Protein AF-0000000086526285 (afdb_homodimer)

pLDDT: mean 86.2, std 11.82, range [41.0, 97.94]

Solvent-accessible surface area (backbone atoms only — not comparable to full-atom values): 33036 Å² total; per-residue (Å²): 125,84,79,70,46,45,68,27,37,50,39,49,42,34,20,62,74,51,34,20,61,63,47,18,10,64,75,71,74,47,49,50,67,56,40,51,49,32,45,49,50,47,26,59,68,67,72,42,71,30,67,35,91,39,97,86,34,60,38,63,31,74,58,20,36,51,44,42,44,29,32,49,39,31,52,49,40,52,50,48,33,52,50,48,47,55,39,52,75,60,52,66,90,38,72,46,32,38,21,36,23,64,63,51,40,64,67,52,37,29,62,18,51,54,51,31,44,72,75,39,50,74,44,36,41,35,40,37,55,25,43,59,65,59,32,46,62,32,38,60,31,52,72,22,66,36,29,40,32,65,80,54,84,87,44,54,82,59,32,36,76,46,73,40,32,38,34,35,53,34,44,33,34,24,56,86,37,93,61,61,77,42,48,39,66,69,78,48,39,90,48,44,33,39,40,68,66,38,94,85,32,54,66,60,48,47,34,67,70,25,45,79,73,75,30,74,64,60,71,64,38,41,34,38,32,64,37,68,68,48,41,51,29,32,20,67,65,52,68,16,35,35,65,46,57,47,47,44,43,61,30,81,94,37,21,80,49,38,38,72,45,68,43,74,69,81,70,75,68,44,60,33,19,45,36,30,40,59,89,55,76,81,49,69,69,53,50,48,43,53,49,31,36,50,51,49,52,54,53,41,71,71,39,85,48,68,71,39,45,55,40,48,73,44,38,46,75,69,110,124,84,83,71,46,45,69,30,40,50,38,49,50,35,23,63,76,51,34,20,59,62,46,17,9,63,74,71,72,47,50,50,66,55,39,52,49,34,48,50,50,47,28,60,70,67,72,43,69,32,68,37,91,40,97,87,35,58,40,64,32,75,55,22,46,46,43,47,7,31,36,50,50,31,52,49,27,50,48,38,35,47,46,51,50,42,28,63,69,57,46,67,86,29,72,47,31,38,21,34,22,63,63,51,41,65,68,53,38,29,62,19,51,55,50,30,43,74,74,41,49,74,40,39,44,34,40,35,55,24,42,59,64,58,32,46,61,33,37,49,49,56,73,22,64,36,28,39,31,64,80,54,81,88,43,54,80,59,33,36,76,46,71,40,32,38,33,36,52,35,45,31,34,23,56,86,39,93,62,60,77,40,48,39,66,69,77,47,41,89,49,44,32,38,40,69,65,37,93,85,32,53,67,60,48,48,35,68,70,26,46,77,74,74,28,76,63,62,71,62,37,40,34,38,31,62,36,68,66,48,42,49,30,32,20,66,66,53,67,17,35,35,66,46,56,46,46,44,42,62,30,79,92,37,22,78,48,38,36,74,44,70,43,74,69,83,68,76,67,42,60,33,20,45,34,29,39,58,72,56,76,79,49,69,68,54,49,48,43,52,50,29,36,52,52,49,52,52,52,41,73,70,39,85,47,66,70,39,46,54,40,48,73,42,36,44,74,68,109

Secondary structure (DSSP, 8-state):
-----HHHHHHHHHHHHHSSHHHHHHHHT--HHHHHHHHHHHHHHHTS--EEEETTEEEE-HHHHHHHHHHHHHHHHHHHHHHHHHHHTT--S-EEEEEE-HHHIIIIIHHHHHHHHHH-TTSEEEEEE--HHHHHHHHHHTSSSEEEE---GGGGGTEEEEEEEEE-EEEEEETT-TTTT--SGGGGTTS-EEE---TT-HHHHHHHHTGGGT----GGGEEEE-SHHHHHHHHHHH--BEEEEGGGGGSHHHHTTEEE---SS----EEEEEEEETT----HHHHHHHHHHHHHHHHHHT---HHHHHHTTSEEE--/-----HHHHHHHHHHHHHSSHHHHHHHHT--HHHHHHHHHHHHHHHTS--EEEETTEEEE-HHHHHHHHHHHHHHHHHHHHHHHHHHHHS--TTEEEEEE-HHHIIIIIHHHHHHHHHH-TTSEEEEEE--HHHHHHHHHHTSSSEEEE---GGGGGTEEEEEEEEE-EEEEEETT-TTTT--SGGGGTTS-EEE---TT-HHHHHHHHTGGGT----GGGEEEE-SHHHHHHHHHHH--BEEEEGGGGGSHHHHTTEEE---SS----EEEEEEEETT----HHHHHHHHHHHHHHHHHHT---HHHHHHTTSEEE--

Structure (mmCIF, N/CA/C/O backbone):
data_AF-0000000086526285-model_v1
#
loop_
_entity.id
_entity.type
_entity.pdbx_description
1 polymer 'LysR family transcriptional regulator'
#
loop_
_atom_site.group_PDB
_atom_site.id
_atom_site.type_symbol
_atom_site.label_atom_id
_atom_site.label_alt_id
_atom_site.label_comp_id
_atom_site.label_asym_id
_atom_site.label_entity_id
_atom_site.label_seq_id
_atom_site.pdbx_PDB_ins_code
_atom_site.Cartn_x
_atom_site.Cartn_y
_atom_site.Cartn_z
_atom_site.occupancy
_atom_site.B_iso_or_equiv
_atom_site.auth_seq_id
_atom_site.auth_comp_id
_atom_site.auth_asym_id
_atom_site.auth_atom_id
_atom_site.pdbx_PDB_model_num
ATOM 1 N N . MET A 1 1 ? -4.484 29.172 -0.164 1 41 1 MET A N 1
ATOM 2 C CA . MET A 1 1 ? -3.545 28.859 0.911 1 41 1 MET A CA 1
ATOM 3 C C . MET A 1 1 ? -4.273 28.703 2.24 1 41 1 MET A C 1
ATOM 5 O O . MET A 1 1 ? -5.133 29.516 2.586 1 41 1 MET A O 1
ATOM 9 N N . SER A 1 2 ? -4.277 27.562 2.818 1 56.59 2 SER A N 1
ATOM 10 C CA . SER A 1 2 ? -5.043 27.359 4.043 1 56.59 2 SER A CA 1
ATOM 11 C C . SER A 1 2 ? -4.676 28.375 5.109 1 56.59 2 SER A C 1
ATOM 13 O O . SER A 1 2 ? -3.498 28.688 5.305 1 56.59 2 SER A O 1
ATOM 15 N N . THR A 1 3 ? -5.633 29.312 5.5 1 68.5 3 THR A N 1
ATOM 16 C CA . THR A 1 3 ? -5.48 30.391 6.465 1 68.5 3 THR A CA 1
ATOM 17 C C . THR A 1 3 ? -5.398 29.844 7.887 1 68.5 3 THR A C 1
ATOM 19 O O . THR A 1 3 ? -5.363 30.609 8.852 1 68.5 3 THR A O 1
ATOM 22 N N . ILE A 1 4 ? -5.297 28.578 7.914 1 76.5 4 ILE A N 1
ATOM 23 C CA . ILE A 1 4 ? -5.273 27.938 9.227 1 76.5 4 ILE A CA 1
ATOM 24 C C . ILE A 1 4 ? -3.869 28.047 9.828 1 76.5 4 ILE A C 1
ATOM 26 O O . ILE A 1 4 ? -2.875 27.859 9.117 1 76.5 4 ILE A O 1
ATOM 30 N N . LYS A 1 5 ? -3.812 28.453 11.023 1 82.75 5 LYS A N 1
ATOM 31 C CA . LYS A 1 5 ? -2.547 28.547 11.75 1 82.75 5 LYS A CA 1
ATOM 32 C C . LYS A 1 5 ? -2.398 27.375 12.734 1 82.75 5 LYS A C 1
ATOM 34 O O . LYS A 1 5 ? -3.393 26.859 13.234 1 82.75 5 LYS A O 1
ATOM 39 N N . LEU A 1 6 ? -1.106 27.078 12.961 1 86.5 6 LEU A N 1
ATOM 40 C CA . LEU A 1 6 ? -0.832 25.922 13.797 1 86.5 6 LEU A CA 1
ATOM 41 C C . LEU A 1 6 ? -1.402 26.125 15.203 1 86.5 6 LEU A C 1
ATOM 43 O O . LEU A 1 6 ? -1.943 25.172 15.789 1 86.5 6 LEU A O 1
ATOM 47 N N . HIS A 1 7 ? -1.226 27.344 15.742 1 85.75 7 HIS A N 1
ATOM 48 C CA . HIS A 1 7 ? -1.693 27.594 17.109 1 85.75 7 HIS A CA 1
ATOM 49 C C . HIS A 1 7 ? -3.209 27.453 17.203 1 85.75 7 HIS A C 1
ATOM 51 O O . HIS A 1 7 ? -3.742 27.125 18.266 1 85.75 7 HIS A O 1
ATOM 57 N N . GLN A 1 8 ? -3.852 27.703 16.094 1 89.12 8 GLN A N 1
ATOM 58 C CA . GLN A 1 8 ? -5.297 27.5 16.062 1 89.12 8 GLN A CA 1
ATOM 59 C C . GLN A 1 8 ? -5.652 26.031 16.141 1 89.12 8 GLN A C 1
ATOM 61 O O . GLN A 1 8 ? -6.605 25.656 16.828 1 89.12 8 GLN A O 1
ATOM 66 N N . LEU A 1 9 ? -4.852 25.219 15.445 1 88.88 9 LEU A N 1
ATOM 67 C CA . LEU A 1 9 ? -5.055 23.781 15.5 1 88.88 9 LEU A CA 1
ATOM 68 C C . LEU A 1 9 ? -4.75 23.234 16.891 1 88.88 9 LEU A C 1
ATOM 70 O O . LEU A 1 9 ? -5.453 22.359 17.391 1 88.88 9 LEU A O 1
ATOM 74 N N . GLN A 1 10 ? -3.74 23.766 17.516 1 90.38 10 GLN A N 1
ATOM 75 C CA . GLN A 1 10 ? -3.398 23.391 18.875 1 90.38 10 GLN A CA 1
ATOM 76 C C . GLN A 1 10 ? -4.527 23.734 19.844 1 90.38 10 GLN A C 1
ATOM 78 O O . GLN A 1 10 ? -4.871 22.938 20.719 1 90.38 10 GLN A O 1
ATOM 83 N N . ALA A 1 11 ? -5.039 24.891 19.609 1 91.44 11 ALA A N 1
ATOM 84 C CA . ALA A 1 11 ? -6.148 25.344 20.453 1 91.44 11 ALA A CA 1
ATOM 85 C C . ALA A 1 11 ? -7.359 24.422 20.281 1 91.44 11 ALA A C 1
ATOM 87 O O . ALA A 1 11 ? -8.023 24.078 21.266 1 91.44 11 ALA A O 1
ATOM 88 N N . LEU A 1 12 ? -7.641 24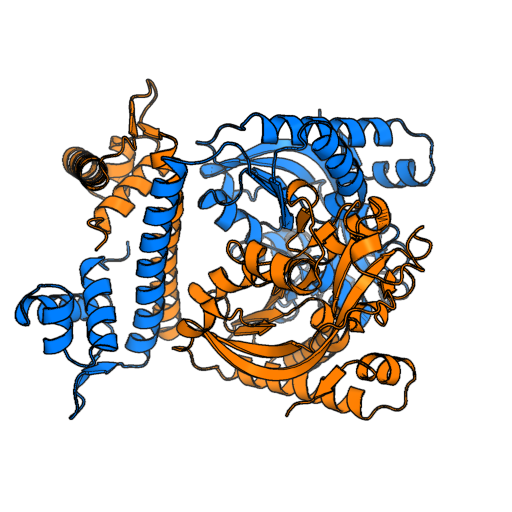.109 19.078 1 91.06 12 LEU A N 1
ATOM 89 C CA . LEU A 1 12 ? -8.766 23.234 18.766 1 91.06 12 LEU A CA 1
ATOM 90 C C . LEU A 1 12 ? -8.609 21.875 19.438 1 91.06 12 LEU A C 1
ATOM 92 O O . LEU A 1 12 ? -9.531 21.422 20.125 1 91.06 12 LEU A O 1
ATOM 96 N N . VAL A 1 13 ? -7.465 21.281 19.359 1 89.06 13 VAL A N 1
ATOM 97 C CA . VAL A 1 13 ? -7.203 19.953 19.906 1 89.06 13 VAL A CA 1
ATOM 98 C C . VAL A 1 13 ? -7.211 20.016 21.438 1 89.06 13 VAL A C 1
ATOM 100 O O . VAL A 1 13 ? -7.812 19.156 22.094 1 89.06 13 VAL A O 1
ATOM 103 N N . ALA A 1 14 ? -6.547 21.031 22 1 90.44 14 ALA A N 1
ATOM 104 C CA . ALA A 1 14 ? -6.504 21.188 23.438 1 90.44 14 ALA A CA 1
ATOM 105 C C . ALA A 1 14 ? -7.902 21.359 24.016 1 90.44 14 ALA A C 1
ATOM 107 O O . ALA A 1 14 ? -8.211 20.844 25.094 1 90.44 14 ALA A O 1
ATOM 108 N N . SER A 1 15 ? -8.703 22.094 23.312 1 89.75 15 SER A N 1
ATOM 109 C CA . SER A 1 15 ? -10.07 22.328 23.766 1 89.75 15 SER A CA 1
ATOM 110 C C . SER A 1 15 ? -10.883 21.047 23.781 1 89.75 15 SER A C 1
ATOM 112 O O . SER A 1 15 ? -11.68 20.812 24.688 1 89.75 15 SER A O 1
ATOM 114 N N . ALA A 1 16 ? -10.703 20.312 22.797 1 85.94 16 ALA A N 1
ATOM 115 C CA . ALA A 1 16 ? -11.414 19.047 22.703 1 85.94 16 ALA A CA 1
ATOM 116 C C . ALA A 1 16 ? -10.969 18.078 23.797 1 85.94 16 ALA A C 1
ATOM 118 O O . ALA A 1 16 ? -11.797 17.406 24.422 1 85.94 16 ALA A O 1
ATOM 119 N N . GLU A 1 17 ? -9.68 18.031 24.047 1 85.25 17 GLU A N 1
ATOM 120 C CA . GLU A 1 17 ? -9.117 17.109 25.031 1 85.25 17 GLU A CA 1
ATOM 121 C C . GLU A 1 17 ? -9.469 17.531 26.453 1 85.25 17 GLU A C 1
ATOM 123 O O . GLU A 1 17 ? -9.758 16.672 27.297 1 85.25 17 GLU A O 1
ATOM 128 N N . ALA A 1 18 ? -9.477 18.844 26.625 1 85.88 18 ALA A N 1
ATOM 129 C CA . ALA A 1 18 ? -9.758 19.359 27.969 1 85.88 18 ALA A CA 1
ATOM 130 C C . ALA A 1 18 ? -11.266 19.469 28.203 1 85.88 18 ALA A C 1
ATOM 132 O O . ALA A 1 18 ? -11.711 19.547 29.344 1 85.88 18 ALA A O 1
ATOM 133 N N . GLY A 1 19 ? -11.984 19.469 27.062 1 85.56 19 GLY A N 1
ATOM 134 C CA . GLY A 1 19 ? -13.43 19.594 27.141 1 85.56 19 GLY A CA 1
ATOM 135 C C . GLY A 1 19 ? -13.898 20.984 27.469 1 85.56 19 GLY A C 1
ATOM 136 O O . GLY A 1 19 ? -15.102 21.219 27.656 1 85.56 19 GLY A O 1
ATOM 137 N N . SER A 1 20 ? -12.922 21.859 27.672 1 87.69 20 SER A N 1
ATOM 138 C CA . SER A 1 20 ? -13.25 23.25 28 1 87.69 20 SER A CA 1
ATOM 139 C C . SER A 1 20 ? -12.156 24.203 27.516 1 87.69 20 SER A C 1
ATOM 141 O O . SER A 1 20 ? -11.008 23.797 27.328 1 87.69 20 SER A O 1
ATOM 143 N N . ILE A 1 21 ? -12.586 25.469 27.297 1 89.62 21 ILE A N 1
ATOM 144 C CA . ILE A 1 21 ? -11.625 26.484 26.875 1 89.62 21 ILE A CA 1
ATOM 145 C C . ILE A 1 21 ? -10.641 26.75 28.016 1 89.62 21 ILE A C 1
ATOM 147 O O . ILE A 1 21 ? -9.453 26.969 27.781 1 89.62 21 ILE A O 1
ATOM 151 N N . ARG A 1 22 ? -11.164 26.719 29.234 1 90.12 22 ARG A N 1
ATOM 152 C CA . ARG A 1 22 ? -10.312 26.938 30.406 1 90.12 22 ARG A CA 1
ATOM 153 C C . ARG A 1 22 ? -9.258 25.844 30.516 1 90.12 22 ARG A C 1
ATOM 155 O O . ARG A 1 22 ? -8.086 26.125 30.781 1 90.12 22 ARG A O 1
ATOM 162 N N . GLY A 1 23 ? -9.719 24.719 30.438 1 91.06 23 GLY A N 1
ATOM 163 C CA . GLY A 1 23 ? -8.797 23.609 30.469 1 91.06 23 GLY A CA 1
ATOM 164 C C . GLY A 1 23 ? -7.762 23.656 29.359 1 91.06 23 GLY A C 1
ATOM 165 O O . GLY A 1 23 ? -6.586 23.359 29.578 1 91.06 23 GLY A O 1
ATOM 166 N N . ALA A 1 24 ? -8.203 23.969 28.172 1 92.25 24 ALA A N 1
ATOM 167 C CA . ALA A 1 24 ? -7.301 24.109 27.031 1 92.25 24 ALA A CA 1
ATOM 168 C C . ALA A 1 24 ? -6.246 25.172 27.297 1 92.25 24 ALA A C 1
ATOM 170 O O . ALA A 1 24 ? -5.066 24.984 26.984 1 92.25 24 ALA A O 1
ATOM 171 N N . ALA A 1 25 ? -6.617 26.266 27.828 1 92.81 25 ALA A N 1
ATOM 172 C CA . ALA A 1 25 ? -5.719 27.359 28.156 1 92.81 25 ALA A CA 1
ATOM 173 C C . ALA A 1 25 ? -4.621 26.906 29.125 1 92.81 25 ALA A C 1
ATOM 175 O O . ALA A 1 25 ? -3.445 27.234 28.922 1 92.81 25 ALA A O 1
ATOM 176 N N . ARG A 1 26 ? -4.965 26.156 30.125 1 90.62 26 ARG A N 1
ATOM 177 C CA . ARG A 1 26 ? -4.012 25.625 31.094 1 90.62 26 ARG A CA 1
ATOM 178 C C . ARG A 1 26 ? -3.008 24.703 30.422 1 90.62 26 ARG A C 1
ATOM 180 O O . ARG A 1 26 ? -1.804 24.797 30.672 1 90.62 26 ARG A O 1
ATOM 187 N N . THR A 1 27 ? -3.559 23.875 29.562 1 89.06 27 THR A N 1
ATOM 188 C CA . THR A 1 27 ? -2.73 22.875 28.891 1 89.06 27 THR A CA 1
ATOM 189 C C . THR A 1 27 ? -1.722 23.547 27.969 1 89.06 27 THR A C 1
ATOM 191 O O . THR A 1 27 ? -0.582 23.094 27.844 1 89.06 27 THR A O 1
ATOM 194 N N . LEU A 1 28 ? -2.123 24.594 27.297 1 90.44 28 LEU A N 1
ATOM 195 C CA . LEU A 1 28 ? -1.302 25.25 26.281 1 90.44 28 LEU A CA 1
ATOM 196 C C . LEU A 1 28 ? -0.449 26.359 26.891 1 90.44 28 LEU A C 1
ATOM 198 O O . LEU A 1 28 ? 0.426 26.922 26.234 1 90.44 28 LEU A O 1
ATOM 202 N N . GLY A 1 29 ? -0.673 26.703 28.156 1 91.62 29 GLY A N 1
ATOM 203 C CA . GLY A 1 29 ? 0.019 27.812 28.797 1 91.62 29 GLY A CA 1
ATOM 204 C C . GLY A 1 29 ? -0.366 29.156 28.219 1 91.62 29 GLY A C 1
ATOM 205 O O . GLY A 1 29 ? 0.486 30.031 28.047 1 91.62 29 GLY A O 1
ATOM 206 N N . LEU A 1 30 ? -1.601 29.25 27.781 1 92.25 30 LEU A N 1
ATOM 207 C CA . LEU A 1 30 ? -2.139 30.469 27.203 1 92.25 30 LEU A CA 1
ATOM 208 C C . LEU A 1 30 ? -3.291 31.016 28.047 1 92.25 30 LEU A C 1
ATOM 210 O O . LEU A 1 30 ? -3.781 30.344 28.953 1 92.25 30 LEU A O 1
ATOM 214 N N . SER A 1 31 ? -3.664 32.25 27.797 1 93.06 31 SER A N 1
ATOM 215 C CA . SER A 1 31 ? -4.863 32.781 28.422 1 93.06 31 SER A CA 1
ATOM 216 C C . SER A 1 31 ? -6.125 32.25 27.766 1 93.06 31 SER A C 1
ATOM 218 O O . SER A 1 31 ? -6.094 31.844 26.594 1 93.06 31 SER A O 1
ATOM 220 N N . GLN A 1 32 ? -7.156 32.219 28.516 1 91.62 32 GLN A N 1
ATOM 221 C CA . GLN A 1 32 ? -8.445 31.828 27.969 1 91.62 32 GLN A CA 1
ATOM 222 C C . GLN A 1 32 ? -8.828 32.688 26.766 1 91.62 32 GLN A C 1
ATOM 224 O O . GLN A 1 32 ? -9.398 32.188 25.797 1 91.62 32 GLN A O 1
ATOM 229 N N . ALA A 1 33 ? -8.531 33.938 26.906 1 93.25 33 ALA A N 1
ATOM 230 C CA . ALA A 1 33 ? -8.844 34.875 25.812 1 93.25 33 ALA A CA 1
ATOM 231 C C . ALA A 1 33 ? -8.07 34.5 24.547 1 93.25 33 ALA A C 1
ATOM 233 O O . ALA A 1 33 ? -8.609 34.594 23.453 1 93.25 33 ALA A O 1
ATOM 234 N N . ALA A 1 34 ? -6.883 34.094 24.766 1 93.19 34 ALA A N 1
ATOM 235 C CA . ALA A 1 34 ? -6.039 33.75 23.625 1 93.19 34 ALA A CA 1
ATOM 236 C C . ALA A 1 34 ? -6.57 32.5 22.922 1 93.19 34 ALA A C 1
ATOM 238 O O . ALA A 1 34 ? -6.598 32.406 21.703 1 93.19 34 ALA A O 1
ATOM 239 N N . VAL A 1 35 ? -7 31.516 23.656 1 93.12 35 VAL A N 1
ATOM 240 C CA . VAL A 1 35 ? -7.547 30.281 23.109 1 93.12 35 VAL A CA 1
ATOM 241 C C . VAL A 1 35 ? -8.859 30.562 22.391 1 93.12 35 VAL A C 1
ATOM 243 O O . VAL A 1 35 ? -9.102 30.078 21.281 1 93.12 35 VAL A O 1
ATOM 246 N N . THR A 1 36 ? -9.672 31.344 23.016 1 91.44 36 THR A N 1
ATOM 247 C CA . THR A 1 36 ? -10.953 31.719 22.422 1 91.44 36 THR A CA 1
ATOM 248 C C . THR A 1 36 ? -10.742 32.438 21.094 1 91.44 36 THR A C 1
ATOM 250 O O . THR A 1 36 ? -11.445 32.156 20.125 1 91.44 36 THR A O 1
ATOM 253 N N . ARG A 1 37 ? -9.852 33.344 21.141 1 92.62 37 ARG A N 1
ATOM 254 C CA . ARG A 1 37 ? -9.555 34.125 19.922 1 92.62 37 ARG A CA 1
ATOM 255 C C . ARG A 1 37 ? -9.062 33.188 18.812 1 92.62 37 ARG A C 1
ATOM 257 O O . ARG A 1 37 ? -9.469 33.344 17.656 1 92.62 37 ARG A O 1
ATOM 264 N N . ALA A 1 38 ? -8.203 32.281 19.172 1 92.38 38 ALA A N 1
ATOM 265 C CA . ALA A 1 38 ? -7.664 31.344 18.203 1 92.38 38 ALA A CA 1
ATOM 266 C C . ALA A 1 38 ? -8.773 30.516 17.562 1 92.38 38 ALA A C 1
ATOM 268 O O . ALA A 1 38 ? -8.789 30.328 16.344 1 92.38 38 ALA A O 1
ATOM 269 N N . LEU A 1 39 ? -9.688 30.062 18.297 1 91.06 39 LEU A N 1
ATOM 270 C CA . LEU A 1 39 ? -10.789 29.234 17.812 1 91.06 39 LEU A CA 1
ATOM 271 C C . LEU A 1 39 ? -11.742 30.062 16.953 1 91.06 39 LEU A C 1
ATOM 273 O O . LEU A 1 39 ? -12.219 29.594 15.922 1 91.06 39 LEU A O 1
ATOM 277 N N . ARG A 1 40 ? -11.969 31.266 17.359 1 89.5 40 ARG A N 1
ATOM 278 C CA . ARG A 1 40 ? -12.828 32.156 16.594 1 89.5 40 ARG A CA 1
ATOM 279 C C . ARG A 1 40 ? -12.211 32.5 15.25 1 89.5 40 ARG A C 1
ATOM 281 O O . ARG A 1 40 ? -12.906 32.531 14.234 1 89.5 40 ARG A O 1
ATOM 288 N N . GLU A 1 41 ? -11.016 32.781 15.336 1 90.56 41 GLU A N 1
ATOM 289 C CA . GLU A 1 41 ? -10.305 33.094 14.094 1 90.56 41 GLU A CA 1
ATOM 290 C C . GLU A 1 41 ? -10.328 31.891 13.148 1 90.56 41 GLU A C 1
ATOM 292 O O . GLU A 1 41 ? -10.445 32.062 11.93 1 90.56 41 GLU A O 1
ATOM 297 N N . LEU A 1 42 ? -10.195 30.703 13.703 1 88 42 LEU A N 1
ATOM 298 C CA . LEU A 1 42 ? -10.234 29.484 12.914 1 88 42 LEU A CA 1
ATOM 299 C C . LEU A 1 42 ? -11.602 29.312 12.258 1 88 42 LEU A C 1
ATOM 301 O O . LEU A 1 42 ? -11.688 28.984 11.07 1 88 42 LEU A O 1
ATOM 305 N N . GLU A 1 43 ? -12.609 29.516 12.977 1 87.31 43 GLU A N 1
ATOM 306 C CA . GLU A 1 43 ? -13.969 29.438 12.445 1 87.31 43 GLU A CA 1
ATOM 307 C C . GLU A 1 43 ? -14.188 30.484 11.352 1 87.31 43 GLU A C 1
ATOM 309 O O . GLU A 1 43 ? -14.805 30.188 10.328 1 87.31 43 GLU A O 1
ATOM 314 N N . ALA A 1 44 ? -13.719 31.641 11.656 1 85.38 44 ALA A N 1
ATOM 315 C CA . ALA A 1 44 ? -13.867 32.75 10.711 1 85.38 44 ALA A CA 1
ATOM 316 C C . ALA A 1 44 ? -13.117 32.469 9.414 1 85.38 44 ALA A C 1
ATOM 318 O O . ALA A 1 44 ? -13.625 32.719 8.32 1 85.38 44 ALA A O 1
ATOM 319 N N . SER A 1 45 ? -11.992 31.938 9.539 1 82.06 45 SER A N 1
ATOM 320 C CA . SER A 1 45 ? -11.164 31.656 8.367 1 82.06 45 SER A CA 1
ATOM 321 C C . SER A 1 45 ? -11.797 30.578 7.488 1 82.06 45 SER A C 1
ATOM 323 O O . SER A 1 45 ? -11.727 30.656 6.262 1 82.06 45 SER A O 1
ATOM 325 N N . GLU A 1 46 ? -12.336 29.609 8.148 1 77.81 46 GLU A N 1
ATOM 326 C CA . GLU A 1 46 ? -12.93 28.484 7.414 1 77.81 46 GLU A CA 1
ATOM 327 C C . GLU A 1 46 ? -14.383 28.781 7.047 1 77.81 46 GLU A C 1
ATOM 329 O O . GLU A 1 46 ? -14.984 28.062 6.246 1 77.81 46 GLU A O 1
ATOM 334 N N . ARG A 1 47 ? -14.922 29.859 7.555 1 81.38 47 ARG A N 1
ATOM 335 C CA . ARG A 1 47 ? -16.312 30.25 7.367 1 81.38 47 ARG A CA 1
ATOM 336 C C . ARG A 1 47 ? -17.25 29.078 7.684 1 81.38 47 ARG A C 1
ATOM 338 O O . ARG A 1 47 ? -18.188 28.812 6.934 1 81.38 47 ARG A O 1
ATOM 345 N N . LEU A 1 48 ? -16.891 28.266 8.656 1 80.12 48 LEU A N 1
ATOM 346 C CA . LEU A 1 48 ? -17.688 27.125 9.117 1 80.12 48 LEU A CA 1
ATOM 347 C C . LEU A 1 48 ? -17.812 27.141 10.633 1 80.12 48 LEU A C 1
ATOM 349 O O . LEU A 1 48 ? -16.859 27.484 11.344 1 80.12 48 LEU A O 1
ATOM 353 N N . PRO A 1 49 ? -19.031 26.922 11.086 1 83.75 49 PRO A N 1
ATOM 354 C CA . PRO A 1 49 ? -19.141 26.734 12.531 1 83.75 49 PRO A CA 1
ATOM 355 C C . PRO A 1 49 ? -18.469 25.453 13.016 1 83.75 49 PRO A C 1
ATOM 357 O O . PRO A 1 49 ? -18.875 24.359 12.633 1 83.75 49 PRO A O 1
ATOM 360 N N . LEU A 1 50 ? -17.438 25.656 13.758 1 86.81 50 LEU A N 1
ATOM 361 C CA . LEU A 1 50 ? -16.703 24.484 14.211 1 86.81 50 LEU A CA 1
ATOM 362 C C . LEU A 1 50 ? -17.125 24.078 15.617 1 86.81 50 LEU A C 1
ATOM 364 O O . LEU A 1 50 ? -17.156 22.891 15.938 1 86.81 50 LEU A O 1
ATOM 368 N N . LEU A 1 51 ? -17.469 25.062 16.438 1 87 51 LEU A N 1
ATOM 369 C CA . LEU A 1 51 ? -17.75 24.828 17.844 1 87 51 LEU A CA 1
ATOM 370 C C . LEU A 1 51 ? -19.219 25.125 18.172 1 87 51 LEU A C 1
ATOM 372 O O . LEU A 1 51 ? -19.859 25.922 17.5 1 87 51 LEU A O 1
ATOM 376 N N . VAL A 1 52 ? -19.75 24.266 19.047 1 81.19 52 VAL A N 1
ATOM 377 C CA . VAL A 1 52 ? -21.094 24.531 19.562 1 81.19 52 VAL A CA 1
ATOM 378 C C . VAL A 1 52 ? -21.047 24.688 21.078 1 81.19 52 VAL A C 1
ATOM 380 O O . VAL A 1 52 ? -20.234 24.047 21.75 1 81.19 52 VAL A O 1
ATOM 383 N N . ARG A 1 53 ? -21.75 25.656 21.5 1 71.38 53 ARG A N 1
ATOM 384 C CA . ARG A 1 53 ? -21.875 25.844 22.938 1 71.38 53 ARG A CA 1
ATOM 385 C C . ARG A 1 53 ? -22.688 24.734 23.578 1 71.38 53 ARG A C 1
ATOM 387 O O . ARG A 1 53 ? -23.719 24.328 23.062 1 71.38 53 ARG A O 1
ATOM 394 N N . ALA A 1 54 ? -22.016 23.938 24.422 1 64.5 54 ALA A N 1
ATOM 395 C CA . ALA A 1 54 ? -22.719 22.906 25.172 1 64.5 54 ALA A CA 1
ATOM 396 C C . ALA A 1 54 ? -22.75 23.219 26.656 1 64.5 54 ALA A C 1
ATOM 398 O O . ALA A 1 54 ? -21.875 23.953 27.156 1 64.5 54 ALA A O 1
ATOM 399 N N . PRO A 1 55 ? -23.812 22.906 27.406 1 63.53 55 PRO A N 1
ATOM 400 C CA . PRO A 1 55 ? -23.906 23.172 28.828 1 63.53 55 PRO A CA 1
ATOM 401 C C . PRO A 1 55 ? -22.672 22.719 29.609 1 63.53 55 PRO A C 1
ATOM 403 O O . PRO A 1 55 ? -22.25 23.359 30.562 1 63.53 55 PRO A O 1
ATOM 406 N N . GLU A 1 56 ? -22.062 21.641 29.234 1 64.06 56 GLU A N 1
ATOM 407 C CA . GLU A 1 56 ? -20.984 21.047 30.016 1 64.06 56 GLU A CA 1
ATOM 408 C C . GLU A 1 56 ? -19.609 21.422 29.438 1 64.06 56 GLU A C 1
ATOM 410 O O . GLU A 1 56 ? -18.578 20.953 29.922 1 64.06 56 GLU A O 1
ATOM 415 N N . GLY A 1 57 ? -19.688 22.359 28.516 1 74.75 57 GLY A N 1
ATOM 416 C CA . GLY A 1 57 ? -18.391 22.75 27.984 1 74.75 57 GLY A CA 1
ATOM 417 C C . GLY A 1 57 ? -18.422 23.047 26.484 1 74.75 57 GLY A C 1
ATOM 418 O O . GLY A 1 57 ? -19.344 23.734 26.016 1 74.75 57 GLY A O 1
ATOM 419 N N . ILE A 1 58 ? -17.375 22.734 25.828 1 79.56 58 ILE A N 1
ATOM 420 C CA . ILE A 1 58 ? -17.297 23.047 24.406 1 79.56 58 ILE A CA 1
ATOM 421 C C . ILE A 1 58 ? -17.609 21.797 23.578 1 79.56 58 ILE A C 1
ATOM 423 O O . ILE A 1 58 ? -17.234 20.672 23.969 1 79.56 58 ILE A O 1
ATOM 427 N N . GLY A 1 59 ? -18.625 21.891 22.75 1 82.75 59 GLY A N 1
ATOM 428 C CA . GLY A 1 59 ? -18.922 20.844 21.781 1 82.75 59 GLY A CA 1
ATOM 429 C C . GLY A 1 59 ? -18.469 21.188 20.375 1 82.75 59 GLY A C 1
ATOM 430 O O . GLY A 1 59 ? -17.984 22.297 20.125 1 82.75 59 GLY A O 1
ATOM 431 N N . PHE A 1 60 ? -18.453 20.188 19.5 1 85.62 60 PHE A N 1
ATOM 432 C CA . PHE A 1 60 ? -18 20.375 18.125 1 85.62 60 PHE A CA 1
ATOM 433 C C . PHE A 1 60 ? -19.109 20.031 17.141 1 85.62 60 PHE A C 1
ATOM 435 O O . PHE A 1 60 ? -19.844 19.062 17.344 1 85.62 60 PHE A O 1
ATOM 442 N N . THR A 1 61 ? -19.281 20.906 16.094 1 81.81 61 THR A N 1
ATOM 443 C CA . THR A 1 61 ? -20.141 20.578 14.961 1 81.81 61 THR A CA 1
ATOM 444 C C . THR A 1 61 ? -19.531 19.438 14.141 1 81.81 61 THR A C 1
ATOM 446 O O . THR A 1 61 ? -18.438 18.969 14.438 1 81.81 61 THR A O 1
ATOM 449 N N . GLU A 1 62 ? -20.312 19.031 13.195 1 74.44 62 GLU A N 1
ATOM 450 C CA . GLU A 1 62 ? -19.766 18.031 12.281 1 74.44 62 GLU A CA 1
ATOM 451 C C . GLU A 1 62 ? -18.516 18.547 11.578 1 74.44 62 GLU A C 1
ATOM 453 O O . GLU A 1 62 ? -17.562 17.797 11.359 1 74.44 62 GLU A O 1
ATOM 458 N N . TYR A 1 63 ? -18.562 19.781 11.203 1 78.12 63 TYR A N 1
ATOM 459 C CA . TYR A 1 63 ? -17.375 20.422 10.625 1 78.12 63 TYR A CA 1
ATOM 460 C C . TYR A 1 63 ? -16.234 20.438 11.617 1 78.12 63 TYR A C 1
ATOM 462 O O . TYR A 1 63 ? -15.078 20.188 11.25 1 78.12 63 TYR A O 1
ATOM 470 N N . GLY A 1 64 ? -16.609 20.766 12.859 1 82.12 64 GLY A N 1
ATOM 471 C CA . GLY A 1 64 ? -15.617 20.812 13.922 1 82.12 64 GLY A CA 1
ATOM 472 C C . GLY A 1 64 ? -14.945 19.484 14.172 1 82.12 64 GLY A C 1
ATOM 473 O O . GLY A 1 64 ? -13.719 19.406 14.328 1 82.12 64 GLY A O 1
ATOM 474 N N . LYS A 1 65 ? -15.719 18.5 14.172 1 76 65 LYS A N 1
ATOM 475 C CA . LYS A 1 65 ? -15.203 17.156 14.375 1 76 65 LYS A CA 1
ATOM 476 C C . LYS A 1 65 ? -14.242 16.75 13.25 1 76 65 LYS A C 1
ATOM 478 O O . LYS A 1 65 ? -13.195 16.172 13.508 1 76 65 LYS A O 1
ATOM 483 N N . THR A 1 66 ? -14.672 17.094 12.133 1 72.81 66 THR A N 1
ATOM 484 C CA . THR A 1 66 ? -13.836 16.797 10.969 1 72.81 66 THR A CA 1
ATOM 485 C C . THR A 1 66 ? -12.508 17.547 11.062 1 72.81 66 THR A C 1
ATOM 487 O O . THR A 1 66 ? -11.445 16.938 10.867 1 72.81 66 THR A O 1
ATOM 490 N N . LEU A 1 67 ? -12.555 18.797 11.352 1 81.19 67 LEU A N 1
ATOM 491 C CA . LEU A 1 67 ? -11.32 19.578 11.453 1 81.19 67 LEU A CA 1
ATOM 492 C C . LEU A 1 67 ? -10.469 19.094 12.617 1 81.19 67 LEU A C 1
ATOM 494 O O . LEU A 1 67 ? -9.234 19.094 12.531 1 81.19 67 LEU A O 1
ATOM 498 N N . LEU A 1 68 ? -11.125 18.766 13.727 1 82.38 68 LEU A N 1
ATOM 499 C CA . LEU A 1 68 ? -10.43 18.234 14.891 1 82.38 68 LEU A CA 1
ATOM 500 C C . LEU A 1 68 ? -9.617 17 14.531 1 82.38 68 LEU A C 1
ATOM 502 O O . LEU A 1 68 ? -8.461 16.875 14.938 1 82.38 68 LEU A O 1
ATOM 506 N N . THR A 1 69 ? -10.211 16.172 13.859 1 72.62 69 THR A N 1
ATOM 507 C CA . THR A 1 69 ? -9.516 14.977 13.398 1 72.62 69 THR A CA 1
ATOM 508 C C . THR A 1 69 ? -8.258 15.344 12.625 1 72.62 69 THR A C 1
ATOM 510 O O . THR A 1 69 ? -7.176 14.812 12.898 1 72.62 69 THR A O 1
ATOM 513 N N . HIS A 1 70 ? -8.414 16.172 11.703 1 75.88 70 HIS A N 1
ATOM 514 C CA . HIS A 1 70 ? -7.27 16.594 10.906 1 75.88 70 HIS A CA 1
ATOM 515 C C . HIS A 1 70 ? -6.238 17.328 11.766 1 75.88 70 HIS A C 1
ATOM 517 O O . HIS A 1 70 ? -5.031 17.156 11.562 1 75.88 70 HIS A O 1
ATOM 523 N N . ALA A 1 71 ? -6.734 18.156 12.648 1 82.69 71 ALA A N 1
ATOM 524 C CA . ALA A 1 71 ? -5.844 18.906 13.531 1 82.69 71 ALA A CA 1
ATOM 525 C C . ALA A 1 71 ? -4.965 17.953 14.344 1 82.69 71 ALA A C 1
ATOM 527 O O . ALA A 1 71 ? -3.758 18.172 14.469 1 82.69 71 ALA A O 1
ATOM 528 N N . LYS A 1 72 ? -5.52 16.969 14.922 1 75.94 72 LYS A N 1
ATOM 529 C CA . LYS A 1 72 ? -4.777 15.984 15.695 1 75.94 72 LYS A CA 1
ATOM 530 C C . LYS A 1 72 ? -3.701 15.312 14.844 1 75.94 72 LYS A C 1
ATOM 532 O O . LYS A 1 72 ? -2.574 15.117 15.305 1 75.94 72 LYS A O 1
ATOM 537 N N . LEU A 1 73 ? -4.102 15.016 13.672 1 69.38 73 LEU A N 1
ATOM 538 C CA . LEU A 1 73 ? -3.154 14.383 12.758 1 69.38 73 LEU A CA 1
ATOM 539 C C . LEU A 1 73 ? -1.998 15.32 12.438 1 69.38 73 LEU A C 1
ATOM 541 O O . LEU A 1 73 ? -0.844 14.891 12.367 1 69.38 73 LEU A O 1
ATOM 545 N N . VAL A 1 74 ? -2.307 16.547 12.18 1 76.69 74 VAL A N 1
ATOM 546 C CA . VAL A 1 74 ? -1.282 17.547 11.922 1 76.69 74 VAL A CA 1
ATOM 547 C C . VAL A 1 74 ? -0.316 17.625 13.102 1 76.69 74 VAL A C 1
ATOM 549 O O . VAL A 1 74 ? 0.903 17.594 12.914 1 76.69 74 VAL A O 1
ATOM 552 N N . LEU A 1 75 ? -0.779 17.688 14.234 1 79.06 75 LEU A N 1
ATOM 553 C CA . LEU A 1 75 ? 0.056 17.859 15.414 1 79.06 75 LEU A CA 1
ATOM 554 C C . LEU A 1 75 ? 0.88 16.609 15.68 1 79.06 75 LEU A C 1
ATOM 556 O O . LEU A 1 75 ? 2.043 16.688 16.078 1 79.06 75 LEU A O 1
ATOM 560 N N . LYS A 1 76 ? 0.292 15.477 15.508 1 70.88 76 LYS A N 1
ATOM 561 C CA . LYS A 1 76 ? 1.03 14.227 15.664 1 70.88 76 LYS A CA 1
ATOM 562 C C . LYS A 1 76 ? 2.156 14.125 14.633 1 70.88 76 LYS A C 1
ATOM 564 O O . LYS A 1 76 ? 3.252 13.656 14.953 1 70.88 76 LYS A O 1
ATOM 569 N N . GLN A 1 77 ? 1.798 14.508 13.43 1 69.88 77 GLN A N 1
ATOM 570 C CA . GLN A 1 77 ? 2.826 14.531 12.398 1 69.88 77 GLN A CA 1
ATOM 571 C C . GLN A 1 77 ? 4.004 15.406 12.812 1 69.88 77 GLN A C 1
ATOM 573 O O . GLN A 1 77 ? 5.16 15.07 12.547 1 69.88 77 GLN A O 1
ATOM 578 N N . LEU A 1 78 ? 3.746 16.469 13.344 1 74.94 78 LEU A N 1
ATOM 579 C CA . LEU A 1 78 ? 4.793 17.359 13.82 1 74.94 78 LEU A CA 1
ATOM 580 C C . LEU A 1 78 ? 5.598 16.703 14.938 1 74.94 78 LEU A C 1
ATOM 582 O O . LEU A 1 78 ? 6.816 16.875 15.016 1 74.94 78 LEU A O 1
ATOM 586 N N . GLU A 1 79 ? 4.941 15.953 15.758 1 71.75 79 GLU A N 1
ATOM 587 C CA . GLU A 1 79 ? 5.633 15.195 16.797 1 71.75 79 GLU A CA 1
ATOM 588 C C . GLU A 1 79 ? 6.578 14.164 16.188 1 71.75 79 GLU A C 1
ATOM 590 O O . GLU A 1 79 ? 7.703 13.992 16.656 1 71.75 79 GLU A O 1
ATOM 595 N N . HIS A 1 80 ? 6.074 13.492 15.234 1 64.44 80 HIS A N 1
ATOM 596 C CA . HIS A 1 80 ? 6.914 12.523 14.531 1 64.44 80 HIS A CA 1
ATOM 597 C C . HIS A 1 80 ? 8.133 13.203 13.914 1 64.44 80 HIS A C 1
ATOM 599 O O . HIS A 1 80 ? 9.234 12.648 13.93 1 64.44 80 HIS A O 1
ATOM 605 N N . ALA A 1 81 ? 7.914 14.352 13.281 1 71 81 ALA A N 1
ATOM 606 C CA . ALA A 1 81 ? 9.023 15.109 12.711 1 71 81 ALA A CA 1
ATOM 607 C C . ALA A 1 81 ? 10.109 15.367 13.75 1 71 81 ALA A C 1
ATOM 609 O O . ALA A 1 81 ? 11.289 15.164 13.484 1 71 81 ALA A O 1
ATOM 610 N N . GLN A 1 82 ? 9.68 15.734 14.828 1 70.19 82 GLN A N 1
ATOM 611 C CA . GLN A 1 82 ? 10.617 16.031 15.906 1 70.19 82 GLN A CA 1
ATOM 612 C C . GLN A 1 82 ? 11.375 14.766 16.328 1 70.19 82 GLN A C 1
ATOM 614 O O . GLN A 1 82 ? 12.594 14.805 16.531 1 70.19 82 GLN A O 1
ATOM 619 N N . SER A 1 83 ? 10.672 13.703 16.406 1 64.44 83 SER A N 1
ATOM 620 C CA . SER A 1 83 ? 11.289 12.438 16.781 1 64.44 83 SER A CA 1
ATOM 621 C C . SER A 1 83 ? 12.305 11.984 15.75 1 64.44 83 SER A C 1
ATOM 623 O O . SER A 1 83 ? 13.398 11.531 16.094 1 64.44 83 SER A O 1
ATOM 625 N N . ASP A 1 84 ? 11.938 12.07 14.547 1 61.56 84 ASP A N 1
ATOM 626 C CA . ASP A 1 84 ? 12.836 11.672 13.469 1 61.56 84 ASP A CA 1
ATOM 627 C C . ASP A 1 84 ? 14.094 12.539 13.461 1 61.56 84 ASP A C 1
ATOM 629 O O . ASP A 1 84 ? 15.203 12.031 13.266 1 61.56 84 ASP A O 1
ATOM 633 N N . LEU A 1 85 ? 14 13.805 13.523 1 64.06 85 LEU A N 1
ATOM 634 C CA . LEU A 1 85 ? 15.133 14.719 13.57 1 64.06 85 LEU A CA 1
ATOM 635 C C . LEU A 1 85 ? 16.062 14.383 14.734 1 64.06 85 LEU A C 1
ATOM 637 O O . LEU A 1 85 ? 17.281 14.453 14.602 1 64.06 85 LEU A O 1
ATOM 641 N N . GLU A 1 86 ? 15.461 14.023 15.758 1 62.12 86 GLU A N 1
ATOM 642 C CA . GLU A 1 86 ? 16.25 13.617 16.922 1 62.12 86 GLU A CA 1
ATOM 643 C C . GLU A 1 86 ? 17.016 12.328 16.641 1 62.12 86 GLU A C 1
ATOM 645 O O . GLU A 1 86 ? 18.188 12.195 17.016 1 62.12 86 GLU A O 1
ATOM 650 N N . ARG A 1 87 ? 16.219 11.484 15.992 1 54.16 87 ARG A N 1
ATOM 651 C CA . ARG A 1 87 ? 16.859 10.219 15.625 1 54.16 87 ARG A CA 1
ATOM 652 C C . ARG A 1 87 ? 18.016 10.445 14.664 1 54.16 87 ARG A C 1
ATOM 654 O O . ARG A 1 87 ? 19.062 9.797 14.781 1 54.16 87 ARG A O 1
ATOM 661 N N . MET A 1 88 ? 17.734 11.125 13.586 1 53.03 88 MET A N 1
ATOM 662 C CA . MET A 1 88 ? 18.781 11.453 12.625 1 53.03 88 MET A CA 1
ATOM 663 C C . MET A 1 88 ? 20 12.055 13.328 1 53.03 88 MET A C 1
ATOM 665 O O . MET A 1 88 ? 21.125 11.867 12.883 1 53.03 88 MET A O 1
ATOM 669 N N . ARG A 1 89 ? 19.609 13 14.102 1 52.25 89 ARG A N 1
ATOM 670 C CA . ARG A 1 89 ? 20.719 13.531 14.891 1 52.25 89 ARG A CA 1
ATOM 671 C C . ARG A 1 89 ? 21.562 12.406 15.469 1 52.25 89 ARG A C 1
ATOM 673 O O . ARG A 1 89 ? 22.766 12.586 15.703 1 52.25 89 ARG A O 1
ATOM 680 N N . GLY A 1 90 ? 20.844 11.32 15.578 1 46.59 90 GLY A N 1
ATOM 681 C CA . GLY A 1 90 ? 21.516 10.117 16.047 1 46.59 90 GLY A CA 1
ATOM 682 C C . GLY A 1 90 ? 21.516 9 15.008 1 46.59 90 GLY A C 1
ATOM 683 O O . GLY A 1 90 ? 21.703 7.828 15.352 1 46.59 90 GLY A O 1
ATOM 684 N N . ARG A 1 91 ? 20.875 9.336 13.898 1 44.94 91 ARG A N 1
ATOM 685 C CA . ARG A 1 91 ? 20.469 8.383 12.875 1 44.94 91 ARG A CA 1
ATOM 686 C C . ARG A 1 91 ? 21.625 7.465 12.477 1 44.94 91 ARG A C 1
ATOM 688 O O . ARG A 1 91 ? 22.672 7.938 12.023 1 44.94 91 ARG A O 1
ATOM 695 N N . VAL A 1 92 ? 21.484 6.582 12.758 1 42.22 92 VAL A N 1
ATOM 696 C CA . VAL A 1 92 ? 22.141 5.281 12.68 1 42.22 92 VAL A CA 1
ATOM 697 C C . VAL A 1 92 ? 22.062 4.75 11.25 1 42.22 92 VAL A C 1
ATOM 699 O O . VAL A 1 92 ? 20.984 4.695 10.656 1 42.22 92 VAL A O 1
ATOM 702 N N . GLU A 1 93 ? 22.922 4.809 10.273 1 52.97 93 GLU A N 1
ATOM 703 C CA . GLU A 1 93 ? 23.438 4.176 9.062 1 52.97 93 GLU A CA 1
ATOM 704 C C . GLU A 1 93 ? 22.734 2.85 8.789 1 52.97 93 GLU A C 1
ATOM 706 O O . GLU A 1 93 ? 22.906 2.262 7.719 1 52.97 93 GLU A O 1
ATOM 711 N N . GLY A 1 94 ? 21.672 2.293 9.375 1 75.12 94 GLY A N 1
ATOM 712 C CA . GLY A 1 94 ? 21.453 0.86 9.258 1 75.12 94 GLY A CA 1
ATOM 713 C C . GLY A 1 94 ? 20.125 0.516 8.602 1 75.12 94 GLY A C 1
ATOM 714 O O . GLY A 1 94 ? 19.734 -0.652 8.562 1 75.12 94 GLY A O 1
ATOM 715 N N . ARG A 1 95 ? 19.312 1.648 7.836 1 83.31 95 ARG A N 1
ATOM 716 C CA . ARG A 1 95 ? 18.031 1.255 7.262 1 83.31 95 ARG A CA 1
ATOM 717 C C . ARG A 1 95 ? 17.922 1.72 5.816 1 83.31 95 ARG A C 1
ATOM 719 O O . ARG A 1 95 ? 18.328 2.832 5.48 1 83.31 95 ARG A O 1
ATOM 726 N N . LEU A 1 96 ? 17.375 0.925 4.875 1 90.69 96 LEU A N 1
ATOM 727 C CA . LEU A 1 96 ? 17.047 1.252 3.49 1 90.69 96 LEU A CA 1
ATOM 728 C C . LEU A 1 96 ? 15.586 0.946 3.184 1 90.69 96 LEU A C 1
ATOM 730 O O . LEU A 1 96 ? 15.141 -0.195 3.332 1 90.69 96 LEU A O 1
ATOM 734 N N . SER A 1 97 ? 14.812 1.942 2.811 1 91.06 97 SER A N 1
ATOM 735 C CA . SER A 1 97 ? 13.398 1.822 2.48 1 91.06 97 SER A CA 1
ATOM 736 C C . SER A 1 97 ? 13.156 2.059 0.993 1 91.06 97 SER A C 1
ATOM 738 O O . SER A 1 97 ? 13.461 3.133 0.471 1 91.06 97 SER A O 1
ATOM 740 N N . ILE A 1 98 ? 12.523 1.045 0.323 1 94.56 98 ILE A N 1
ATOM 741 C CA . ILE A 1 98 ? 12.422 1.111 -1.131 1 94.56 98 ILE A CA 1
ATOM 742 C C . ILE A 1 98 ? 10.992 0.779 -1.564 1 94.56 98 ILE A C 1
ATOM 744 O O . ILE A 1 98 ? 10.359 -0.12 -1.005 1 94.56 98 ILE A O 1
ATOM 748 N N . GLY A 1 99 ? 10.5 1.534 -2.527 1 94.69 99 GLY A N 1
ATOM 749 C CA . GLY A 1 99 ? 9.297 1.157 -3.248 1 94.69 99 GLY A CA 1
ATOM 750 C C . GLY A 1 99 ? 9.578 0.42 -4.543 1 94.69 99 GLY A C 1
ATOM 751 O O . GLY A 1 99 ? 10.445 0.832 -5.32 1 94.69 99 GLY A O 1
ATOM 752 N N . VAL A 1 100 ? 8.906 -0.672 -4.754 1 96 100 VAL A N 1
ATOM 753 C CA . VAL A 1 100 ? 9.133 -1.461 -5.961 1 96 100 VAL A CA 1
ATOM 754 C C . VAL A 1 100 ? 7.801 -1.744 -6.652 1 96 100 VAL A C 1
ATOM 756 O O . VAL A 1 100 ? 6.84 -2.18 -6.012 1 96 100 VAL A O 1
ATOM 759 N N . THR A 1 101 ? 7.719 -1.479 -7.91 1 94.75 101 THR A N 1
ATOM 760 C CA . THR A 1 101 ? 6.508 -1.757 -8.68 1 94.75 101 THR A CA 1
ATOM 761 C C . THR A 1 101 ? 6.207 -3.254 -8.688 1 94.75 101 THR A C 1
ATOM 763 O O . THR A 1 101 ? 7.121 -4.074 -8.609 1 94.75 101 THR A O 1
ATOM 766 N N . PRO A 1 102 ? 5.004 -3.676 -8.914 1 92.12 102 PRO A N 1
ATOM 767 C CA . PRO A 1 102 ? 4.586 -5.066 -8.719 1 92.12 102 PRO A CA 1
ATOM 768 C C . PRO A 1 102 ? 5.285 -6.031 -9.672 1 92.12 102 PRO A C 1
ATOM 770 O O . PRO A 1 102 ? 5.781 -7.078 -9.25 1 92.12 102 PRO A O 1
ATOM 773 N N . TRP A 1 103 ? 5.285 -5.719 -10.93 1 91.44 103 TRP A N 1
ATOM 774 C CA . TRP A 1 103 ? 5.84 -6.691 -11.867 1 91.44 103 TRP A CA 1
ATOM 775 C C . TRP A 1 103 ? 7.324 -6.91 -11.609 1 91.44 103 TRP A C 1
ATOM 777 O O . TRP A 1 103 ? 7.836 -8.016 -11.789 1 91.44 103 TRP A O 1
ATOM 787 N N . LEU A 1 104 ? 8.062 -5.91 -11.195 1 95 104 LEU A N 1
ATOM 788 C CA . LEU A 1 104 ? 9.461 -6.059 -10.812 1 95 104 LEU A CA 1
ATOM 789 C C . LEU A 1 104 ? 9.586 -6.91 -9.547 1 95 104 LEU A C 1
ATOM 791 O O . LEU A 1 104 ? 10.523 -7.703 -9.422 1 95 104 LEU A O 1
ATOM 795 N N . THR A 1 105 ? 8.719 -6.672 -8.633 1 94.88 105 THR A N 1
ATOM 796 C CA . THR A 1 105 ? 8.656 -7.457 -7.406 1 94.88 105 THR A CA 1
ATOM 797 C C . THR A 1 105 ? 8.523 -8.945 -7.723 1 94.88 105 THR A C 1
ATOM 799 O O . THR A 1 105 ? 9.242 -9.773 -7.156 1 94.88 105 THR A O 1
ATOM 802 N N . MET A 1 106 ? 7.73 -9.234 -8.648 1 92.38 106 MET A N 1
ATOM 803 C CA . MET A 1 106 ? 7.355 -10.625 -8.898 1 92.38 106 MET A CA 1
ATOM 804 C C . MET A 1 106 ? 8.344 -11.289 -9.859 1 92.38 106 MET A C 1
ATOM 806 O O . MET A 1 106 ? 8.227 -12.484 -10.141 1 92.38 106 MET A O 1
ATOM 810 N N . THR A 1 107 ? 9.305 -10.609 -10.383 1 93.38 107 THR A N 1
ATOM 811 C CA . THR A 1 107 ? 10.258 -11.188 -11.32 1 93.38 107 THR A CA 1
ATOM 812 C C . THR A 1 107 ? 11.672 -11.164 -10.742 1 93.38 107 THR A C 1
ATOM 814 O O . THR A 1 107 ? 12.195 -12.211 -10.344 1 93.38 107 THR A O 1
ATOM 817 N N . PHE A 1 108 ? 12.203 -10 -10.398 1 96.12 108 PHE A N 1
ATOM 818 C CA . PHE A 1 108 ? 13.633 -9.859 -10.18 1 96.12 108 PHE A CA 1
ATOM 819 C C . PHE A 1 108 ? 13.938 -9.57 -8.719 1 96.12 108 PHE A C 1
ATOM 821 O O . PHE A 1 108 ? 15.078 -9.711 -8.273 1 96.12 108 PHE A O 1
ATOM 828 N N . LEU A 1 109 ? 12.992 -9.188 -7.98 1 97 109 LEU A N 1
ATOM 829 C CA . LEU A 1 109 ? 13.242 -8.562 -6.688 1 97 109 LEU A CA 1
ATOM 830 C C . LEU A 1 109 ? 13.883 -9.555 -5.723 1 97 109 LEU A C 1
ATOM 832 O O . LEU A 1 109 ? 14.812 -9.195 -4.988 1 97 109 LEU A O 1
ATOM 836 N N . ALA A 1 110 ? 13.414 -10.75 -5.684 1 96.69 110 ALA A N 1
ATOM 837 C CA . ALA A 1 110 ? 13.898 -11.727 -4.711 1 96.69 110 ALA A CA 1
ATOM 838 C C . ALA A 1 110 ? 15.406 -11.922 -4.836 1 96.69 110 ALA A C 1
ATOM 840 O O . ALA A 1 110 ? 16.125 -11.875 -3.842 1 96.69 110 ALA A O 1
ATOM 841 N N . GLU A 1 111 ? 15.828 -12.148 -6.043 1 97.19 111 GLU A N 1
ATOM 842 C CA . GLU A 1 111 ? 17.25 -12.344 -6.277 1 97.19 111 GLU A CA 1
ATOM 843 C C . GLU A 1 111 ? 18.047 -11.094 -5.91 1 97.19 111 GLU A C 1
ATOM 845 O O . GLU A 1 111 ? 19.156 -11.188 -5.379 1 97.19 111 GLU A O 1
ATOM 850 N N . ALA A 1 112 ? 17.5 -9.961 -6.246 1 97.94 112 ALA A N 1
ATOM 851 C CA . ALA A 1 112 ? 18.156 -8.703 -5.902 1 97.94 112 ALA A CA 1
ATOM 852 C C . ALA A 1 112 ? 18.297 -8.555 -4.391 1 97.94 112 ALA A C 1
ATOM 854 O O . ALA A 1 112 ? 19.328 -8.117 -3.895 1 97.94 112 ALA A O 1
ATOM 855 N N . VAL A 1 113 ? 17.234 -8.883 -3.674 1 97.69 113 VAL A N 1
ATOM 856 C CA . VAL A 1 113 ? 17.234 -8.789 -2.219 1 97.69 113 VAL A CA 1
ATOM 857 C C . VAL A 1 113 ? 18.281 -9.719 -1.63 1 97.69 113 VAL A C 1
ATOM 859 O O . VAL A 1 113 ? 19.031 -9.328 -0.726 1 97.69 113 VAL A O 1
ATOM 862 N N . LEU A 1 114 ? 18.375 -10.945 -2.139 1 97 114 LEU A N 1
ATOM 863 C CA . LEU A 1 114 ? 19.359 -11.898 -1.651 1 97 114 LEU A CA 1
ATOM 864 C C . LEU A 1 114 ? 20.781 -11.375 -1.867 1 97 114 LEU A C 1
ATOM 866 O O . LEU A 1 114 ? 21.625 -11.445 -0.963 1 97 114 LEU A O 1
ATOM 870 N N . ARG A 1 115 ? 21 -10.844 -3.078 1 96.88 115 ARG A N 1
ATOM 871 C CA . ARG A 1 115 ? 22.312 -10.281 -3.393 1 96.88 115 ARG A CA 1
ATOM 872 C C . ARG A 1 115 ? 22.625 -9.086 -2.496 1 96.88 115 ARG A C 1
ATOM 874 O O . ARG A 1 115 ? 23.75 -8.961 -2 1 96.88 115 ARG A O 1
ATOM 881 N N . PHE A 1 116 ? 21.75 -8.211 -2.297 1 96.69 116 PHE A N 1
ATOM 882 C CA . PHE A 1 116 ? 21.922 -7.02 -1.471 1 96.69 116 PHE A CA 1
ATOM 883 C C . PHE A 1 116 ? 22.25 -7.402 -0.032 1 96.69 116 PHE A C 1
ATOM 885 O O . PHE A 1 116 ? 23.156 -6.836 0.579 1 96.69 116 PHE A O 1
ATOM 892 N N . ARG A 1 117 ? 21.484 -8.336 0.506 1 94.5 117 ARG A N 1
ATOM 893 C CA . ARG A 1 117 ? 21.672 -8.742 1.895 1 94.5 117 ARG A CA 1
ATOM 894 C C . ARG A 1 117 ? 23.047 -9.367 2.102 1 94.5 117 ARG A C 1
ATOM 896 O O . ARG A 1 117 ? 23.625 -9.25 3.18 1 94.5 117 ARG A O 1
ATOM 903 N N . ALA A 1 118 ? 23.547 -10.086 1.125 1 94.75 118 ALA A N 1
ATOM 904 C CA . ALA A 1 118 ? 24.891 -10.656 1.189 1 94.75 118 ALA A CA 1
ATOM 905 C C . ALA A 1 118 ? 25.953 -9.562 1.211 1 94.75 118 ALA A C 1
ATOM 907 O O . ALA A 1 118 ? 26.969 -9.688 1.889 1 94.75 118 ALA A O 1
ATOM 908 N N . GLN A 1 119 ? 25.688 -8.492 0.512 1 94.69 119 GLN A N 1
ATOM 909 C CA . GLN A 1 119 ? 26.672 -7.422 0.364 1 94.69 119 GLN A CA 1
ATOM 910 C C . GLN A 1 119 ? 26.562 -6.418 1.506 1 94.69 119 GLN A C 1
ATOM 912 O O . GLN A 1 119 ? 27.562 -5.812 1.904 1 94.69 119 GLN A O 1
ATOM 917 N N . MET A 1 120 ? 25.391 -6.234 1.948 1 93.12 120 MET A N 1
ATOM 918 C CA . MET A 1 120 ? 25.141 -5.27 3.018 1 93.12 120 MET A CA 1
ATOM 919 C C . MET A 1 120 ? 24.312 -5.902 4.141 1 93.12 120 MET A C 1
ATOM 921 O O . MET A 1 120 ? 23.203 -5.465 4.418 1 93.12 120 MET A O 1
ATOM 925 N N . PRO A 1 121 ? 24.891 -6.75 4.875 1 90.12 121 PRO A N 1
ATOM 926 C CA . PRO A 1 121 ? 24.141 -7.52 5.875 1 90.12 121 PRO A CA 1
ATOM 927 C C . PRO A 1 121 ? 23.688 -6.66 7.055 1 90.12 121 PRO A C 1
ATOM 929 O O . PRO A 1 121 ? 22.766 -7.043 7.777 1 90.12 121 PRO A O 1
ATOM 932 N N . GLU A 1 122 ? 24.266 -5.488 7.227 1 87.94 122 GLU A N 1
ATOM 933 C CA . GLU A 1 122 ? 23.969 -4.664 8.391 1 87.94 122 GLU A CA 1
ATOM 934 C C . GLU A 1 122 ? 22.797 -3.73 8.109 1 87.94 122 GLU A C 1
ATOM 936 O O . GLU A 1 122 ? 22.25 -3.109 9.031 1 87.94 122 GLU A O 1
ATOM 941 N N . VAL A 1 123 ? 22.422 -3.641 6.883 1 89.94 123 VAL A N 1
ATOM 942 C CA . VAL A 1 123 ? 21.359 -2.703 6.508 1 89.94 123 VAL A CA 1
ATOM 943 C C . VAL A 1 123 ? 20 -3.375 6.648 1 89.94 123 VAL A C 1
ATOM 945 O O . VAL A 1 123 ? 19.781 -4.477 6.137 1 89.94 123 VAL A O 1
ATOM 948 N N . ARG A 1 124 ? 19.141 -2.779 7.371 1 89.75 124 ARG A N 1
ATOM 949 C CA . ARG A 1 124 ? 17.766 -3.238 7.457 1 89.75 124 ARG A CA 1
ATOM 950 C C . ARG A 1 124 ? 16.969 -2.822 6.227 1 89.75 124 ARG A C 1
ATOM 952 O O . ARG A 1 124 ? 16.875 -1.634 5.91 1 89.75 124 ARG A O 1
ATOM 959 N N . LEU A 1 125 ? 16.391 -3.789 5.586 1 93.5 125 LEU A N 1
ATOM 960 C CA . LEU A 1 125 ? 15.688 -3.539 4.328 1 93.5 125 LEU A CA 1
ATOM 961 C C . LEU A 1 125 ? 14.18 -3.492 4.543 1 93.5 125 LEU A C 1
ATOM 963 O O . LEU A 1 125 ? 13.609 -4.395 5.16 1 93.5 125 LEU A O 1
ATOM 967 N N . GLU A 1 126 ? 13.562 -2.445 4.051 1 91.75 126 GLU A N 1
ATOM 968 C CA . GLU A 1 126 ? 12.117 -2.258 4.062 1 91.75 126 GLU A CA 1
ATOM 969 C C . GLU A 1 126 ? 11.57 -2.086 2.648 1 91.75 126 GLU A C 1
ATOM 971 O O . GLU A 1 126 ? 12.008 -1.206 1.909 1 91.75 126 GLU A O 1
ATOM 976 N N . LEU A 1 127 ? 10.562 -2.844 2.361 1 93.94 127 LEU A N 1
ATOM 977 C CA . LEU A 1 127 ? 10.039 -2.877 1 1 93.94 127 LEU A CA 1
ATOM 978 C C . LEU A 1 127 ? 8.57 -2.455 0.974 1 93.94 127 LEU A C 1
ATOM 980 O O . LEU A 1 127 ? 7.777 -2.902 1.806 1 93.94 127 LEU A O 1
ATOM 984 N N . TYR A 1 128 ? 8.234 -1.659 -0.004 1 90.88 128 TYR A N 1
ATOM 985 C CA . TYR A 1 128 ? 6.871 -1.207 -0.249 1 90.88 128 TYR A CA 1
ATOM 986 C C . TYR A 1 128 ? 6.465 -1.462 -1.694 1 90.88 128 TYR A C 1
ATOM 988 O O . TYR A 1 128 ? 7.312 -1.508 -2.588 1 90.88 128 TYR A O 1
ATOM 996 N N . GLU A 1 129 ? 5.145 -1.618 -1.84 1 90.19 129 GLU A N 1
ATOM 997 C CA . GLU A 1 129 ? 4.637 -1.634 -3.209 1 90.19 129 GLU A CA 1
ATOM 998 C C . GLU A 1 129 ? 4.578 -0.225 -3.793 1 90.19 129 GLU A C 1
ATOM 1000 O O . GLU A 1 129 ? 3.984 0.676 -3.197 1 90.19 129 GLU A O 1
ATOM 1005 N N . ALA A 1 130 ? 5.258 -0.073 -4.871 1 83.38 130 ALA A N 1
ATOM 1006 C CA . ALA A 1 130 ? 5.375 1.263 -5.449 1 83.38 130 ALA A CA 1
ATOM 1007 C C . ALA A 1 130 ? 4.293 1.506 -6.496 1 83.38 130 ALA A C 1
ATOM 1009 O O . ALA A 1 130 ? 4.562 1.469 -7.699 1 83.38 130 ALA A O 1
ATOM 1010 N N . LEU A 1 131 ? 3.078 1.687 -6.07 1 81.5 131 LEU A N 1
ATOM 1011 C CA . LEU A 1 131 ? 2.041 2.354 -6.852 1 81.5 131 LEU A CA 1
ATOM 1012 C C . LEU A 1 131 ? 1.937 3.826 -6.469 1 81.5 131 LEU A C 1
ATOM 1014 O O . LEU A 1 131 ? 2.029 4.176 -5.293 1 81.5 131 LEU A O 1
ATOM 1018 N N . MET A 1 132 ? 2.098 4.633 -7.375 1 71.44 132 MET A N 1
ATOM 1019 C CA . MET A 1 132 ? 2.416 6.043 -7.148 1 71.44 132 MET A CA 1
ATOM 1020 C C . MET A 1 132 ? 1.55 6.625 -6.039 1 71.44 132 MET A C 1
ATOM 1022 O O . MET A 1 132 ? 2.012 7.457 -5.254 1 71.44 132 MET A O 1
ATOM 1026 N N . ALA A 1 133 ? 0.376 6.223 -5.949 1 71.19 133 ALA A N 1
ATOM 1027 C CA . ALA A 1 133 ? -0.466 6.746 -4.875 1 71.19 133 ALA A CA 1
ATOM 1028 C C . ALA A 1 133 ? 0.089 6.371 -3.506 1 71.19 133 ALA A C 1
ATOM 1030 O O . ALA A 1 133 ? -0.082 7.109 -2.535 1 71.19 133 ALA A O 1
ATOM 1031 N N . VAL A 1 134 ? 0.806 5.305 -3.469 1 75.12 134 VAL A N 1
ATOM 1032 C CA . VAL A 1 134 ? 1.358 4.801 -2.215 1 75.12 134 VAL A CA 1
ATOM 1033 C C . VAL A 1 134 ? 2.773 5.34 -2.021 1 75.12 134 VAL A C 1
ATOM 1035 O O . VAL A 1 134 ? 3.137 5.77 -0.924 1 75.12 134 VAL A O 1
ATOM 1038 N N . ALA A 1 135 ? 3.521 5.391 -3.033 1 79.94 135 ALA A N 1
ATOM 1039 C CA . ALA A 1 135 ? 4.945 5.695 -2.938 1 79.94 135 ALA A CA 1
ATOM 1040 C C . ALA A 1 135 ? 5.18 7.195 -2.801 1 79.94 135 ALA A C 1
ATOM 1042 O O . ALA A 1 135 ? 6.113 7.629 -2.123 1 79.94 135 ALA A O 1
ATOM 1043 N N . GLN A 1 136 ? 4.348 7.961 -3.432 1 77.31 136 GLN A N 1
ATOM 1044 C CA . GLN A 1 136 ? 4.613 9.391 -3.539 1 77.31 136 GLN A CA 1
ATOM 1045 C C . GLN A 1 136 ? 4.641 10.055 -2.162 1 77.31 136 GLN A C 1
ATOM 1047 O O . GLN A 1 136 ? 5.57 10.789 -1.84 1 77.31 136 GLN A O 1
ATOM 1052 N N . PRO A 1 137 ? 3.637 9.766 -1.377 1 69.81 137 PRO A N 1
ATOM 1053 C CA . PRO A 1 137 ? 3.682 10.375 -0.047 1 69.81 137 PRO A CA 1
ATOM 1054 C C . PRO A 1 137 ? 4.906 9.953 0.758 1 69.81 137 PRO A C 1
ATOM 1056 O O . PRO A 1 137 ? 5.473 10.758 1.5 1 69.81 137 PRO A O 1
ATOM 1059 N N . LEU A 1 138 ? 5.336 8.75 0.626 1 74.88 138 LEU A N 1
ATOM 1060 C CA . LEU A 1 138 ? 6.48 8.227 1.363 1 74.88 138 LEU A CA 1
ATOM 1061 C C . LEU A 1 138 ? 7.781 8.82 0.83 1 74.88 138 LEU A C 1
ATOM 1063 O O . LEU A 1 138 ? 8.711 9.086 1.599 1 74.88 138 LEU A O 1
ATOM 1067 N N . LEU A 1 139 ? 7.863 9.008 -0.449 1 77.94 139 LEU A N 1
ATOM 1068 C CA . LEU A 1 139 ? 9.016 9.672 -1.049 1 77.94 139 LEU A CA 1
ATOM 1069 C C . LEU A 1 139 ? 9.094 11.133 -0.598 1 77.94 139 LEU A C 1
ATOM 1071 O O . LEU A 1 139 ? 10.172 11.625 -0.265 1 77.94 139 LEU A O 1
ATOM 1075 N N . ARG A 1 140 ? 7.969 11.617 -0.665 1 68.44 140 ARG A N 1
ATOM 1076 C CA . ARG A 1 140 ? 7.887 13.039 -0.342 1 68.44 140 ARG A CA 1
ATOM 1077 C C . ARG A 1 140 ? 8.352 13.305 1.087 1 68.44 140 ARG A C 1
ATOM 1079 O O . ARG A 1 140 ? 9.078 14.266 1.34 1 68.44 140 ARG A O 1
ATOM 1086 N N . ASP A 1 141 ? 7.898 12.406 1.955 1 60.03 141 ASP A N 1
ATOM 1087 C CA . ASP A 1 141 ? 8.211 12.672 3.355 1 60.03 141 ASP A CA 1
ATOM 1088 C C . ASP A 1 141 ? 9.539 12.031 3.748 1 60.03 141 ASP A C 1
ATOM 1090 O O . ASP A 1 141 ? 9.977 12.141 4.898 1 60.03 141 ASP A O 1
ATOM 1094 N N . GLY A 1 142 ? 10.148 11.391 2.865 1 69.12 142 GLY A N 1
ATOM 1095 C CA . GLY A 1 142 ? 11.492 10.875 3.082 1 69.12 142 GLY A CA 1
ATOM 1096 C C . GLY A 1 142 ? 11.516 9.523 3.76 1 69.12 142 GLY A C 1
ATOM 1097 O O . GLY A 1 142 ? 12.578 8.969 4.027 1 69.12 142 GLY A O 1
ATOM 1098 N N . SER A 1 143 ? 10.359 9 4.094 1 72.62 143 SER A N 1
ATOM 1099 C CA . SER A 1 143 ? 10.289 7.68 4.723 1 72.62 143 SER A CA 1
ATOM 1100 C C . SER A 1 143 ? 10.672 6.582 3.74 1 72.62 143 SER A C 1
ATOM 1102 O O . SER A 1 143 ? 10.969 5.453 4.145 1 72.62 143 SER A O 1
ATOM 1104 N N . MET A 1 144 ? 10.641 6.988 2.523 1 83.94 144 MET A N 1
ATOM 1105 C CA . MET A 1 144 ? 11.117 6.113 1.455 1 83.94 144 MET A CA 1
ATOM 1106 C C . MET A 1 144 ? 12.32 6.73 0.748 1 83.94 144 MET A C 1
ATOM 1108 O O . MET A 1 144 ? 12.305 7.914 0.399 1 83.94 144 MET A O 1
ATOM 1112 N N . ASP A 1 145 ? 13.375 5.988 0.61 1 86.31 145 ASP A N 1
ATOM 1113 C CA . ASP A 1 145 ? 14.617 6.504 0.035 1 86.31 145 ASP A CA 1
ATOM 1114 C C . ASP A 1 145 ? 14.492 6.664 -1.479 1 86.31 145 ASP A C 1
ATOM 1116 O O . ASP A 1 145 ? 14.953 7.656 -2.045 1 86.31 145 ASP A O 1
ATOM 1120 N N . PHE A 1 146 ? 13.922 5.707 -2.117 1 91.12 146 PHE A N 1
ATOM 1121 C CA . PHE A 1 146 ? 13.656 5.793 -3.549 1 91.12 146 PHE A CA 1
ATOM 1122 C C . PHE A 1 146 ? 12.617 4.762 -3.967 1 91.12 146 PHE A C 1
ATOM 1124 O O . PHE A 1 146 ? 12.289 3.855 -3.197 1 91.12 146 PHE A O 1
ATOM 1131 N N . ALA A 1 147 ? 12.086 4.922 -5.145 1 94.31 147 ALA A N 1
ATOM 1132 C CA . ALA A 1 147 ? 11.117 3.977 -5.699 1 94.31 147 ALA A CA 1
ATOM 1133 C C . ALA A 1 147 ? 11.539 3.518 -7.09 1 94.31 147 ALA A C 1
ATOM 1135 O O . ALA A 1 147 ? 12.211 4.254 -7.82 1 94.31 147 ALA A O 1
ATOM 1136 N N . LEU A 1 148 ? 11.305 2.289 -7.312 1 95.94 148 LEU A N 1
ATOM 1137 C CA . LEU A 1 148 ? 11.391 1.732 -8.656 1 95.94 148 LEU A CA 1
ATOM 1138 C C . LEU A 1 148 ? 10.023 1.692 -9.328 1 95.94 148 LEU A C 1
ATOM 1140 O O . LEU A 1 148 ? 9.25 0.761 -9.102 1 95.94 148 LEU A O 1
ATOM 1144 N N . GLY A 1 149 ? 9.758 2.715 -10.07 1 92.62 149 GLY A N 1
ATOM 1145 C CA . GLY A 1 149 ? 8.438 2.883 -10.656 1 92.62 149 GLY A CA 1
ATOM 1146 C C . GLY A 1 149 ? 8.398 3.93 -11.75 1 92.62 149 GLY A C 1
ATOM 1147 O O . GLY A 1 149 ? 9.383 4.113 -12.477 1 92.62 149 GLY A O 1
ATOM 1148 N N . HIS A 1 150 ? 7.195 4.457 -11.945 1 85.38 150 HIS A N 1
ATOM 1149 C CA . HIS A 1 150 ? 6.996 5.48 -12.961 1 85.38 150 HIS A CA 1
ATOM 1150 C C . HIS A 1 150 ? 6.656 6.828 -12.328 1 85.38 150 HIS A C 1
ATOM 1152 O O . HIS A 1 150 ? 6.234 6.887 -11.172 1 85.38 150 HIS A O 1
ATOM 1158 N N . VAL A 1 151 ? 7.062 7.867 -13.016 1 73.62 151 VAL A N 1
ATOM 1159 C CA . VAL A 1 151 ? 6.668 9.195 -12.562 1 73.62 151 VAL A CA 1
ATOM 1160 C C . VAL A 1 151 ? 5.547 9.734 -13.453 1 73.62 151 VAL A C 1
ATOM 1162 O O . VAL A 1 151 ? 5.566 9.539 -14.672 1 73.62 151 VAL A O 1
ATOM 1165 N N . GLN A 1 152 ? 4.539 10.164 -12.719 1 65.75 152 GLN A N 1
ATOM 1166 C CA . GLN A 1 152 ? 3.469 10.812 -13.477 1 65.75 152 GLN A CA 1
ATOM 1167 C C . GLN A 1 152 ? 3.896 12.188 -13.961 1 65.75 152 GLN A C 1
ATOM 1169 O O . GLN A 1 152 ? 4.727 12.852 -13.336 1 65.75 152 GLN A O 1
ATOM 1174 N N . PRO A 1 153 ? 3.5 12.586 -15.141 1 57.66 153 PRO A N 1
ATOM 1175 C CA . PRO A 1 153 ? 3.889 13.883 -15.688 1 57.66 153 PRO A CA 1
ATOM 1176 C C . PRO A 1 153 ? 3.814 15.008 -14.656 1 57.66 153 PRO A C 1
ATOM 1178 O O . PRO A 1 153 ? 4.703 15.859 -14.602 1 57.66 153 PRO A O 1
ATOM 1181 N N . GLY A 1 154 ? 2.838 15.102 -13.82 1 55 154 GLY A N 1
ATOM 1182 C CA . GLY A 1 154 ? 2.689 16.172 -12.852 1 55 154 GLY A CA 1
ATOM 1183 C C . GLY A 1 154 ? 3.611 16.031 -11.656 1 55 154 GLY A C 1
ATOM 1184 O O . GLY A 1 154 ? 3.82 17 -10.914 1 55 154 GLY A O 1
ATOM 1185 N N . GLY A 1 155 ? 4.32 15.016 -11.57 1 59.03 155 GLY A N 1
ATOM 1186 C CA . GLY A 1 155 ? 5.18 14.758 -10.422 1 59.03 155 GLY A CA 1
ATOM 1187 C C . GLY A 1 155 ? 6.625 15.164 -10.664 1 59.03 155 GLY A C 1
ATOM 1188 O O . GLY A 1 155 ? 7.441 15.125 -9.742 1 59.03 155 GLY A O 1
ATOM 1189 N N . THR A 1 156 ? 6.867 15.672 -11.781 1 61.91 156 THR A N 1
ATOM 1190 C CA . THR A 1 156 ? 8.242 15.867 -12.211 1 61.91 156 THR A CA 1
ATOM 1191 C C . THR A 1 156 ? 8.883 17.047 -11.477 1 61.91 156 THR A C 1
ATOM 1193 O O . THR A 1 156 ? 10.109 17.156 -11.43 1 61.91 156 THR A O 1
ATOM 1196 N N . GLN A 1 157 ? 8.078 17.703 -10.914 1 63.25 157 GLN A N 1
ATOM 1197 C CA . GLN A 1 157 ? 8.688 18.844 -10.227 1 63.25 157 GLN A CA 1
ATOM 1198 C C . GLN A 1 157 ? 9.258 18.422 -8.875 1 63.25 157 GLN A C 1
ATOM 1200 O O . GLN A 1 157 ? 10.266 18.969 -8.422 1 63.25 157 GLN A O 1
ATOM 1205 N N . GLU A 1 158 ? 8.758 17.484 -8.367 1 70.38 158 GLU A N 1
ATOM 1206 C CA . GLU A 1 158 ? 9.148 17.094 -7.016 1 70.38 158 GLU A CA 1
ATOM 1207 C C . GLU A 1 158 ? 10.094 15.898 -7.047 1 70.38 158 GLU A C 1
ATOM 1209 O O . GLU A 1 158 ? 10.914 15.727 -6.141 1 70.38 158 GLU A O 1
ATOM 1214 N N . PHE A 1 159 ? 10 15.258 -8.109 1 82.12 159 PHE A N 1
ATOM 1215 C CA . PHE A 1 159 ? 10.711 13.992 -8.148 1 82.12 159 PHE A CA 1
ATOM 1216 C C . PHE A 1 159 ? 11.648 13.93 -9.352 1 82.12 159 PHE A C 1
ATOM 1218 O O . PHE A 1 159 ? 11.344 14.484 -10.414 1 82.12 159 PHE A O 1
ATOM 1225 N N . ALA A 1 160 ? 12.797 13.375 -9.117 1 84.94 160 ALA A N 1
ATOM 1226 C CA . ALA A 1 160 ? 13.711 13.023 -10.203 1 84.94 160 ALA A CA 1
ATOM 1227 C C . ALA A 1 160 ? 13.438 11.609 -10.711 1 84.94 160 ALA A C 1
ATOM 1229 O O . ALA A 1 160 ? 13.016 10.742 -9.945 1 84.94 160 ALA A O 1
ATOM 1230 N N . PHE A 1 161 ? 13.625 11.469 -11.961 1 90.88 161 PHE A N 1
ATOM 1231 C CA . PHE A 1 161 ? 13.344 10.195 -12.609 1 90.88 161 PHE A CA 1
ATOM 1232 C C . PHE A 1 161 ? 14.508 9.781 -13.508 1 90.88 161 PHE A C 1
ATOM 1234 O O . PHE A 1 161 ? 14.93 10.547 -14.383 1 90.88 161 PHE A O 1
ATOM 1241 N N . GLU A 1 162 ? 15.078 8.633 -13.273 1 92.31 162 GLU A N 1
ATOM 1242 C CA . GLU A 1 162 ? 16.109 8.031 -14.109 1 92.31 162 GLU A CA 1
ATOM 1243 C C . GLU A 1 162 ? 15.625 6.738 -14.75 1 92.31 162 GLU A C 1
ATOM 1245 O O . GLU A 1 162 ? 15.555 5.703 -14.086 1 92.31 162 GLU A O 1
ATOM 1250 N N . PRO A 1 163 ? 15.359 6.734 -16.062 1 94.25 163 PRO A N 1
ATOM 1251 C CA . PRO A 1 163 ? 14.82 5.543 -16.734 1 94.25 163 PRO A CA 1
ATOM 1252 C C . PRO A 1 163 ? 15.82 4.391 -16.766 1 94.25 163 PRO A C 1
ATOM 1254 O O . PRO A 1 163 ? 17.016 4.609 -16.953 1 94.25 163 PRO A O 1
ATOM 1257 N N . MET A 1 164 ? 15.32 3.156 -16.562 1 95.06 164 MET A N 1
ATOM 1258 C CA . MET A 1 164 ? 16.172 1.965 -16.547 1 95.06 164 MET A CA 1
ATOM 1259 C C . MET A 1 164 ? 15.633 0.912 -17.516 1 95.06 164 MET A C 1
ATOM 1261 O O . MET A 1 164 ? 16.422 0.213 -18.172 1 95.06 164 MET A O 1
ATOM 1265 N N . LEU A 1 165 ? 14.312 0.803 -17.578 1 95.88 165 LEU A N 1
ATOM 1266 C CA . LEU A 1 165 ? 13.664 -0.232 -18.375 1 95.88 165 LEU A CA 1
ATOM 1267 C C . LEU A 1 165 ? 12.5 0.344 -19.188 1 95.88 165 LEU A C 1
ATOM 1269 O O . LEU A 1 165 ? 11.922 1.362 -18.797 1 95.88 165 LEU A O 1
ATOM 1273 N N . ARG A 1 166 ? 12.234 -0.262 -20.281 1 96.31 166 ARG A N 1
ATOM 1274 C CA . ARG A 1 166 ? 11.039 0.011 -21.078 1 96.31 166 ARG A CA 1
ATOM 1275 C C . ARG A 1 166 ? 10.188 -1.244 -21.219 1 96.31 166 ARG A C 1
ATOM 1277 O O . ARG A 1 166 ? 10.711 -2.336 -21.438 1 96.31 166 ARG A O 1
ATOM 1284 N N . TYR A 1 167 ? 8.875 -1.121 -20.953 1 94.94 167 TYR A N 1
ATOM 1285 C CA . TYR A 1 167 ? 8.008 -2.291 -20.984 1 94.94 167 TYR A CA 1
ATOM 1286 C C . TYR A 1 167 ? 6.703 -1.98 -21.719 1 94.94 167 TYR A C 1
ATOM 1288 O O . TYR A 1 167 ? 6.305 -0.818 -21.812 1 94.94 167 TYR A O 1
ATOM 1296 N N . GLU A 1 168 ? 6.102 -3.012 -22.188 1 95.62 168 GLU A N 1
ATOM 1297 C CA . GLU A 1 168 ? 4.816 -2.904 -22.875 1 95.62 168 GLU A CA 1
ATOM 1298 C C . GLU A 1 168 ? 3.656 -3.104 -21.906 1 95.62 168 GLU A C 1
ATOM 1300 O O . GLU A 1 168 ? 3.832 -3.676 -20.828 1 95.62 168 GLU A O 1
ATOM 1305 N N . THR A 1 169 ? 2.545 -2.498 -22.281 1 95.62 169 THR A N 1
ATOM 1306 C CA . THR A 1 169 ? 1.315 -2.666 -21.516 1 95.62 169 THR A CA 1
ATOM 1307 C C . THR A 1 169 ? 0.208 -3.248 -22.375 1 95.62 169 THR A C 1
ATOM 1309 O O . THR A 1 169 ? 0.303 -3.227 -23.609 1 95.62 169 THR A O 1
ATOM 1312 N N . ALA A 1 170 ? -0.812 -3.807 -21.766 1 95.31 170 ALA A N 1
ATOM 1313 C CA . ALA A 1 170 ? -1.946 -4.391 -22.469 1 95.31 170 ALA A CA 1
ATOM 1314 C C . ALA A 1 170 ? -3.199 -4.391 -21.609 1 95.31 170 ALA A C 1
ATOM 1316 O O . ALA A 1 170 ? -3.111 -4.293 -20.375 1 95.31 170 ALA A O 1
ATOM 1317 N N . VAL A 1 171 ? -4.281 -4.391 -22.266 1 97.19 171 VAL A N 1
ATOM 1318 C CA . VAL A 1 171 ? -5.539 -4.695 -21.594 1 97.19 171 VAL A CA 1
ATOM 1319 C C . VAL A 1 171 ? -5.621 -6.195 -21.312 1 97.19 171 VAL A C 1
ATOM 1321 O O . VAL A 1 171 ? -5.312 -7.016 -22.172 1 97.19 171 VAL A O 1
ATOM 1324 N N . MET A 1 172 ? -6.023 -6.531 -20.094 1 95.94 172 MET A N 1
ATOM 1325 C CA . MET A 1 172 ? -6.035 -7.934 -19.688 1 95.94 172 MET A CA 1
ATOM 1326 C C . MET A 1 172 ? -7.391 -8.32 -19.109 1 95.94 172 MET A C 1
ATOM 1328 O O . MET A 1 172 ? -8.078 -7.48 -18.516 1 95.94 172 MET A O 1
ATOM 1332 N N . VAL A 1 173 ? -7.715 -9.523 -19.281 1 96.75 173 VAL A N 1
ATOM 1333 C CA . VAL A 1 173 ? -8.844 -10.188 -18.641 1 96.75 173 VAL A CA 1
ATOM 1334 C C . VAL A 1 173 ? -8.398 -11.531 -18.078 1 96.75 173 VAL A C 1
ATOM 1336 O O . VAL A 1 173 ? -7.27 -11.969 -18.312 1 96.75 173 VAL A O 1
ATOM 1339 N N . ARG A 1 174 ? -9.219 -12.164 -17.25 1 95.12 174 ARG A N 1
ATOM 1340 C CA . ARG A 1 174 ? -8.875 -13.492 -16.766 1 95.12 174 ARG A CA 1
ATOM 1341 C C . ARG A 1 174 ? -8.891 -14.508 -17.891 1 95.12 174 ARG A C 1
ATOM 1343 O O . ARG A 1 174 ? -9.586 -14.32 -18.891 1 95.12 174 ARG A O 1
ATOM 1350 N N . ALA A 1 175 ? -8.133 -15.594 -17.719 1 93.12 175 ALA A N 1
ATOM 1351 C CA . ALA A 1 175 ? -8.227 -16.703 -18.656 1 93.12 175 ALA A CA 1
ATOM 1352 C C . ALA A 1 175 ? -9.641 -17.266 -18.703 1 93.12 175 ALA A C 1
ATOM 1354 O O . ALA A 1 175 ? -10.266 -17.5 -17.672 1 93.12 175 ALA A O 1
ATOM 1355 N N . GLY A 1 176 ? -10.164 -17.391 -19.922 1 94.19 176 GLY A N 1
ATOM 1356 C CA . GLY A 1 176 ? -11.492 -17.953 -20.094 1 94.19 176 GLY A CA 1
ATOM 1357 C C . GLY A 1 176 ? -12.586 -16.891 -20.062 1 94.19 176 GLY A C 1
ATOM 1358 O O . GLY A 1 176 ? -13.773 -17.219 -20.141 1 94.19 176 GLY A O 1
ATOM 1359 N N . HIS A 1 177 ? -12.172 -15.688 -19.922 1 95.88 177 HIS A N 1
ATOM 1360 C CA . HIS A 1 177 ? -13.141 -14.594 -19.922 1 95.88 177 HIS A CA 1
ATOM 1361 C C . HIS A 1 177 ? -13.93 -14.562 -21.219 1 95.88 177 HIS A C 1
ATOM 1363 O O . HIS A 1 177 ? -13.391 -14.82 -22.297 1 95.88 177 HIS A O 1
ATOM 1369 N N . PRO A 1 178 ? -15.188 -14.141 -21.188 1 95.12 178 PRO A N 1
ATOM 1370 C CA . PRO A 1 178 ? -16 -14.047 -22.406 1 95.12 178 PRO A CA 1
ATOM 1371 C C . PRO A 1 178 ? -15.414 -13.086 -23.438 1 95.12 178 PRO A C 1
ATOM 1373 O O . PRO A 1 178 ? -15.641 -13.258 -24.625 1 95.12 178 PRO A O 1
ATOM 1376 N N . LEU A 1 179 ? -14.688 -12.211 -22.969 1 95.38 179 LEU A N 1
ATOM 1377 C CA . LEU A 1 179 ? -14.164 -11.18 -23.859 1 95.38 179 LEU A CA 1
ATOM 1378 C C . LEU A 1 179 ? -12.719 -11.484 -24.234 1 95.38 179 LEU A C 1
ATOM 1380 O O . LEU A 1 179 ? -12 -10.594 -24.703 1 95.38 179 LEU A O 1
ATOM 1384 N N . GLU A 1 180 ? -12.281 -12.609 -24.016 1 94.75 180 GLU A N 1
ATOM 1385 C CA . GLU A 1 180 ? -10.891 -12.977 -24.25 1 94.75 180 GLU A CA 1
ATOM 1386 C C . GLU A 1 180 ? -10.5 -12.742 -25.719 1 94.75 180 GLU A C 1
ATOM 1388 O O . GLU A 1 180 ? -9.32 -12.562 -26.031 1 94.75 180 GLU A O 1
ATOM 1393 N N . HIS A 1 181 ? -11.508 -12.633 -26.625 1 94.69 181 HIS A N 1
ATOM 1394 C CA . HIS A 1 181 ? -11.227 -12.477 -28.047 1 94.69 181 HIS A CA 1
ATOM 1395 C C . HIS A 1 181 ? -11.672 -11.109 -28.562 1 94.69 181 HIS A C 1
ATOM 1397 O O . HIS A 1 181 ? -11.789 -10.906 -29.766 1 94.69 181 HIS A O 1
ATOM 1403 N N . ALA A 1 182 ? -11.938 -10.289 -27.625 1 96.69 182 ALA A N 1
ATOM 1404 C CA . ALA A 1 182 ? -12.25 -8.922 -28.031 1 96.69 182 ALA A CA 1
ATOM 1405 C C . ALA A 1 182 ? -11.125 -8.336 -28.875 1 96.69 182 ALA A C 1
ATOM 1407 O O . ALA A 1 182 ? -9.945 -8.602 -28.625 1 96.69 182 ALA A O 1
ATOM 1408 N N . ARG A 1 183 ? -11.492 -7.434 -29.844 1 96.75 183 ARG A N 1
ATOM 1409 C CA . ARG A 1 183 ? -10.492 -6.938 -30.781 1 96.75 183 ARG A CA 1
ATOM 1410 C C . ARG A 1 183 ? -10.367 -5.422 -30.703 1 96.75 183 ARG A C 1
ATOM 1412 O O . ARG A 1 183 ? -9.5 -4.832 -31.359 1 96.75 183 ARG A O 1
ATOM 1419 N N . SER A 1 184 ? -11.273 -4.812 -29.906 1 97.69 184 SER A N 1
ATOM 1420 C CA . SER A 1 184 ? -11.25 -3.359 -29.797 1 97.69 184 SER A CA 1
ATOM 1421 C C . SER A 1 184 ? -11.625 -2.918 -28.375 1 97.69 184 SER A C 1
ATOM 1423 O O . SER A 1 184 ? -12.398 -3.594 -27.703 1 97.69 184 SER A O 1
ATOM 1425 N N . ILE A 1 185 ? -11.156 -1.773 -28.031 1 97.31 185 ILE A N 1
ATOM 1426 C CA . ILE A 1 185 ? -11.492 -1.186 -26.734 1 97.31 185 ILE A CA 1
ATOM 1427 C C . ILE A 1 185 ? -12.992 -0.897 -26.688 1 97.31 185 ILE A C 1
ATOM 1429 O O . ILE A 1 185 ? -13.594 -0.878 -25.609 1 97.31 185 ILE A O 1
ATOM 1433 N N . HIS A 1 186 ? -13.625 -0.716 -27.812 1 97.25 186 HIS A N 1
ATOM 1434 C CA . HIS A 1 186 ? -15.055 -0.43 -27.922 1 97.25 186 HIS A CA 1
ATOM 1435 C C . HIS A 1 186 ? -15.883 -1.611 -27.438 1 97.25 186 HIS A C 1
ATOM 1437 O O . HIS A 1 186 ? -16.984 -1.427 -26.906 1 97.25 186 HIS A O 1
ATOM 1443 N N . ASP A 1 187 ? -15.328 -2.771 -27.562 1 96.62 187 ASP A N 1
ATOM 1444 C CA . ASP A 1 187 ? -16.016 -3.982 -27.125 1 96.62 187 ASP A CA 1
ATOM 1445 C C . ASP A 1 187 ? -16.031 -4.078 -25.594 1 96.62 187 ASP A C 1
ATOM 1447 O O . ASP A 1 187 ? -16.781 -4.875 -25.031 1 96.62 187 ASP A O 1
ATOM 1451 N N . LEU A 1 188 ? -15.258 -3.23 -24.922 1 97.38 188 LEU A N 1
ATOM 1452 C CA . LEU A 1 188 ? -14.984 -3.438 -23.5 1 97.38 188 LEU A CA 1
ATOM 1453 C C . LEU A 1 188 ? -15.617 -2.338 -22.656 1 97.38 188 LEU A C 1
ATOM 1455 O O . LEU A 1 188 ? -15.641 -2.424 -21.422 1 97.38 188 LEU A O 1
ATOM 1459 N N . VAL A 1 189 ? -16.203 -1.333 -23.234 1 95.75 189 VAL A N 1
ATOM 1460 C CA . VAL A 1 189 ? -16.609 -0.117 -22.547 1 95.75 189 VAL A CA 1
ATOM 1461 C C . VAL A 1 189 ? -17.828 -0.406 -21.672 1 95.75 189 VAL A C 1
ATOM 1463 O O . VAL A 1 189 ? -18.094 0.331 -20.719 1 95.75 189 VAL A O 1
ATOM 1466 N N . ASP A 1 190 ? -18.547 -1.479 -21.953 1 94.69 190 ASP A N 1
ATOM 1467 C CA . ASP A 1 190 ? -19.75 -1.8 -21.188 1 94.69 190 ASP A CA 1
ATOM 1468 C C . ASP A 1 190 ? -19.438 -2.754 -20.047 1 94.69 190 ASP A C 1
ATOM 1470 O O . ASP A 1 190 ? -20.344 -3.254 -19.375 1 94.69 190 ASP A O 1
ATOM 1474 N N . HIS A 1 191 ? -18.203 -3 -19.812 1 95.44 191 HIS A N 1
ATOM 1475 C CA . HIS A 1 191 ? -17.766 -3.889 -18.75 1 95.44 191 HIS A CA 1
ATOM 1476 C C . HIS A 1 191 ? -17.094 -3.109 -17.625 1 95.44 191 HIS A C 1
ATOM 1478 O O . HIS A 1 191 ? -16.75 -1.938 -17.781 1 95.44 191 HIS A O 1
ATOM 1484 N N . ASP A 1 192 ? -16.984 -3.801 -16.484 1 96.06 192 ASP A N 1
ATOM 1485 C CA . ASP A 1 192 ? -16.344 -3.166 -15.336 1 96.06 192 ASP A CA 1
ATOM 1486 C C . ASP A 1 192 ? -14.828 -3.268 -15.422 1 96.06 192 ASP A C 1
ATOM 1488 O O . ASP A 1 192 ? -14.297 -4.246 -15.945 1 96.06 192 ASP A O 1
ATOM 1492 N N . TRP A 1 193 ? -14.195 -2.211 -14.859 1 97.38 193 TRP A N 1
ATOM 1493 C CA . TRP A 1 193 ? -12.742 -2.104 -14.93 1 97.38 193 TRP A CA 1
ATOM 1494 C C . TRP A 1 193 ? -12.148 -1.914 -13.539 1 97.38 193 TRP A C 1
ATOM 1496 O O . TRP A 1 193 ? -12.75 -1.269 -12.68 1 97.38 193 TRP A O 1
ATOM 1506 N N . VAL A 1 194 ? -11.094 -2.529 -13.289 1 97.25 194 VAL A N 1
ATOM 1507 C CA . VAL A 1 194 ? -10.242 -2.227 -12.141 1 97.25 194 VAL A CA 1
ATOM 1508 C C . VAL A 1 194 ? -8.922 -1.624 -12.617 1 97.25 194 VAL A C 1
ATOM 1510 O O . VAL A 1 194 ? -8.203 -2.238 -13.406 1 97.25 194 VAL A O 1
ATOM 1513 N N . LEU A 1 195 ? -8.625 -0.437 -12.164 1 95.94 195 LEU A N 1
ATOM 1514 C CA . LEU A 1 195 ? -7.473 0.306 -12.672 1 95.94 195 LEU A CA 1
ATOM 1515 C C . LEU A 1 195 ? -6.676 0.922 -11.523 1 95.94 195 LEU A C 1
ATOM 1517 O O . LEU A 1 195 ? -7.184 1.044 -10.406 1 95.94 195 LEU A O 1
ATOM 1521 N N . ASN A 1 196 ? -5.449 1.179 -11.836 1 92.25 196 ASN A N 1
ATOM 1522 C CA . ASN A 1 196 ? -4.555 1.853 -10.906 1 92.25 196 ASN A CA 1
ATOM 1523 C C . ASN A 1 196 ? -4.094 3.203 -11.445 1 92.25 196 ASN A C 1
ATOM 1525 O O . ASN A 1 196 ? -3.598 3.289 -12.57 1 92.25 196 ASN A O 1
ATOM 1529 N N . PHE A 1 197 ? -4.254 4.238 -10.633 1 85.69 197 PHE A N 1
ATOM 1530 C CA . PHE A 1 197 ? -3.803 5.586 -10.969 1 85.69 197 PHE A CA 1
ATOM 1531 C C . PHE A 1 197 ? -3.73 6.457 -9.719 1 85.69 197 PHE A C 1
ATOM 1533 O O . PHE A 1 197 ? -4.328 6.129 -8.695 1 85.69 197 PHE A O 1
ATOM 1540 N N . ALA A 1 198 ? -2.992 7.477 -9.82 1 76.81 198 ALA A N 1
ATOM 1541 C CA . ALA A 1 198 ? -2.896 8.43 -8.727 1 76.81 198 ALA A CA 1
ATOM 1542 C C . ALA A 1 198 ? -4.219 9.164 -8.516 1 76.81 198 ALA A C 1
ATOM 1544 O O . ALA A 1 198 ? -5.113 9.094 -9.359 1 76.81 198 ALA A O 1
ATOM 1545 N N . ALA A 1 199 ? -4.375 9.797 -7.383 1 69.5 199 ALA A N 1
ATOM 1546 C CA . ALA A 1 199 ? -5.609 10.477 -7.012 1 69.5 199 ALA A CA 1
ATOM 1547 C C . ALA A 1 199 ? -6.047 11.453 -8.102 1 69.5 199 ALA A C 1
ATOM 1549 O O . ALA A 1 199 ? -7.242 11.594 -8.367 1 69.5 199 ALA A O 1
ATOM 1550 N N . ASP A 1 200 ? -5.156 12.047 -8.758 1 68.81 200 ASP A N 1
ATOM 1551 C CA . ASP A 1 200 ? -5.477 13.039 -9.781 1 68.81 200 ASP A CA 1
ATOM 1552 C C . ASP A 1 200 ? -5.211 12.492 -11.18 1 68.81 200 ASP A C 1
ATOM 1554 O O . ASP A 1 200 ? -5.113 13.258 -12.141 1 68.81 200 ASP A O 1
ATOM 1558 N N . GLY A 1 201 ? -5.145 11.203 -11.32 1 80.69 201 GLY A N 1
ATOM 1559 C CA . GLY A 1 201 ? -4.699 10.656 -12.586 1 80.69 201 GLY A CA 1
ATOM 1560 C C . GLY A 1 201 ? -5.805 9.961 -13.359 1 80.69 201 GLY A C 1
ATOM 1561 O O . GLY A 1 201 ? -5.562 9.398 -14.43 1 80.69 201 GLY A O 1
ATOM 1562 N N . GLN A 1 202 ? -6.988 9.984 -12.828 1 85.94 202 GLN A N 1
ATOM 1563 C CA . GLN A 1 202 ? -8.055 9.219 -13.469 1 85.94 202 GLN A CA 1
ATOM 1564 C C . GLN A 1 202 ? -8.367 9.758 -14.859 1 85.94 202 GLN A C 1
ATOM 1566 O O . GLN A 1 202 ? -8.461 8.992 -15.82 1 85.94 202 GLN A O 1
ATOM 1571 N N . ALA A 1 203 ? -8.547 11.047 -14.961 1 87.56 203 ALA A N 1
ATOM 1572 C CA . ALA A 1 203 ? -8.93 11.656 -16.234 1 87.56 203 ALA A CA 1
ATOM 1573 C C . ALA A 1 203 ? -7.906 11.344 -17.312 1 87.56 203 ALA A C 1
ATOM 1575 O O . ALA A 1 203 ? -8.266 10.984 -18.438 1 87.56 203 ALA A O 1
ATOM 1576 N N . ALA A 1 204 ? -6.699 11.484 -16.969 1 88.94 204 ALA A N 1
ATOM 1577 C CA . ALA A 1 204 ? -5.629 11.234 -17.922 1 88.94 204 ALA A CA 1
ATOM 1578 C C . ALA A 1 204 ? -5.621 9.773 -18.375 1 88.94 204 ALA A C 1
ATOM 1580 O O . ALA A 1 204 ? -5.383 9.484 -19.547 1 88.94 204 ALA A O 1
ATOM 1581 N N . LEU A 1 205 ? -5.824 8.875 -17.469 1 92.12 205 LEU A N 1
ATOM 1582 C CA . LEU A 1 205 ? -5.82 7.453 -17.812 1 92.12 205 LEU A CA 1
ATOM 1583 C C . LEU A 1 205 ? -7.02 7.098 -18.672 1 92.12 205 LEU A C 1
ATOM 1585 O O . LEU A 1 205 ? -6.891 6.332 -19.641 1 92.12 205 LEU A O 1
ATOM 1589 N N . VAL A 1 206 ? -8.141 7.633 -18.328 1 94.31 206 VAL A N 1
ATOM 1590 C CA . VAL A 1 206 ? -9.352 7.383 -19.109 1 94.31 206 VAL A CA 1
ATOM 1591 C C . VAL A 1 206 ? -9.172 7.918 -20.516 1 94.31 206 VAL A C 1
ATOM 1593 O O . VAL A 1 206 ? -9.57 7.266 -21.484 1 94.31 206 VAL A O 1
ATOM 1596 N N . ASP A 1 207 ? -8.641 9.062 -20.594 1 94.81 207 ASP A N 1
ATOM 1597 C CA . ASP A 1 207 ? -8.352 9.602 -21.922 1 94.81 207 ASP A CA 1
ATOM 1598 C C . ASP A 1 207 ? -7.41 8.688 -22.688 1 94.81 207 ASP A C 1
ATOM 1600 O O . ASP A 1 207 ? -7.668 8.367 -23.859 1 94.81 207 ASP A O 1
ATOM 1604 N N . TYR A 1 208 ? -6.434 8.219 -22.047 1 93.88 208 TYR A N 1
ATOM 1605 C CA . TYR A 1 208 ? -5.395 7.402 -22.672 1 93.88 208 TYR A CA 1
ATOM 1606 C C . TYR A 1 208 ? -5.961 6.07 -23.141 1 93.88 208 TYR A C 1
ATOM 1608 O O . TYR A 1 208 ? -5.656 5.621 -24.25 1 93.88 208 TYR A O 1
ATOM 1616 N N . LEU A 1 209 ? -6.809 5.484 -22.375 1 95.62 209 LEU A N 1
ATOM 1617 C CA . LEU A 1 209 ? -7.262 4.125 -22.656 1 95.62 209 LEU A CA 1
ATOM 1618 C C . LEU A 1 209 ? -8.477 4.137 -23.578 1 95.62 209 LEU A C 1
ATOM 1620 O O . LEU A 1 209 ? -8.68 3.209 -24.359 1 95.62 209 LEU A O 1
ATOM 1624 N N . PHE A 1 210 ? -9.297 5.199 -23.453 1 97.06 210 PHE A N 1
ATOM 1625 C CA . PHE A 1 210 ? -10.602 5.129 -24.094 1 97.06 210 PHE A CA 1
ATOM 1626 C C . PHE A 1 210 ? -10.812 6.316 -25.031 1 97.06 210 PHE A C 1
ATOM 1628 O O . PHE A 1 210 ? -10.836 6.16 -26.25 1 97.06 210 PHE A O 1
ATOM 1635 N N . THR A 1 211 ? -10.82 7.496 -24.484 1 96.38 211 THR A N 1
ATOM 1636 C CA . THR A 1 211 ? -11.266 8.695 -25.188 1 96.38 211 THR A CA 1
ATOM 1637 C C . THR A 1 211 ? -10.438 8.922 -26.453 1 96.38 211 THR A C 1
ATOM 1639 O O . THR A 1 211 ? -10.977 9.266 -27.5 1 96.38 211 THR A O 1
ATOM 1642 N N . ARG A 1 212 ? -9.195 8.828 -26.375 1 95.25 212 ARG A N 1
ATOM 1643 C CA . ARG A 1 212 ? -8.297 9.078 -27.5 1 95.25 212 ARG A CA 1
ATOM 1644 C C . ARG A 1 212 ? -8.555 8.078 -28.625 1 95.25 212 ARG A C 1
ATOM 1646 O O . ARG A 1 212 ? -8.18 8.328 -29.766 1 95.25 212 ARG A O 1
ATOM 1653 N N . HIS A 1 213 ? -9.148 7.004 -28.312 1 96.19 213 HIS A N 1
ATOM 1654 C CA . HIS A 1 213 ? -9.453 5.98 -29.297 1 96.19 213 HIS A CA 1
ATOM 1655 C C . HIS A 1 213 ? -10.914 6.055 -29.734 1 96.19 213 HIS A C 1
ATOM 1657 O O . HIS A 1 213 ? -11.422 5.129 -30.375 1 96.19 213 HIS A O 1
ATOM 1663 N N . GLY A 1 214 ? -11.586 7.059 -29.297 1 96.62 214 GLY A N 1
ATOM 1664 C CA . GLY A 1 214 ? -12.969 7.273 -29.688 1 96.62 214 GLY A CA 1
ATOM 1665 C C . GLY A 1 214 ? -13.961 6.496 -28.844 1 96.62 214 GLY A C 1
ATOM 1666 O O . GLY A 1 214 ? -15.141 6.391 -29.203 1 96.62 214 GLY A O 1
ATOM 1667 N N . ALA A 1 215 ? -13.5 5.914 -27.812 1 96.44 215 ALA A N 1
ATOM 1668 C CA . ALA A 1 215 ? -14.367 5.141 -26.922 1 96.44 215 ALA A CA 1
ATOM 1669 C C . ALA A 1 215 ? -14.742 5.949 -25.672 1 96.44 215 ALA A C 1
ATOM 1671 O O . ALA A 1 215 ? -13.969 6.793 -25.219 1 96.44 215 ALA A O 1
ATOM 1672 N N . HIS A 1 216 ? -15.93 5.641 -25.203 1 95.62 216 HIS A N 1
ATOM 1673 C CA . HIS A 1 216 ? -16.406 6.32 -24 1 95.62 216 HIS A CA 1
ATOM 1674 C C . HIS A 1 216 ? -16.781 5.32 -22.906 1 95.62 216 HIS A C 1
ATOM 1676 O O . HIS A 1 216 ? -17.656 4.477 -23.109 1 95.62 216 HIS A O 1
ATOM 1682 N N . ILE A 1 217 ? -16.156 5.48 -21.797 1 94.75 217 ILE A N 1
ATOM 1683 C CA . ILE A 1 217 ? -16.453 4.602 -20.672 1 94.75 217 ILE A CA 1
ATOM 1684 C C . ILE A 1 217 ? -17.188 5.379 -19.578 1 94.75 217 ILE A C 1
ATOM 1686 O O . ILE A 1 217 ? -16.938 6.562 -19.375 1 94.75 217 ILE A O 1
ATOM 1690 N N . ASP A 1 218 ? -18.188 4.742 -19.047 1 93.06 218 ASP A N 1
ATOM 1691 C CA . ASP A 1 218 ? -18.812 5.262 -17.828 1 93.06 218 ASP A CA 1
ATOM 1692 C C . ASP A 1 218 ? -17.859 5.133 -16.641 1 93.06 218 ASP A C 1
ATOM 1694 O O . ASP A 1 218 ? -17.547 4.02 -16.203 1 93.06 218 ASP A O 1
ATOM 1698 N N . GLU A 1 219 ? -17.453 6.18 -16.062 1 89.06 219 GLU A N 1
ATOM 1699 C CA . GLU A 1 219 ? -16.438 6.199 -15.008 1 89.06 219 GLU A CA 1
ATOM 1700 C C . GLU A 1 219 ? -16.922 5.461 -13.766 1 89.06 219 GLU A C 1
ATOM 1702 O O . GLU A 1 219 ? -16.125 5.043 -12.93 1 89.06 219 GLU A O 1
ATOM 1707 N N . ARG A 1 220 ? -18.266 5.297 -13.711 1 87.31 220 ARG A N 1
ATOM 1708 C CA . ARG A 1 220 ? -18.828 4.547 -12.594 1 87.31 220 ARG A CA 1
ATOM 1709 C C . ARG A 1 220 ? -18.438 3.074 -12.664 1 87.31 220 ARG A C 1
ATOM 1711 O O . ARG A 1 220 ? -18.562 2.348 -11.68 1 87.31 220 ARG A O 1
ATOM 1718 N N . ARG A 1 221 ? -17.938 2.635 -13.75 1 92.5 221 ARG A N 1
ATOM 1719 C CA . ARG A 1 221 ? -17.594 1.234 -13.969 1 92.5 221 ARG A CA 1
ATOM 1720 C C . ARG A 1 221 ? -16.141 0.97 -13.594 1 92.5 221 ARG A C 1
ATOM 1722 O O . ARG A 1 221 ? -15.664 -0.166 -13.68 1 92.5 221 ARG A O 1
ATOM 1729 N N . ILE A 1 222 ? -15.523 2.002 -13.102 1 94.62 222 ILE A N 1
ATOM 1730 C CA . ILE A 1 222 ? -14.109 1.874 -12.781 1 94.62 222 ILE A CA 1
ATOM 1731 C C . ILE A 1 222 ? -13.938 1.759 -11.266 1 94.62 222 ILE A C 1
ATOM 1733 O O . ILE A 1 222 ? -14.375 2.633 -10.516 1 94.62 222 ILE A O 1
ATOM 1737 N N . VAL A 1 223 ? -13.359 0.711 -10.844 1 95.06 223 VAL A N 1
ATOM 1738 C CA . VAL A 1 223 ? -12.875 0.559 -9.477 1 95.06 223 VAL A CA 1
ATOM 1739 C C . VAL A 1 223 ? -11.383 0.87 -9.43 1 95.06 223 VAL A C 1
ATOM 1741 O O . VAL A 1 223 ? -10.602 0.346 -10.227 1 95.06 223 VAL A O 1
ATOM 1744 N N . ARG A 1 224 ? -10.977 1.73 -8.547 1 93.81 224 ARG A N 1
ATOM 1745 C CA . ARG A 1 224 ? -9.562 2.039 -8.359 1 93.81 224 ARG A CA 1
ATOM 1746 C C . ARG A 1 224 ? -8.93 1.11 -7.324 1 93.81 224 ARG A C 1
ATOM 1748 O O . ARG A 1 224 ? -9.438 0.982 -6.207 1 93.81 224 ARG A O 1
ATOM 1755 N N . ALA A 1 225 ? -7.902 0.441 -7.699 1 93.69 225 ALA A N 1
ATOM 1756 C CA . ALA A 1 225 ? -7.191 -0.465 -6.797 1 93.69 225 ALA A CA 1
ATOM 1757 C C . ALA A 1 225 ? -5.711 -0.115 -6.723 1 93.69 225 ALA A C 1
ATOM 1759 O O . ALA A 1 225 ? -5.059 0.078 -7.754 1 93.69 225 ALA A O 1
ATOM 1760 N N . GLN A 1 226 ? -5.172 -0.09 -5.496 1 89.38 226 GLN A N 1
ATOM 1761 C CA . GLN A 1 226 ? -3.795 0.338 -5.281 1 89.38 226 GLN A CA 1
ATOM 1762 C C . GLN A 1 226 ? -2.922 -0.826 -4.824 1 89.38 226 GLN A C 1
ATOM 1764 O O . GLN A 1 226 ? -2.057 -0.658 -3.961 1 89.38 226 GLN A O 1
ATOM 1769 N N . SER A 1 227 ? -3.15 -1.987 -5.273 1 91.44 227 SER A N 1
ATOM 1770 C CA . SER A 1 227 ? -2.383 -3.199 -5.008 1 91.44 227 SER A CA 1
ATOM 1771 C C . SER A 1 227 ? -2.547 -4.215 -6.133 1 91.44 227 SER A C 1
ATOM 1773 O O . SER A 1 227 ? -3.645 -4.383 -6.668 1 91.44 227 SER A O 1
ATOM 1775 N N . VAL A 1 228 ? -1.475 -4.883 -6.414 1 90.38 228 VAL A N 1
ATOM 1776 C CA . VAL A 1 228 ? -1.538 -5.879 -7.48 1 90.38 228 VAL A CA 1
ATOM 1777 C C . VAL A 1 228 ? -2.453 -7.027 -7.062 1 90.38 228 VAL A C 1
ATOM 1779 O O . VAL A 1 228 ? -3.156 -7.602 -7.898 1 90.38 228 VAL A O 1
ATOM 1782 N N . ALA A 1 229 ? -2.457 -7.336 -5.809 1 90.44 229 ALA A N 1
ATOM 1783 C CA . ALA A 1 229 ? -3.34 -8.398 -5.328 1 90.44 229 ALA A CA 1
ATOM 1784 C C . ALA A 1 229 ? -4.805 -8.039 -5.559 1 90.44 229 ALA A C 1
ATOM 1786 O O . ALA A 1 229 ? -5.617 -8.898 -5.91 1 90.44 229 ALA A O 1
ATOM 1787 N N . MET A 1 230 ? -5.141 -6.809 -5.363 1 93.19 230 MET A N 1
ATOM 1788 C CA . MET A 1 230 ? -6.508 -6.34 -5.586 1 93.19 230 MET A CA 1
ATOM 1789 C C . MET A 1 230 ? -6.855 -6.367 -7.07 1 93.19 230 MET A C 1
ATOM 1791 O O . MET A 1 230 ? -7.957 -6.777 -7.445 1 93.19 230 MET A O 1
ATOM 1795 N N . LEU A 1 231 ? -5.949 -5.902 -7.848 1 92.44 231 LEU A N 1
ATOM 1796 C CA . LEU A 1 231 ? -6.16 -5.945 -9.289 1 92.44 231 LEU A CA 1
ATOM 1797 C C . LEU A 1 231 ? -6.414 -7.375 -9.758 1 92.44 231 LEU A C 1
ATOM 1799 O O . LEU A 1 231 ? -7.379 -7.633 -10.477 1 92.44 231 LEU A O 1
ATOM 1803 N N . GLN A 1 232 ? -5.578 -8.219 -9.297 1 90.75 232 GLN A N 1
ATOM 1804 C CA . GLN A 1 232 ? -5.691 -9.625 -9.68 1 90.75 232 GLN A CA 1
ATOM 1805 C C . GLN A 1 232 ? -7.012 -10.227 -9.211 1 90.75 232 GLN A C 1
ATOM 1807 O O . GLN A 1 232 ? -7.664 -10.961 -9.945 1 90.75 232 GLN A O 1
ATOM 1812 N N . THR A 1 233 ? -7.363 -9.93 -8.008 1 93.25 233 THR A N 1
ATOM 1813 C CA . THR A 1 233 ? -8.586 -10.469 -7.422 1 93.25 233 THR A CA 1
ATOM 1814 C C . THR A 1 233 ? -9.812 -9.992 -8.195 1 93.25 233 THR A C 1
ATOM 1816 O O . THR A 1 233 ? -10.695 -10.789 -8.508 1 93.25 233 THR A O 1
ATOM 1819 N N . MET A 1 234 ? -9.859 -8.711 -8.508 1 95.94 234 MET A N 1
ATOM 1820 C CA . MET A 1 234 ? -10.992 -8.172 -9.25 1 95.94 234 MET A CA 1
ATOM 1821 C C . MET A 1 234 ? -11.055 -8.758 -10.656 1 95.94 234 MET A C 1
ATOM 1823 O O . MET A 1 234 ? -12.141 -9.008 -11.188 1 95.94 234 MET A O 1
ATOM 1827 N N . LEU A 1 235 ? -9.922 -8.953 -11.219 1 94.38 235 LEU A N 1
ATOM 1828 C CA . LEU A 1 235 ? -9.852 -9.547 -12.547 1 94.38 235 LEU A CA 1
ATOM 1829 C C . LEU A 1 235 ? -10.367 -10.984 -12.531 1 94.38 235 LEU A C 1
ATOM 1831 O O . LEU A 1 235 ? -11.242 -11.336 -13.32 1 94.38 235 LEU A O 1
ATOM 1835 N N . GLU A 1 236 ? -9.938 -11.773 -11.609 1 91.94 236 GLU A N 1
ATOM 1836 C CA . GLU A 1 236 ? -10.172 -13.211 -11.602 1 91.94 236 GLU A CA 1
ATOM 1837 C C . GLU A 1 236 ? -11.547 -13.547 -11.039 1 91.94 236 GLU A C 1
ATOM 1839 O O . GLU A 1 236 ? -12.188 -14.5 -11.484 1 91.94 236 GLU A O 1
ATOM 1844 N N . GLN A 1 237 ? -11.938 -12.758 -10.078 1 93.12 237 GLN A N 1
ATOM 1845 C CA . GLN A 1 237 ? -13.102 -13.188 -9.305 1 93.12 237 GLN A CA 1
ATOM 1846 C C . GLN A 1 237 ? -14.297 -12.281 -9.578 1 93.12 237 GLN A C 1
ATOM 1848 O O . GLN A 1 237 ? -15.43 -12.625 -9.227 1 93.12 237 GLN A O 1
ATOM 1853 N N . ALA A 1 238 ? -14.055 -11.156 -10.211 1 95.81 238 ALA A N 1
ATOM 1854 C CA . ALA A 1 238 ? -15.164 -10.25 -10.5 1 95.81 238 ALA A CA 1
ATOM 1855 C C . ALA A 1 238 ? -15.305 -10.016 -12 1 95.81 238 ALA A C 1
ATOM 1857 O O . ALA A 1 238 ? -16.109 -9.188 -12.43 1 95.81 238 ALA A O 1
ATOM 1858 N N . ASP A 1 239 ? -14.438 -10.641 -12.766 1 95.75 239 ASP A N 1
ATOM 1859 C CA . ASP A 1 239 ? -14.484 -10.602 -14.227 1 95.75 239 ASP A CA 1
ATOM 1860 C C . ASP A 1 239 ? -14.273 -9.18 -14.742 1 95.75 239 ASP A C 1
ATOM 1862 O O . ASP A 1 239 ? -14.883 -8.773 -15.734 1 95.75 239 ASP A O 1
ATOM 1866 N N . MET A 1 240 ? -13.555 -8.445 -14.023 1 97.56 240 MET A N 1
ATOM 1867 C CA . MET A 1 240 ? -13.266 -7.086 -14.484 1 97.56 240 MET A CA 1
ATOM 1868 C C . MET A 1 240 ? -12.125 -7.082 -15.492 1 97.56 240 MET A C 1
ATOM 1870 O O . MET A 1 240 ? -11.297 -7.992 -15.5 1 97.56 240 MET A O 1
ATOM 1874 N N . CYS A 1 241 ? -12.102 -6.059 -16.312 1 97.81 241 CYS A N 1
ATOM 1875 C CA . CYS A 1 241 ? -10.969 -5.777 -17.188 1 97.81 241 CYS A CA 1
ATOM 1876 C C . CYS A 1 241 ? -9.938 -4.906 -16.469 1 97.81 241 CYS A C 1
ATOM 1878 O O . CYS A 1 241 ? -10.258 -4.219 -15.508 1 97.81 241 CYS A O 1
ATOM 1880 N N . THR A 1 242 ? -8.727 -5.023 -16.875 1 96.75 242 THR A N 1
ATOM 1881 C CA . THR A 1 242 ? -7.688 -4.152 -16.328 1 96.75 242 THR A CA 1
ATOM 1882 C C . THR A 1 242 ? -6.672 -3.785 -17.406 1 96.75 242 THR A C 1
ATOM 1884 O O . THR A 1 242 ? -6.785 -4.23 -18.547 1 96.75 242 THR A O 1
ATOM 1887 N N . TRP A 1 243 ? -5.84 -2.803 -17.125 1 96.31 243 TRP A N 1
ATOM 1888 C CA . TRP A 1 243 ? -4.695 -2.391 -17.922 1 96.31 243 TRP A CA 1
ATOM 1889 C C . TRP A 1 243 ? -3.416 -2.406 -17.094 1 96.31 243 TRP A C 1
ATOM 1891 O O . TRP A 1 243 ? -3.33 -1.734 -16.062 1 96.31 243 TRP A O 1
ATOM 1901 N N . CYS A 1 244 ? -2.482 -3.219 -17.531 1 93.62 244 CYS A N 1
ATOM 1902 C CA . CYS A 1 244 ? -1.264 -3.363 -16.734 1 93.62 244 CYS A CA 1
ATOM 1903 C C . CYS A 1 244 ? -0.092 -3.787 -17.609 1 93.62 244 CYS A C 1
ATOM 1905 O O . CYS A 1 244 ? -0.261 -4.02 -18.812 1 93.62 244 CYS A O 1
ATOM 1907 N N . PRO A 1 245 ? 1.146 -3.789 -17.094 1 93.75 245 PRO A N 1
ATOM 1908 C CA . PRO A 1 245 ? 2.309 -4.27 -17.844 1 93.75 245 PRO A CA 1
ATOM 1909 C C . PRO A 1 245 ? 2.133 -5.699 -18.344 1 93.75 245 PRO A C 1
ATOM 1911 O O . PRO A 1 245 ? 1.794 -6.598 -17.578 1 93.75 245 PRO A O 1
ATOM 1914 N N . THR A 1 246 ? 2.445 -5.922 -19.609 1 93.25 246 THR A N 1
ATOM 1915 C CA . THR A 1 246 ? 2.248 -7.211 -20.266 1 93.25 246 THR A CA 1
ATOM 1916 C C . THR A 1 246 ? 3.102 -8.289 -19.609 1 93.25 246 THR A C 1
ATOM 1918 O O . THR A 1 246 ? 2.725 -9.461 -19.594 1 93.25 246 THR A O 1
ATOM 1921 N N . ILE A 1 247 ? 4.195 -7.883 -19.047 1 92.12 247 ILE A N 1
ATOM 1922 C CA . ILE A 1 247 ? 5.152 -8.797 -18.438 1 92.12 247 ILE A CA 1
ATOM 1923 C C . ILE A 1 247 ? 4.469 -9.578 -17.312 1 92.12 247 ILE A C 1
ATOM 1925 O O . ILE A 1 247 ? 4.875 -10.695 -17 1 92.12 247 ILE A O 1
ATOM 1929 N N . LEU A 1 248 ? 3.436 -9.062 -16.719 1 90.12 248 LEU A N 1
ATOM 1930 C CA . LEU A 1 248 ? 2.725 -9.734 -15.633 1 90.12 248 LEU A CA 1
ATOM 1931 C C . LEU A 1 248 ? 2.111 -11.047 -16.125 1 90.12 248 LEU A C 1
ATOM 1933 O O . LEU A 1 248 ? 1.989 -12 -15.352 1 90.12 248 LEU A O 1
ATOM 1937 N N . ALA A 1 249 ? 1.775 -11.086 -17.344 1 86.88 249 ALA A N 1
ATOM 1938 C CA . ALA A 1 249 ? 1.195 -12.305 -17.906 1 86.88 249 ALA A CA 1
ATOM 1939 C C . ALA A 1 249 ? 2.236 -13.414 -18 1 86.88 249 ALA A C 1
ATOM 1941 O O . ALA A 1 249 ? 1.889 -14.586 -18.141 1 86.88 249 ALA A O 1
ATOM 1942 N N . ALA A 1 250 ? 3.48 -13.055 -17.969 1 85.19 250 ALA A N 1
ATOM 1943 C CA . ALA A 1 250 ? 4.555 -14.031 -18.109 1 85.19 250 ALA A CA 1
ATOM 1944 C C . ALA A 1 250 ? 5.02 -14.523 -16.734 1 85.19 250 ALA A C 1
ATOM 1946 O O . ALA A 1 250 ? 5.801 -15.469 -16.641 1 85.19 250 ALA A O 1
ATOM 1947 N N . VAL A 1 251 ? 4.512 -13.906 -15.703 1 83.31 251 VAL A N 1
ATOM 1948 C CA . VAL A 1 251 ? 4.902 -14.305 -14.352 1 83.31 251 VAL A CA 1
ATOM 1949 C C . VAL A 1 251 ? 4.109 -15.539 -13.922 1 83.31 251 VAL A C 1
ATOM 1951 O O . VAL A 1 251 ? 2.893 -15.602 -14.117 1 83.31 251 VAL A O 1
ATOM 1954 N N . PRO A 1 252 ? 4.73 -16.484 -13.367 1 73.19 252 PRO A N 1
ATOM 1955 C CA . PRO A 1 252 ? 4.078 -17.766 -13.047 1 73.19 252 PRO A CA 1
ATOM 1956 C C . PRO A 1 252 ? 2.873 -17.594 -12.125 1 73.19 252 PRO A C 1
ATOM 1958 O O . PRO A 1 252 ? 1.864 -18.281 -12.289 1 73.19 252 PRO A O 1
ATOM 1961 N N . SER A 1 253 ? 2.918 -16.688 -11.227 1 72.44 253 SER A N 1
ATOM 1962 C CA . SER A 1 253 ? 1.824 -16.516 -10.273 1 72.44 253 SER A CA 1
ATOM 1963 C C . SER A 1 253 ? 0.594 -15.93 -10.953 1 72.44 253 SER A C 1
ATOM 1965 O O . SER A 1 253 ? -0.516 -16.016 -10.422 1 72.44 253 SER A O 1
ATOM 1967 N N . PHE A 1 254 ? 0.741 -15.383 -12.156 1 72.38 254 PHE A N 1
ATOM 1968 C CA . PHE A 1 254 ? -0.343 -14.719 -12.867 1 72.38 254 PHE A CA 1
ATOM 1969 C C . PHE A 1 254 ? -0.628 -15.414 -14.188 1 72.38 254 PHE A C 1
ATOM 1971 O O . PHE A 1 254 ? -1.768 -15.414 -14.664 1 72.38 254 PHE A O 1
ATOM 1978 N N . GLY A 1 255 ? 0.424 -15.82 -14.781 1 65.69 255 GLY A N 1
ATOM 1979 C CA . GLY A 1 255 ? 0.491 -16.109 -16.203 1 65.69 255 GLY A CA 1
ATOM 1980 C C . GLY A 1 255 ? -0.589 -17.062 -16.672 1 65.69 255 GLY A C 1
ATOM 1981 O O . GLY A 1 255 ? -1.23 -16.828 -17.703 1 65.69 255 GLY A O 1
ATOM 1982 N N . GLU A 1 256 ? -0.855 -17.922 -15.969 1 77.44 256 GLU A N 1
ATOM 1983 C CA . GLU A 1 256 ? -1.834 -18.828 -16.562 1 77.44 256 GLU A CA 1
ATOM 1984 C C . GLU A 1 256 ? -3.26 -18.391 -16.25 1 77.44 256 GLU A C 1
ATOM 1986 O O . GLU A 1 256 ? -4.219 -18.891 -16.828 1 77.44 256 GLU A O 1
ATOM 1991 N N . ARG A 1 257 ? -3.289 -17.312 -15.641 1 86.56 257 ARG A N 1
ATOM 1992 C CA . ARG A 1 257 ? -4.621 -16.953 -15.164 1 86.56 257 ARG A CA 1
ATOM 1993 C C . ARG A 1 257 ? -5.102 -15.664 -15.82 1 86.56 257 ARG A C 1
ATOM 1995 O O . ARG A 1 257 ? -6.285 -15.32 -15.727 1 86.56 257 ARG A O 1
ATOM 2002 N N . MET A 1 258 ? -4.203 -14.984 -16.5 1 89.81 258 MET A N 1
ATOM 2003 C CA . MET A 1 258 ? -4.543 -13.742 -17.188 1 89.81 258 MET A CA 1
ATOM 2004 C C . MET A 1 258 ? -4.258 -13.852 -18.672 1 89.81 258 MET A C 1
ATOM 2006 O O . MET A 1 258 ? -3.381 -14.609 -19.094 1 89.81 258 MET A O 1
ATOM 2010 N N . ARG A 1 259 ? -5.012 -13.086 -19.422 1 92.62 259 ARG A N 1
ATOM 2011 C CA . ARG A 1 259 ? -4.852 -13.047 -20.875 1 92.62 259 ARG A CA 1
ATOM 2012 C C . ARG A 1 259 ? -4.766 -11.609 -21.375 1 92.62 259 ARG A C 1
ATOM 2014 O O . ARG A 1 259 ? -5.641 -10.789 -21.094 1 92.62 259 ARG A O 1
ATOM 2021 N N . ALA A 1 260 ? -3.682 -11.352 -22.094 1 94.06 260 ALA A N 1
ATOM 2022 C CA . ALA A 1 260 ? -3.57 -10.07 -22.766 1 94.06 260 ALA A CA 1
ATOM 2023 C C . ALA A 1 260 ? -4.426 -10.039 -24.031 1 94.06 260 ALA A C 1
ATOM 2025 O O . ALA A 1 260 ? -4.34 -10.945 -24.875 1 94.06 260 ALA A O 1
ATOM 2026 N N . LEU A 1 261 ? -5.199 -9 -24.203 1 96.44 261 LEU A N 1
ATOM 2027 C CA . LEU A 1 261 ? -6.062 -8.891 -25.375 1 96.44 261 LEU A CA 1
ATOM 2028 C C . LEU A 1 261 ? -5.297 -8.312 -26.547 1 96.44 261 LEU A C 1
ATOM 2030 O O . LEU A 1 261 ? -4.465 -7.418 -26.391 1 96.44 261 LEU A O 1
ATOM 2034 N N . LYS A 1 262 ? -5.582 -8.867 -27.688 1 95.38 262 LYS A N 1
ATOM 2035 C CA . LYS A 1 262 ? -5.023 -8.336 -28.938 1 95.38 262 LYS A CA 1
ATOM 2036 C C . LYS A 1 262 ? -5.957 -7.309 -29.562 1 95.38 262 LYS A C 1
ATOM 2038 O O . LYS A 1 262 ? -6.664 -7.613 -30.531 1 95.38 262 LYS A O 1
ATOM 2043 N N . LEU A 1 263 ? -5.836 -6.109 -29.125 1 97.06 263 LEU A N 1
ATOM 2044 C CA . LEU A 1 263 ? -6.711 -5.039 -29.594 1 97.06 263 LEU A CA 1
ATOM 2045 C C . LEU A 1 263 ? -6.113 -4.336 -30.797 1 97.06 263 LEU A C 1
ATOM 2047 O O . LEU A 1 263 ? -4.898 -4.363 -31 1 97.06 263 LEU A O 1
ATOM 2051 N N . GLN A 1 264 ? -6.984 -3.746 -31.531 1 96.38 264 GLN A N 1
ATOM 2052 C CA . GLN A 1 264 ? -6.539 -2.932 -32.656 1 96.38 264 GLN A CA 1
ATOM 2053 C C . GLN A 1 264 ? -5.84 -1.663 -32.156 1 96.38 264 GLN A C 1
ATOM 2055 O O . GLN A 1 264 ? -4.914 -1.171 -32.812 1 96.38 264 GLN A O 1
ATOM 2060 N N . GLU A 1 265 ? -6.383 -1.115 -31.062 1 94.75 265 GLU A N 1
ATOM 2061 C CA . GLU A 1 265 ? -5.762 0.057 -30.453 1 94.75 265 GLU A CA 1
ATOM 2062 C C . GLU A 1 265 ? -4.398 -0.286 -29.859 1 94.75 265 GLU A C 1
ATOM 2064 O O . GLU A 1 265 ? -4.211 -1.372 -29.297 1 94.75 265 GLU A O 1
ATOM 2069 N N . THR A 1 266 ? -3.51 0.591 -29.969 1 91 266 THR A N 1
ATOM 2070 C CA . THR A 1 266 ? -2.162 0.372 -29.453 1 91 266 THR A CA 1
ATOM 2071 C C . THR A 1 266 ? -1.867 1.314 -28.297 1 91 266 THR A C 1
ATOM 2073 O O . THR A 1 266 ? -2.381 2.434 -28.25 1 91 266 THR A O 1
ATOM 2076 N N . PHE A 1 267 ? -1.087 0.76 -27.406 1 93.25 267 PHE A N 1
ATOM 2077 C CA . PHE A 1 267 ? -0.644 1.543 -26.266 1 93.25 267 PHE A CA 1
ATOM 2078 C C . PHE A 1 267 ? 0.866 1.745 -26.297 1 93.25 267 PHE A C 1
ATOM 2080 O O . PHE A 1 267 ? 1.614 0.823 -26.625 1 93.25 267 PHE A O 1
ATOM 2087 N N . GLU A 1 268 ? 1.318 2.922 -25.969 1 91.5 268 GLU A N 1
ATOM 2088 C CA . GLU A 1 268 ? 2.744 3.236 -25.984 1 91.5 268 GLU A CA 1
ATOM 2089 C C . GLU A 1 268 ? 3.479 2.531 -24.844 1 91.5 268 GLU A C 1
ATOM 2091 O O . GLU A 1 268 ? 2.947 2.404 -23.734 1 91.5 268 GLU A O 1
ATOM 2096 N N . PRO A 1 269 ? 4.66 2.098 -25.188 1 93.31 269 PRO A N 1
ATOM 2097 C CA . PRO A 1 269 ? 5.469 1.555 -24.094 1 93.31 269 PRO A CA 1
ATOM 2098 C C . PRO A 1 269 ? 5.719 2.574 -22.984 1 93.31 269 PRO A C 1
ATOM 2100 O O . PRO A 1 269 ? 5.656 3.783 -23.219 1 93.31 269 PRO A O 1
ATOM 2103 N N . ARG A 1 270 ? 6 2.014 -21.812 1 93.06 270 ARG A N 1
ATOM 2104 C CA . ARG A 1 270 ? 6.246 2.846 -20.641 1 93.06 270 ARG A CA 1
ATOM 2105 C C . ARG A 1 270 ? 7.66 2.635 -20.109 1 93.06 270 ARG A C 1
ATOM 2107 O O . ARG A 1 270 ? 8.227 1.55 -20.266 1 93.06 270 ARG A O 1
ATOM 2114 N N . ASP A 1 271 ? 8.141 3.678 -19.469 1 93.69 271 ASP A N 1
ATOM 2115 C CA . ASP A 1 271 ? 9.461 3.586 -18.859 1 93.69 271 ASP A CA 1
ATOM 2116 C C . ASP A 1 271 ? 9.367 3.371 -17.344 1 93.69 271 ASP A C 1
ATOM 2118 O O . ASP A 1 271 ? 8.523 3.971 -16.688 1 93.69 271 ASP A O 1
ATOM 2122 N N . LEU A 1 272 ? 10.172 2.441 -16.938 1 94.62 272 LEU A N 1
ATOM 2123 C CA . LEU A 1 272 ? 10.414 2.258 -15.508 1 94.62 272 LEU A CA 1
ATOM 2124 C C . LEU A 1 272 ? 11.781 2.799 -15.109 1 94.62 272 LEU A C 1
ATOM 2126 O O . LEU A 1 272 ? 12.766 2.586 -15.82 1 94.62 272 LEU A O 1
ATOM 2130 N N . GLY A 1 273 ? 11.82 3.5 -13.961 1 94.81 273 GLY A N 1
ATOM 2131 C CA . GLY A 1 273 ? 13.086 4.066 -13.531 1 94.81 273 GLY A CA 1
ATOM 2132 C C . GLY A 1 273 ? 13.172 4.266 -12.031 1 94.81 273 GLY A C 1
ATOM 2133 O O . GLY A 1 273 ? 12.328 3.766 -11.281 1 94.81 273 GLY A O 1
ATOM 2134 N N . ILE A 1 274 ? 14.242 4.859 -11.625 1 93.81 274 ILE A N 1
ATOM 2135 C CA . ILE A 1 274 ? 14.484 5.246 -10.242 1 93.81 274 ILE A CA 1
ATOM 2136 C C . ILE A 1 274 ? 13.852 6.609 -9.969 1 93.81 274 ILE A C 1
ATOM 2138 O O . ILE A 1 274 ? 14.141 7.586 -10.672 1 93.81 274 ILE A O 1
ATOM 2142 N N . VAL A 1 275 ? 12.984 6.574 -9.031 1 91.94 275 VAL A N 1
ATOM 2143 C CA . VAL A 1 275 ? 12.328 7.82 -8.633 1 91.94 275 VAL A CA 1
ATOM 2144 C C . VAL A 1 275 ? 12.852 8.266 -7.27 1 91.94 275 VAL A C 1
ATOM 2146 O O . VAL A 1 275 ? 12.805 7.504 -6.301 1 91.94 275 VAL A O 1
ATOM 2149 N N . THR A 1 276 ? 13.359 9.422 -7.195 1 85.62 276 THR A N 1
ATOM 2150 C CA . THR A 1 276 ? 13.852 10.023 -5.961 1 85.62 276 THR A CA 1
ATOM 2151 C C . THR A 1 276 ? 13.32 11.445 -5.805 1 85.62 276 THR A C 1
ATOM 2153 O O . THR A 1 276 ? 12.836 12.047 -6.77 1 85.62 276 THR A O 1
ATOM 2156 N N . ARG A 1 277 ? 13.469 11.844 -4.648 1 74.81 277 ARG A N 1
ATOM 2157 C CA . ARG A 1 277 ? 13.258 13.281 -4.492 1 74.81 277 ARG A CA 1
ATOM 2158 C C . ARG A 1 277 ? 14.359 14.07 -5.18 1 74.81 277 ARG A C 1
ATOM 2160 O O . ARG A 1 277 ? 15.531 13.695 -5.121 1 74.81 277 ARG A O 1
ATOM 2167 N N . ARG A 1 278 ? 13.984 15.094 -5.824 1 69.56 278 ARG A N 1
ATOM 2168 C CA . ARG A 1 278 ? 14.969 15.875 -6.566 1 69.56 278 ARG A CA 1
ATOM 2169 C C . ARG A 1 278 ? 16.062 16.406 -5.637 1 69.56 278 ARG A C 1
ATOM 2171 O O . ARG A 1 278 ? 17.203 16.562 -6.047 1 69.56 278 ARG A O 1
ATOM 2178 N N . SER A 1 279 ? 15.773 16.656 -4.441 1 59.75 279 SER A N 1
ATOM 2179 C CA . SER A 1 279 ? 16.719 17.25 -3.5 1 59.75 279 SER A CA 1
ATOM 2180 C C . SER A 1 279 ? 17.5 16.172 -2.758 1 59.75 279 SER A C 1
ATOM 2182 O O . SER A 1 279 ? 18.312 16.484 -1.873 1 59.75 279 SER A O 1
ATOM 2184 N N . SER A 1 280 ? 17.281 14.992 -3.16 1 65.75 280 SER A N 1
ATOM 2185 C CA . SER A 1 280 ? 17.938 13.922 -2.42 1 65.75 280 SER A CA 1
ATOM 2186 C C . SER A 1 280 ? 18.969 13.203 -3.283 1 65.75 280 SER A C 1
ATOM 2188 O O . SER A 1 280 ? 18.906 13.258 -4.512 1 65.75 280 SER A O 1
ATOM 2190 N N . THR A 1 281 ? 20 12.773 -2.572 1 69.62 281 THR A N 1
ATOM 2191 C CA . THR A 1 281 ? 20.984 11.914 -3.215 1 69.62 281 THR A CA 1
ATOM 2192 C C . THR A 1 281 ? 20.875 10.484 -2.689 1 69.62 281 THR A C 1
ATOM 2194 O O . THR A 1 281 ? 20.531 10.273 -1.525 1 69.62 281 THR A O 1
ATOM 2197 N N . LEU A 1 282 ? 21.156 9.625 -3.545 1 81.12 282 LEU A N 1
ATOM 2198 C CA . LEU A 1 282 ? 21.141 8.219 -3.158 1 81.12 282 LEU A CA 1
ATOM 2199 C C . LEU A 1 282 ? 22.328 7.887 -2.26 1 81.12 282 LEU A C 1
ATOM 2201 O O . LEU A 1 282 ? 23.469 8.211 -2.586 1 81.12 282 LEU A O 1
ATOM 2205 N N . GLY A 1 283 ? 22.078 7.34 -1.157 1 81.25 283 GLY A N 1
ATOM 2206 C CA . GLY A 1 283 ? 23.141 6.855 -0.29 1 81.25 283 GLY A CA 1
ATOM 2207 C C . GLY A 1 283 ? 23.781 5.57 -0.787 1 81.25 283 GLY A C 1
ATOM 2208 O O . GLY A 1 283 ? 23.391 5.043 -1.832 1 81.25 283 GLY A O 1
ATOM 2209 N N . ASP A 1 284 ? 24.719 5.062 -0.05 1 84.62 284 ASP A N 1
ATOM 2210 C CA . ASP A 1 284 ? 25.5 3.885 -0.441 1 84.62 284 ASP A CA 1
ATOM 2211 C C . ASP A 1 284 ? 24.609 2.643 -0.508 1 84.62 284 ASP A C 1
ATOM 2213 O O . ASP A 1 284 ? 24.719 1.844 -1.44 1 84.62 284 ASP A O 1
ATOM 2217 N N . ALA A 1 285 ? 23.797 2.488 0.473 1 91.31 285 ALA A N 1
ATOM 2218 C CA . ALA A 1 285 ? 22.906 1.324 0.506 1 91.31 285 ALA A CA 1
ATOM 2219 C C . ALA A 1 285 ? 21.969 1.319 -0.688 1 91.31 285 ALA A C 1
ATOM 2221 O O . ALA A 1 285 ? 21.719 0.273 -1.295 1 91.31 285 ALA A O 1
ATOM 2222 N N . ALA A 1 286 ? 21.453 2.488 -0.997 1 92.75 286 ALA A N 1
ATOM 2223 C CA . ALA A 1 286 ? 20.547 2.621 -2.141 1 92.75 286 ALA A CA 1
ATOM 2224 C C . ALA A 1 286 ? 21.266 2.277 -3.443 1 92.75 286 ALA A C 1
ATOM 2226 O O . ALA A 1 286 ? 20.75 1.527 -4.27 1 92.75 286 ALA A O 1
ATOM 2227 N N . ARG A 1 287 ? 22.438 2.791 -3.65 1 92.06 287 ARG A N 1
ATOM 2228 C CA . ARG A 1 287 ? 23.219 2.518 -4.848 1 92.06 287 ARG A CA 1
ATOM 2229 C C . ARG A 1 287 ? 23.562 1.034 -4.949 1 92.06 287 ARG A C 1
ATOM 2231 O O . ARG A 1 287 ? 23.5 0.451 -6.035 1 92.06 287 ARG A O 1
ATOM 2238 N N . CYS A 1 288 ? 23.922 0.509 -3.83 1 94.81 288 CYS A N 1
ATOM 2239 C CA . CYS A 1 288 ? 24.219 -0.918 -3.811 1 94.81 288 CYS A CA 1
ATOM 2240 C C . CYS A 1 288 ? 23.016 -1.737 -4.246 1 94.81 288 CYS A C 1
ATOM 2242 O O . CYS A 1 288 ? 23.141 -2.672 -5.039 1 94.81 288 CYS A O 1
ATOM 2244 N N . PHE A 1 289 ? 21.812 -1.416 -3.74 1 97.19 289 PHE A N 1
ATOM 2245 C CA . PHE A 1 289 ? 20.609 -2.148 -4.102 1 97.19 289 PHE A CA 1
ATOM 2246 C C . PHE A 1 289 ? 20.328 -2.039 -5.598 1 97.19 289 PHE A C 1
ATOM 2248 O O . PHE A 1 289 ? 20 -3.031 -6.246 1 97.19 289 PHE A O 1
ATOM 2255 N N . ILE A 1 290 ? 20.438 -0.852 -6.086 1 96.5 290 ILE A N 1
ATOM 2256 C CA . ILE A 1 290 ? 20.203 -0.604 -7.504 1 96.5 290 ILE A CA 1
ATOM 2257 C C . ILE A 1 290 ? 21.172 -1.425 -8.344 1 96.5 290 ILE A C 1
ATOM 2259 O O . ILE A 1 290 ? 20.781 -2.041 -9.336 1 96.5 290 ILE A O 1
ATOM 2263 N N . ASP A 1 291 ? 22.422 -1.462 -7.938 1 96.56 291 ASP A N 1
ATOM 2264 C CA . ASP A 1 291 ? 23.422 -2.254 -8.641 1 96.56 291 ASP A CA 1
ATOM 2265 C C . ASP A 1 291 ? 23.078 -3.74 -8.609 1 96.56 291 ASP A C 1
ATOM 2267 O O . ASP A 1 291 ? 23.234 -4.441 -9.609 1 96.56 291 ASP A O 1
ATOM 2271 N N . CYS A 1 292 ? 22.656 -4.211 -7.43 1 97.75 292 CYS A N 1
ATOM 2272 C CA . CYS A 1 292 ? 22.25 -5.605 -7.305 1 97.75 292 CYS A CA 1
ATOM 2273 C C . CYS A 1 292 ? 21.094 -5.918 -8.25 1 97.75 292 CYS A C 1
ATOM 2275 O O . CYS A 1 292 ? 21.094 -6.949 -8.922 1 97.75 292 CYS A O 1
ATOM 2277 N N . LEU A 1 293 ? 20.141 -5.062 -8.289 1 97.88 293 LEU A N 1
ATOM 2278 C CA . LEU A 1 293 ? 18.969 -5.258 -9.141 1 97.88 293 LEU A CA 1
ATOM 2279 C C . LEU A 1 293 ? 19.359 -5.285 -10.609 1 97.88 293 LEU A C 1
ATOM 2281 O O . LEU A 1 293 ? 18.922 -6.156 -11.359 1 97.88 293 LEU A O 1
ATOM 2285 N N . LEU A 1 294 ? 20.172 -4.32 -11 1 96.69 294 LEU A N 1
ATOM 2286 C CA . LEU A 1 294 ? 20.609 -4.238 -12.391 1 96.69 294 LEU A CA 1
ATOM 2287 C C . LEU A 1 294 ? 21.406 -5.48 -12.789 1 96.69 294 LEU A C 1
ATOM 2289 O O . LEU A 1 294 ? 21.281 -5.973 -13.906 1 96.69 294 LEU A O 1
ATOM 2293 N N . HIS A 1 295 ? 22.234 -5.934 -11.891 1 97.12 295 HIS A N 1
ATOM 2294 C CA . HIS A 1 295 ? 22.969 -7.16 -12.133 1 97.12 295 HIS A CA 1
ATOM 2295 C C . HIS A 1 295 ? 22.047 -8.328 -12.43 1 97.12 295 HIS A C 1
ATOM 2297 O O . HIS A 1 295 ? 22.266 -9.07 -13.383 1 97.12 295 HIS A O 1
ATOM 2303 N N . VAL A 1 296 ? 21.016 -8.453 -11.656 1 97.38 296 VAL A N 1
ATOM 2304 C CA . VAL A 1 296 ? 20.062 -9.539 -11.812 1 97.38 296 VAL A CA 1
ATOM 2305 C C . VAL A 1 296 ? 19.328 -9.398 -13.148 1 97.38 296 VAL A C 1
ATOM 2307 O O . VAL A 1 296 ? 19.203 -10.367 -13.898 1 97.38 296 VAL A O 1
ATOM 2310 N N . ILE A 1 297 ? 18.891 -8.203 -13.461 1 96.5 297 ILE A N 1
ATOM 2311 C CA . ILE A 1 297 ? 18.125 -7.965 -14.688 1 96.5 297 ILE A CA 1
ATOM 2312 C C . ILE A 1 297 ? 19 -8.289 -15.906 1 96.5 297 ILE A C 1
ATOM 2314 O O . ILE A 1 297 ? 18.531 -8.945 -16.844 1 96.5 297 ILE A O 1
ATOM 2318 N N . ARG A 1 298 ? 20.219 -7.863 -15.898 1 96.5 298 ARG A N 1
ATOM 2319 C CA . ARG A 1 298 ? 21.141 -8.109 -17.016 1 96.5 298 ARG A CA 1
ATOM 2320 C C . ARG A 1 298 ? 21.406 -9.602 -17.188 1 96.5 298 ARG A C 1
ATOM 2322 O O . ARG A 1 298 ? 21.5 -10.094 -18.312 1 96.5 298 ARG A O 1
ATOM 2329 N N . ARG A 1 299 ? 21.562 -10.281 -16.094 1 96.31 299 ARG A N 1
ATOM 2330 C CA . ARG A 1 299 ? 21.766 -11.727 -16.156 1 96.31 299 ARG A CA 1
ATOM 2331 C C . ARG A 1 299 ? 20.578 -12.414 -16.797 1 96.31 299 ARG A C 1
ATOM 2333 O O . ARG A 1 299 ? 20.734 -13.305 -17.625 1 96.31 299 ARG A O 1
ATOM 2340 N N . HIS A 1 300 ? 19.359 -12 -16.391 1 95 300 HIS A N 1
ATOM 2341 C CA . HIS A 1 300 ? 18.156 -12.578 -16.969 1 95 300 HIS A CA 1
ATOM 2342 C C . HIS A 1 300 ? 18.047 -12.211 -18.453 1 95 300 HIS A C 1
ATOM 2344 O O . HIS A 1 300 ? 17.562 -13.008 -19.25 1 95 300 HIS A O 1
ATOM 2350 N N . ALA A 1 301 ? 18.438 -11.023 -18.812 1 94 301 ALA A N 1
ATOM 2351 C CA . ALA A 1 301 ? 18.359 -10.547 -20.188 1 94 301 ALA A CA 1
ATOM 2352 C C . ALA A 1 301 ? 19.25 -11.383 -21.109 1 94 301 ALA A C 1
ATOM 2354 O O . ALA A 1 301 ? 18.969 -11.523 -22.297 1 94 301 ALA A O 1
ATOM 2355 N N . ARG A 1 302 ? 20.281 -11.961 -20.562 1 94.06 302 ARG A N 1
ATOM 2356 C CA . ARG A 1 302 ? 21.25 -12.727 -21.344 1 94.06 302 ARG A CA 1
ATOM 2357 C C . ARG A 1 302 ? 20.953 -14.219 -21.281 1 94.06 302 ARG A C 1
ATOM 2359 O O . ARG A 1 302 ? 21.609 -15.023 -21.953 1 94.06 302 ARG A O 1
ATOM 2366 N N . SER A 1 303 ? 20 -14.539 -20.516 1 93.5 303 SER A N 1
ATOM 2367 C CA . SER A 1 303 ? 19.656 -15.938 -20.281 1 93.5 303 SER A CA 1
ATOM 2368 C C . SER A 1 303 ? 18.906 -16.516 -21.484 1 93.5 303 SER A C 1
ATOM 2370 O O . SER A 1 303 ? 18.078 -15.844 -22.094 1 93.5 303 SER A O 1
ATOM 2372 N N . ALA A 1 304 ? 19.094 -17.797 -21.781 1 91.06 304 ALA A N 1
ATOM 2373 C CA . ALA A 1 304 ? 18.422 -18.484 -22.859 1 91.06 304 ALA A CA 1
ATOM 2374 C C . ALA A 1 304 ? 17.25 -19.328 -22.328 1 91.06 304 ALA A C 1
ATOM 2376 O O . ALA A 1 304 ? 16.578 -20.016 -23.109 1 91.06 304 ALA A O 1
ATOM 2377 N N . ARG A 1 305 ? 17.078 -19.203 -21.047 1 92.62 305 ARG A N 1
ATOM 2378 C CA . ARG A 1 305 ? 15.969 -19.953 -20.469 1 92.62 305 ARG A CA 1
ATOM 2379 C C . ARG A 1 305 ? 14.633 -19.422 -20.969 1 92.62 305 ARG A C 1
ATOM 2381 O O . ARG A 1 305 ? 14.461 -18.203 -21.125 1 92.62 305 ARG A O 1
ATOM 2388 N N . LYS A 1 306 ? 13.688 -20.297 -21.188 1 90.31 306 LYS A N 1
ATOM 2389 C CA . LYS A 1 306 ? 12.391 -19.969 -21.766 1 90.31 306 LYS A CA 1
ATOM 2390 C C . LYS A 1 306 ? 11.672 -18.922 -20.906 1 90.31 306 LYS A C 1
ATOM 2392 O O . LYS A 1 306 ? 11.07 -17.984 -21.438 1 90.31 306 LYS A O 1
ATOM 2397 N N . ALA A 1 307 ? 11.789 -19.109 -19.625 1 87.31 307 ALA A N 1
ATOM 2398 C CA . ALA A 1 307 ? 11.102 -18.188 -18.719 1 87.31 307 ALA A CA 1
ATOM 2399 C C . ALA A 1 307 ? 11.672 -16.781 -18.844 1 87.31 307 ALA A C 1
ATOM 2401 O O . ALA A 1 307 ? 10.922 -15.797 -18.812 1 87.31 307 ALA A O 1
ATOM 2402 N N . ASP A 1 308 ? 12.984 -16.641 -18.953 1 91.5 308 ASP A N 1
ATOM 2403 C CA . ASP A 1 308 ? 13.633 -15.344 -19.078 1 91.5 308 ASP A CA 1
ATOM 2404 C C . ASP A 1 308 ? 13.344 -14.719 -20.438 1 91.5 308 ASP A C 1
ATOM 2406 O O . ASP A 1 308 ? 13.086 -13.516 -20.531 1 91.5 308 ASP A O 1
ATOM 2410 N N . LEU A 1 309 ? 13.352 -15.539 -21.469 1 90.62 309 LEU A N 1
ATOM 2411 C CA . LEU A 1 309 ? 13.031 -15.055 -22.797 1 90.62 309 LEU A CA 1
ATOM 2412 C C . LEU A 1 309 ? 11.617 -14.484 -22.844 1 90.62 309 LEU A C 1
ATOM 2414 O O . LEU A 1 309 ? 11.375 -13.469 -23.5 1 90.62 309 LEU A O 1
ATOM 2418 N N . ALA A 1 310 ? 10.766 -15.164 -22.203 1 89.19 310 ALA A N 1
ATOM 2419 C CA . ALA A 1 310 ? 9.375 -14.719 -22.172 1 89.19 310 ALA A CA 1
ATOM 2420 C C . ALA A 1 310 ? 9.258 -13.344 -21.516 1 89.19 310 ALA A C 1
ATOM 2422 O O . ALA A 1 310 ? 8.477 -12.5 -21.969 1 89.19 310 ALA A O 1
ATOM 2423 N N . LEU A 1 311 ? 9.969 -13.117 -20.453 1 89.44 311 LEU A N 1
ATOM 2424 C CA . LEU A 1 311 ? 9.938 -11.836 -19.766 1 89.44 311 LEU A CA 1
ATOM 2425 C C . LEU A 1 311 ? 10.414 -10.711 -20.672 1 89.44 311 LEU A C 1
ATOM 2427 O O . LEU A 1 311 ? 9.82 -9.633 -20.688 1 89.44 311 LEU A O 1
ATOM 2431 N N . PHE A 1 312 ? 11.422 -10.961 -21.438 1 92.88 312 PHE A N 1
ATOM 2432 C CA . PHE A 1 312 ? 12.086 -9.891 -22.172 1 92.88 312 PHE A CA 1
ATOM 2433 C C . PHE A 1 312 ? 11.477 -9.734 -23.562 1 92.88 312 PHE A C 1
ATOM 2435 O O . PHE A 1 312 ? 11.969 -8.938 -24.375 1 92.88 312 PHE A O 1
ATOM 2442 N N . ARG A 1 313 ? 10.43 -10.484 -23.875 1 91.06 313 ARG A N 1
ATOM 2443 C CA . ARG A 1 313 ? 9.664 -10.25 -25.094 1 91.06 313 ARG A CA 1
ATOM 2444 C C . ARG A 1 313 ? 9.016 -8.875 -25.078 1 91.06 313 ARG A C 1
ATOM 2446 O O . ARG A 1 313 ? 8.828 -8.25 -26.125 1 91.06 313 ARG A O 1
ATOM 2453 N N . THR A 1 314 ? 8.688 -8.477 -23.844 1 91.44 314 THR A N 1
ATOM 2454 C CA . THR A 1 314 ? 7.961 -7.215 -23.719 1 91.44 314 THR A CA 1
ATOM 2455 C C . THR A 1 314 ? 8.703 -6.25 -22.797 1 91.44 314 THR A C 1
ATOM 2457 O O . THR A 1 314 ? 8.117 -5.309 -22.266 1 91.44 314 THR A O 1
ATOM 2460 N N . LEU A 1 315 ? 9.93 -6.566 -22.484 1 93.19 315 LEU A N 1
ATOM 2461 C CA . LEU A 1 315 ? 10.781 -5.789 -21.594 1 93.19 315 LEU A CA 1
ATOM 2462 C C . LEU A 1 315 ? 12.141 -5.527 -22.234 1 93.19 315 LEU A C 1
ATOM 2464 O O . LEU A 1 315 ? 12.734 -6.426 -22.844 1 93.19 315 LEU A O 1
ATOM 2468 N N . SER A 1 316 ? 12.641 -4.301 -22.141 1 94.06 316 SER A N 1
ATOM 2469 C CA . SER A 1 316 ? 13.969 -3.975 -22.656 1 94.06 316 SER A CA 1
ATOM 2470 C C . SER A 1 316 ? 14.742 -3.104 -21.672 1 94.06 316 SER A C 1
ATOM 2472 O O . SER A 1 316 ? 14.141 -2.332 -20.906 1 94.06 316 SER A O 1
ATOM 2474 N N . LEU A 1 317 ? 16.031 -3.25 -21.672 1 93.19 317 LEU A N 1
ATOM 2475 C CA . LEU A 1 317 ? 16.922 -2.439 -20.844 1 93.19 317 LEU A CA 1
ATOM 2476 C C . LEU A 1 317 ? 17.266 -1.125 -21.547 1 93.19 317 LEU A C 1
ATOM 2478 O O . LEU A 1 317 ? 17.516 -1.104 -22.75 1 93.19 317 LEU A O 1
ATOM 2482 N N . LEU A 1 318 ? 17.234 -0.052 -20.75 1 92.5 318 LEU A N 1
ATOM 2483 C CA . LEU A 1 318 ? 17.562 1.257 -21.312 1 92.5 318 LEU A CA 1
ATOM 2484 C C . LEU A 1 318 ? 18.984 1.661 -20.906 1 92.5 318 LEU A C 1
ATOM 2486 O O . LEU A 1 318 ? 19.5 2.672 -21.391 1 92.5 318 LEU A O 1
ATOM 2490 N N . ILE A 1 319 ? 19.562 0.949 -19.969 1 85.19 319 ILE A N 1
ATOM 2491 C CA . ILE A 1 319 ? 20.906 1.261 -19.5 1 85.19 319 ILE A CA 1
ATOM 2492 C C . ILE A 1 319 ? 21.766 0.003 -19.531 1 85.19 319 ILE A C 1
ATOM 2494 O O . ILE A 1 319 ? 21.25 -1.115 -19.453 1 85.19 319 ILE A O 1
ATOM 2498 N N . MET B 1 1 ? 6.332 21.344 23.469 1 42.34 1 MET B N 1
ATOM 2499 C CA . MET B 1 1 ? 5.402 21.766 22.422 1 42.34 1 MET B CA 1
ATOM 2500 C C . MET B 1 1 ? 6.148 22.219 21.188 1 42.34 1 MET B C 1
ATOM 2502 O O . MET B 1 1 ? 7.137 22.953 21.281 1 42.34 1 MET B O 1
ATOM 2506 N N . SER B 1 2 ? 5.965 21.594 20.125 1 57.22 2 SER B N 1
ATOM 2507 C CA . SER B 1 2 ? 6.742 21.938 18.938 1 57.22 2 SER B CA 1
ATOM 2508 C C . SER B 1 2 ? 6.602 23.422 18.594 1 57.22 2 SER B C 1
ATOM 2510 O O . SER B 1 2 ? 5.508 23.984 18.672 1 57.22 2 SER B O 1
ATOM 2512 N N . THR B 1 3 ? 7.727 24.266 18.719 1 69.75 3 THR B N 1
ATOM 2513 C CA . THR B 1 3 ? 7.805 25.703 18.484 1 69.75 3 THR B CA 1
ATOM 2514 C C . THR B 1 3 ? 7.688 26.016 17 1 69.75 3 THR B C 1
ATOM 2516 O O . THR B 1 3 ? 7.844 27.172 16.594 1 69.75 3 THR B O 1
ATOM 2519 N N . ILE B 1 4 ? 7.348 25 16.344 1 76.56 4 ILE B N 1
ATOM 2520 C CA . ILE B 1 4 ? 7.273 25.188 14.898 1 76.56 4 ILE B CA 1
ATOM 2521 C C . ILE B 1 4 ? 5.938 25.812 14.531 1 76.56 4 ILE B C 1
ATOM 2523 O O . ILE B 1 4 ? 4.895 25.453 15.086 1 76.56 4 ILE B O 1
ATOM 2527 N N . LYS B 1 5 ? 5.988 26.828 13.766 1 82.19 5 LYS B N 1
ATOM 2528 C CA . LYS B 1 5 ? 4.789 27.516 13.273 1 82.19 5 LYS B CA 1
ATOM 2529 C C . LYS B 1 5 ? 4.469 27.094 11.844 1 82.19 5 LYS B C 1
ATOM 2531 O O . LYS B 1 5 ? 5.367 26.734 11.078 1 82.19 5 LYS B O 1
ATOM 2536 N N . LEU B 1 6 ? 3.164 27.188 11.562 1 85.75 6 LEU B N 1
ATOM 2537 C CA . LEU B 1 6 ? 2.713 26.703 10.266 1 85.75 6 LEU B CA 1
ATOM 2538 C C . LEU B 1 6 ? 3.365 27.5 9.133 1 85.75 6 LEU B C 1
ATOM 2540 O O . LEU B 1 6 ? 3.746 26.922 8.109 1 85.75 6 LEU B O 1
ATOM 2544 N N . HIS B 1 7 ? 3.445 28.875 9.359 1 85.19 7 HIS B N 1
ATOM 2545 C CA . HIS B 1 7 ? 4.004 29.719 8.297 1 85.19 7 HIS B CA 1
ATOM 2546 C C . HIS B 1 7 ? 5.473 29.375 8.055 1 85.19 7 HIS B C 1
ATOM 2548 O O . HIS B 1 7 ? 5.98 29.562 6.945 1 85.19 7 HIS B O 1
ATOM 2554 N N . GLN B 1 8 ? 6.086 28.875 9.078 1 88.56 8 GLN B N 1
ATOM 2555 C CA . GLN B 1 8 ? 7.469 28.438 8.93 1 88.56 8 GLN B CA 1
ATOM 2556 C C . GLN B 1 8 ? 7.555 27.188 8.062 1 88.56 8 GLN B C 1
ATOM 2558 O O . GLN B 1 8 ? 8.445 27.062 7.223 1 88.56 8 GLN B O 1
ATOM 2563 N N . LEU B 1 9 ? 6.609 26.297 8.273 1 88.38 9 LEU B N 1
ATOM 2564 C CA . LEU B 1 9 ? 6.543 25.078 7.465 1 88.38 9 LEU B CA 1
ATOM 2565 C C . LEU B 1 9 ? 6.195 25.406 6.02 1 88.38 9 LEU B C 1
ATOM 2567 O O . LEU B 1 9 ? 6.742 24.797 5.094 1 88.38 9 LEU B O 1
ATOM 2571 N N . GLN B 1 10 ? 5.336 26.375 5.844 1 89.25 10 GLN B N 1
ATOM 2572 C CA . GLN B 1 10 ? 4.977 26.828 4.508 1 89.25 10 GLN B CA 1
ATOM 2573 C C . GLN B 1 10 ? 6.18 27.438 3.787 1 89.25 10 GLN B C 1
ATOM 2575 O O . GLN B 1 10 ? 6.398 27.172 2.604 1 89.25 10 GLN B O 1
ATOM 2580 N N . ALA B 1 11 ? 6.91 28.203 4.562 1 90.44 11 ALA B N 1
ATOM 2581 C CA . ALA B 1 11 ? 8.109 28.812 4.004 1 90.44 11 ALA B CA 1
ATOM 2582 C C . ALA B 1 11 ? 9.133 27.75 3.596 1 90.44 11 ALA B C 1
ATOM 2584 O O . ALA B 1 11 ? 9.75 27.859 2.537 1 90.44 11 ALA B O 1
ATOM 2585 N N . LEU B 1 12 ? 9.273 26.812 4.41 1 90.19 12 LEU B N 1
ATOM 2586 C CA . LEU B 1 12 ? 10.203 25.719 4.16 1 90.19 12 LEU B CA 1
ATOM 2587 C C . LEU B 1 12 ? 9.82 24.969 2.891 1 90.19 12 LEU B C 1
ATOM 2589 O O . LEU B 1 12 ? 10.664 24.766 2.01 1 90.19 12 LEU B O 1
ATOM 2593 N N . VAL B 1 13 ? 8.562 24.625 2.76 1 88.25 13 VAL B N 1
ATOM 2594 C CA . VAL B 1 13 ? 8.078 23.859 1.622 1 88.25 13 VAL B CA 1
ATOM 2595 C C . VAL B 1 13 ? 8.148 24.703 0.354 1 88.25 13 VAL B C 1
ATOM 2597 O O . VAL B 1 13 ? 8.594 24.219 -0.693 1 88.25 13 VAL B O 1
ATOM 2600 N N . ALA B 1 14 ? 7.734 25.984 0.397 1 89.25 14 ALA B N 1
ATOM 2601 C CA . ALA B 1 14 ? 7.762 26.875 -0.754 1 89.25 14 ALA B CA 1
ATOM 2602 C C . ALA B 1 14 ? 9.188 27.094 -1.247 1 89.25 14 ALA B C 1
ATOM 2604 O O . ALA B 1 14 ? 9.438 27.172 -2.453 1 89.25 14 ALA B O 1
ATOM 2605 N N . SER B 1 15 ? 10.094 27.172 -0.333 1 88.62 15 SER B N 1
ATOM 2606 C CA . SER B 1 15 ? 11.492 27.359 -0.688 1 88.62 15 SER B CA 1
ATOM 2607 C C . SER B 1 15 ? 12.055 26.141 -1.411 1 88.62 15 SER B C 1
ATOM 2609 O O . SER B 1 15 ? 12.82 26.281 -2.367 1 88.62 15 SER B O 1
ATOM 2611 N N . ALA B 1 16 ? 11.664 25.047 -0.902 1 85 16 ALA B N 1
ATOM 2612 C CA . ALA B 1 16 ? 12.125 23.812 -1.523 1 85 16 ALA B CA 1
ATOM 2613 C C . ALA B 1 16 ? 11.555 23.656 -2.934 1 85 16 ALA B C 1
ATOM 2615 O O . ALA B 1 16 ? 12.273 23.281 -3.859 1 85 16 ALA B O 1
ATOM 2616 N N . GLU B 1 17 ? 10.297 23.984 -3.141 1 83.62 17 GLU B N 1
ATOM 2617 C CA . GLU B 1 17 ? 9.602 23.828 -4.418 1 83.62 17 GLU B CA 1
ATOM 2618 C C . GLU B 1 17 ? 10.086 24.859 -5.434 1 83.62 17 GLU B C 1
ATOM 2620 O O . GLU B 1 17 ? 10.25 24.547 -6.613 1 83.62 17 GLU B O 1
ATOM 2625 N N . ALA B 1 18 ? 10.367 26.047 -4.969 1 83.31 18 ALA B N 1
ATOM 2626 C CA . ALA B 1 18 ? 10.789 27.141 -5.852 1 83.31 18 ALA B CA 1
ATOM 2627 C C . ALA B 1 18 ? 12.289 27.094 -6.098 1 83.31 18 ALA B C 1
ATOM 2629 O O . ALA B 1 18 ? 12.789 27.703 -7.051 1 83.31 18 ALA B O 1
ATOM 2630 N N . GLY B 1 19 ? 13 26.391 -5.207 1 83.5 19 GLY B N 1
ATOM 2631 C CA . GLY B 1 19 ? 14.445 26.281 -5.309 1 83.5 19 GLY B CA 1
ATOM 2632 C C . GLY B 1 19 ? 15.172 27.547 -4.891 1 83.5 19 GLY B C 1
ATOM 2633 O O . GLY B 1 19 ? 16.391 27.625 -5.004 1 83.5 19 GLY B O 1
ATOM 2634 N N . SER B 1 20 ? 14.383 28.562 -4.582 1 86.31 20 SER B N 1
ATOM 2635 C CA . SER B 1 20 ? 14.961 29.828 -4.156 1 86.31 20 SER B CA 1
ATOM 2636 C C . SER B 1 20 ? 14.055 30.562 -3.174 1 86.31 20 SER B C 1
ATOM 2638 O O . SER B 1 20 ? 12.844 30.328 -3.145 1 86.31 20 SER B O 1
ATOM 2640 N N . ILE B 1 21 ? 14.711 31.453 -2.344 1 88.88 21 ILE B N 1
ATOM 2641 C CA . ILE B 1 21 ? 13.945 32.25 -1.396 1 88.88 21 ILE B CA 1
ATOM 2642 C C . ILE B 1 21 ? 13.07 33.25 -2.154 1 88.88 21 ILE B C 1
ATOM 2644 O O . ILE B 1 21 ? 11.93 33.5 -1.765 1 88.88 21 ILE B O 1
ATOM 2648 N N . ARG B 1 22 ? 13.625 33.781 -3.242 1 89.38 22 ARG B N 1
ATOM 2649 C CA . ARG B 1 22 ? 12.867 34.719 -4.07 1 89.38 22 ARG B CA 1
ATOM 2650 C C . ARG B 1 22 ? 11.633 34.031 -4.66 1 89.38 22 ARG B C 1
ATOM 2652 O O . ARG B 1 22 ? 10.539 34.625 -4.656 1 89.38 22 ARG B O 1
ATOM 2659 N N . GLY B 1 23 ? 11.875 32.969 -5.195 1 90.38 23 GLY B N 1
ATOM 2660 C CA . GLY B 1 23 ? 10.766 32.188 -5.746 1 90.38 23 GLY B CA 1
ATOM 2661 C C . GLY B 1 23 ? 9.719 31.844 -4.707 1 90.38 23 GLY B C 1
ATOM 2662 O O . GLY B 1 23 ? 8.516 31.906 -4.977 1 90.38 23 GLY B O 1
ATOM 2663 N N . ALA B 1 24 ? 10.195 31.375 -3.562 1 91.75 24 ALA B N 1
ATOM 2664 C CA . ALA B 1 24 ? 9.289 31.062 -2.461 1 91.75 24 ALA B CA 1
ATOM 2665 C C . ALA B 1 24 ? 8.461 32.281 -2.061 1 91.75 24 ALA B C 1
ATOM 2667 O O . ALA B 1 24 ? 7.258 32.156 -1.812 1 91.75 24 ALA B O 1
ATOM 2668 N N . ALA B 1 25 ? 9.062 33.406 -2.002 1 92.31 25 ALA B N 1
ATOM 2669 C CA . ALA B 1 25 ? 8.398 34.656 -1.641 1 92.31 25 ALA B CA 1
ATOM 2670 C C . ALA B 1 25 ? 7.27 35 -2.621 1 92.31 25 ALA B C 1
ATOM 2672 O O . ALA B 1 25 ? 6.168 35.344 -2.209 1 92.31 25 ALA B O 1
ATOM 2673 N N . ARG B 1 26 ? 7.512 34.781 -3.879 1 89.62 26 ARG B N 1
ATOM 2674 C CA . ARG B 1 26 ? 6.512 35.031 -4.922 1 89.62 26 ARG B CA 1
ATOM 2675 C C . ARG B 1 26 ? 5.336 34.062 -4.777 1 89.62 26 ARG B C 1
ATOM 2677 O O . ARG B 1 26 ? 4.18 34.469 -4.852 1 89.62 26 ARG B O 1
ATOM 2684 N N . THR B 1 27 ? 5.711 32.844 -4.496 1 86.81 27 THR B N 1
ATOM 2685 C CA . THR B 1 27 ? 4.691 31.797 -4.398 1 86.81 27 THR B CA 1
ATOM 2686 C C . THR B 1 27 ? 3.787 32.031 -3.193 1 86.81 27 THR B C 1
ATOM 2688 O O . THR B 1 27 ? 2.578 31.812 -3.262 1 86.81 27 THR B O 1
ATOM 2691 N N . LEU B 1 28 ? 4.348 32.531 -2.102 1 88.94 28 LEU B N 1
ATOM 2692 C CA . LEU B 1 28 ? 3.621 32.688 -0.847 1 88.94 28 LEU B CA 1
ATOM 2693 C C . LEU B 1 28 ? 3.01 34.062 -0.743 1 88.94 28 LEU B C 1
ATOM 2695 O O . LEU B 1 28 ? 2.225 34.344 0.168 1 88.94 28 LEU B O 1
ATOM 2699 N N . GLY B 1 29 ? 3.348 35.031 -1.694 1 90.56 29 GLY B N 1
ATOM 2700 C CA . GLY B 1 29 ? 2.893 36.406 -1.61 1 90.56 29 GLY B CA 1
ATOM 2701 C C . GLY B 1 29 ? 3.492 37.156 -0.439 1 90.56 29 GLY B C 1
ATOM 2702 O O . GLY B 1 29 ? 2.807 37.938 0.214 1 90.56 29 GLY B O 1
ATOM 2703 N N . LEU B 1 30 ? 4.688 36.781 -0.098 1 91.44 30 LEU B N 1
ATOM 2704 C CA . LEU B 1 30 ? 5.414 37.406 1.002 1 91.44 30 LEU B CA 1
ATOM 2705 C C . LEU B 1 30 ? 6.672 38.094 0.497 1 91.44 30 LEU B C 1
ATOM 2707 O O . LEU B 1 30 ? 7.066 37.906 -0.657 1 91.44 30 LEU B O 1
ATOM 2711 N N . SER B 1 31 ? 7.254 38.969 1.288 1 92.25 31 SER B N 1
ATOM 2712 C CA . SER B 1 31 ? 8.547 39.562 0.969 1 92.25 31 SER B CA 1
ATOM 2713 C C . SER B 1 31 ? 9.68 38.562 1.181 1 92.25 31 SER B C 1
ATOM 2715 O O . SER B 1 31 ? 9.531 37.594 1.958 1 92.25 31 SER B O 1
ATOM 2717 N N . GLN B 1 32 ? 10.695 38.719 0.405 1 91.31 32 GLN B N 1
ATOM 2718 C CA . GLN B 1 32 ? 11.867 37.875 0.574 1 91.31 32 GLN B CA 1
ATOM 2719 C C . GLN B 1 32 ? 12.359 37.906 2.018 1 91.31 32 GLN B C 1
ATOM 2721 O O . GLN B 1 32 ? 12.805 36.875 2.547 1 91.31 32 GLN B O 1
ATOM 2726 N N . ALA B 1 33 ? 12.281 39.062 2.588 1 92.88 33 ALA B N 1
ATOM 2727 C CA . ALA B 1 33 ? 12.711 39.219 3.975 1 92.88 33 ALA B CA 1
ATOM 2728 C C . ALA B 1 33 ? 11.852 38.375 4.914 1 92.88 33 ALA B C 1
ATOM 2730 O O . ALA B 1 33 ? 12.367 37.781 5.867 1 92.88 33 ALA B O 1
ATOM 2731 N N . ALA B 1 34 ? 10.609 38.344 4.637 1 92.94 34 ALA B N 1
ATOM 2732 C CA . ALA B 1 34 ? 9.68 37.594 5.477 1 92.94 34 ALA B CA 1
ATOM 2733 C C . ALA B 1 34 ? 9.953 36.094 5.383 1 92.94 34 ALA B C 1
ATOM 2735 O O . ALA B 1 34 ? 9.93 35.375 6.395 1 92.94 34 ALA B O 1
ATOM 2736 N N . VAL B 1 35 ? 10.211 35.594 4.219 1 93.06 35 VAL B N 1
ATOM 2737 C CA . VAL B 1 35 ? 10.5 34.188 4.012 1 93.06 35 VAL B CA 1
ATOM 2738 C C . VAL B 1 35 ? 11.828 33.812 4.688 1 93.06 35 VAL B C 1
ATOM 2740 O O . VAL B 1 35 ? 11.93 32.781 5.359 1 93.06 35 VAL B O 1
ATOM 2743 N N . THR B 1 36 ? 12.789 34.656 4.516 1 91.31 36 THR B N 1
ATOM 2744 C CA . THR B 1 36 ? 14.102 34.438 5.129 1 91.31 36 THR B CA 1
ATOM 2745 C C . THR B 1 36 ? 13.984 34.375 6.648 1 91.31 36 THR B C 1
ATOM 2747 O O . THR B 1 36 ? 14.586 33.531 7.289 1 91.31 36 THR B O 1
ATOM 2750 N N . ARG B 1 37 ? 13.25 35.312 7.152 1 92.5 37 ARG B N 1
ATOM 2751 C CA . ARG B 1 37 ? 13.055 35.344 8.602 1 92.5 37 ARG B CA 1
ATOM 2752 C C . ARG B 1 37 ? 12.375 34.062 9.102 1 92.5 37 ARG B C 1
ATOM 2754 O O . ARG B 1 37 ? 12.758 33.531 10.125 1 92.5 37 ARG B O 1
ATOM 2761 N N . ALA B 1 38 ? 11.367 33.625 8.43 1 92.19 38 ALA B N 1
ATOM 2762 C CA . ALA B 1 38 ? 10.633 32.438 8.805 1 92.19 38 ALA B CA 1
ATOM 2763 C C . ALA B 1 38 ? 11.555 31.219 8.844 1 92.19 38 ALA B C 1
ATOM 2765 O O . ALA B 1 38 ? 11.492 30.406 9.773 1 92.19 38 ALA B O 1
ATOM 2766 N N . LEU B 1 39 ? 12.406 31.078 7.891 1 90.94 39 LEU B N 1
ATOM 2767 C CA . LEU B 1 39 ? 13.328 29.953 7.801 1 90.94 39 LEU B CA 1
ATOM 2768 C C . LEU B 1 39 ? 14.383 30.031 8.898 1 90.94 39 LEU B C 1
ATOM 2770 O O . LEU B 1 39 ? 14.727 29 9.5 1 90.94 39 LEU B O 1
ATOM 2774 N N . ARG B 1 40 ? 14.828 31.219 9.141 1 89.19 40 ARG B N 1
ATOM 2775 C CA . ARG B 1 40 ? 15.82 31.406 10.203 1 89.19 40 ARG B CA 1
ATOM 2776 C C . ARG B 1 40 ? 15.227 31.078 11.57 1 89.19 40 ARG B C 1
ATOM 2778 O O . ARG B 1 40 ? 15.891 30.469 12.406 1 89.19 40 ARG B O 1
ATOM 2785 N N . GLU B 1 41 ? 14.086 31.547 11.742 1 90.25 41 GLU B N 1
ATOM 2786 C CA . GLU B 1 41 ? 13.406 31.266 13 1 90.25 41 GLU B CA 1
ATOM 2787 C C . GLU B 1 41 ? 13.188 29.766 13.172 1 90.25 41 GLU B C 1
ATOM 2789 O O . GLU B 1 41 ? 13.305 29.234 14.281 1 90.25 41 GLU B O 1
ATOM 2794 N N . LEU B 1 42 ? 12.867 29.078 12.109 1 88.06 42 LEU B N 1
ATOM 2795 C CA . LEU B 1 42 ? 12.656 27.641 12.141 1 88.06 42 LEU B CA 1
ATOM 2796 C C . LEU B 1 42 ? 13.945 26.906 12.508 1 88.06 42 LEU B C 1
ATOM 2798 O O . LEU B 1 42 ? 13.938 26 13.344 1 88.06 42 LEU B O 1
ATOM 2802 N N . GLU B 1 43 ? 15.008 27.312 11.898 1 87.38 43 GLU B N 1
ATOM 2803 C CA . GLU B 1 43 ? 16.312 26.734 12.219 1 87.38 43 GLU B CA 1
ATOM 2804 C C . GLU B 1 43 ? 16.688 26.984 13.672 1 87.38 43 GLU B C 1
ATOM 2806 O O . GLU B 1 43 ? 17.203 26.094 14.352 1 87.38 43 GLU B O 1
ATOM 2811 N N . ALA B 1 44 ? 16.438 28.188 14.047 1 84.88 44 ALA B N 1
ATOM 2812 C CA . ALA B 1 44 ? 16.766 28.578 15.422 1 84.88 44 ALA B CA 1
ATOM 2813 C C . ALA B 1 44 ? 15.938 27.781 16.422 1 84.88 44 ALA B C 1
ATOM 2815 O O . ALA B 1 44 ? 16.453 27.344 17.453 1 84.88 44 ALA B O 1
ATOM 2816 N N . SER B 1 45 ? 14.727 27.594 16.109 1 82.56 45 SER B N 1
ATOM 2817 C CA . SER B 1 45 ? 13.836 26.875 17.031 1 82.56 45 SER B CA 1
ATOM 2818 C C . SER B 1 45 ? 14.234 25.422 17.156 1 82.56 45 SER B C 1
ATOM 2820 O O . SER B 1 45 ? 14.148 24.844 18.234 1 82.56 45 SER B O 1
ATOM 2822 N N . GLU B 1 46 ? 14.633 24.844 16.062 1 78.62 46 GLU B N 1
ATOM 2823 C CA . GLU B 1 46 ? 14.984 23.422 16.062 1 78.62 46 GLU B CA 1
ATOM 2824 C C . GLU B 1 46 ? 16.453 23.219 16.422 1 78.62 46 GLU B C 1
ATOM 2826 O O . GLU B 1 46 ? 16.891 22.094 16.688 1 78.62 46 GLU B O 1
ATOM 2831 N N . ARG B 1 47 ? 17.219 24.297 16.484 1 80.81 47 ARG B N 1
ATOM 2832 C CA . ARG B 1 47 ? 18.656 24.281 16.734 1 80.81 47 ARG B CA 1
ATOM 2833 C C . ARG B 1 47 ? 19.375 23.328 15.789 1 80.81 47 ARG B C 1
ATOM 2835 O O . ARG B 1 47 ? 20.234 22.562 16.219 1 80.81 47 ARG B O 1
ATOM 2842 N N . LEU B 1 48 ? 18.938 23.203 14.57 1 80.25 48 LEU B N 1
ATOM 2843 C CA . LEU B 1 48 ? 19.516 22.375 13.523 1 80.25 48 LEU B CA 1
ATOM 2844 C C . LEU B 1 48 ? 19.672 23.156 12.227 1 80.25 48 LEU B C 1
ATOM 2846 O O . LEU B 1 48 ? 18.812 23.969 11.875 1 80.25 48 LEU B O 1
ATOM 2850 N N . PRO B 1 49 ? 20.812 23 11.648 1 82.25 49 PRO B N 1
ATOM 2851 C CA . PRO B 1 49 ? 20.906 23.578 10.312 1 82.25 49 PRO B CA 1
ATOM 2852 C C . PRO B 1 49 ? 20.016 22.891 9.297 1 82.25 49 PRO B C 1
ATOM 2854 O O . PRO B 1 49 ? 20.203 21.703 9.008 1 82.25 49 PRO B O 1
ATOM 2857 N N . LEU B 1 50 ? 19.047 23.656 8.883 1 86.69 50 LEU B N 1
ATOM 2858 C CA . LEU B 1 50 ? 18.094 23.047 7.953 1 86.69 50 LEU B CA 1
ATOM 2859 C C . LEU B 1 50 ? 18.469 23.375 6.512 1 86.69 50 LEU B C 1
ATOM 2861 O O . LEU B 1 50 ? 18.266 22.562 5.613 1 86.69 50 LEU B O 1
ATOM 2865 N N . LEU B 1 51 ? 19.062 24.594 6.273 1 86.5 51 LEU B N 1
ATOM 2866 C CA . LEU B 1 51 ? 19.328 25.094 4.926 1 86.5 51 LEU B CA 1
ATOM 2867 C C . LEU B 1 51 ? 20.828 25.25 4.688 1 86.5 51 LEU B C 1
ATOM 2869 O O . LEU B 1 51 ? 21.578 25.453 5.637 1 86.5 51 LEU B O 1
ATOM 2873 N N . VAL B 1 52 ? 21.234 24.891 3.418 1 79.5 52 VAL B N 1
ATOM 2874 C CA . VAL B 1 52 ? 22.609 25.156 3.025 1 79.5 52 VAL B CA 1
ATOM 2875 C C . VAL B 1 52 ? 22.641 26.125 1.843 1 79.5 52 VAL B C 1
ATOM 2877 O O . VAL B 1 52 ? 21.75 26.109 0.997 1 79.5 52 VAL B O 1
ATOM 2880 N N . ARG B 1 53 ? 23.531 27.078 1.903 1 69.69 53 ARG B N 1
ATOM 2881 C CA . ARG B 1 53 ? 23.719 28 0.784 1 69.69 53 ARG B CA 1
ATOM 2882 C C . ARG B 1 53 ? 24.328 27.266 -0.418 1 69.69 53 ARG B C 1
ATOM 2884 O O . ARG B 1 53 ? 25.25 26.484 -0.271 1 69.69 53 ARG B O 1
ATOM 2891 N N . ALA B 1 54 ? 23.562 27.125 -1.507 1 63.47 54 ALA B N 1
ATOM 2892 C CA . ALA B 1 54 ? 24.078 26.547 -2.744 1 63.47 54 ALA B CA 1
ATOM 2893 C C . ALA B 1 54 ? 24.219 27.609 -3.828 1 63.47 54 ALA B C 1
ATOM 2895 O O . ALA B 1 54 ? 23.531 28.641 -3.797 1 63.47 54 ALA B O 1
ATOM 2896 N N . PRO B 1 55 ? 25.234 27.562 -4.66 1 61.31 55 PRO B N 1
ATOM 2897 C CA . PRO B 1 55 ? 25.422 28.547 -5.73 1 61.31 55 PRO B CA 1
ATOM 2898 C C . PRO B 1 55 ? 24.141 28.828 -6.516 1 61.31 55 PRO B C 1
ATOM 2900 O O . PRO B 1 55 ? 23.906 29.953 -6.945 1 61.31 55 PRO B O 1
ATOM 2903 N N . GLU B 1 56 ? 23.297 27.828 -6.73 1 61.53 56 GLU B N 1
ATOM 2904 C CA . GLU B 1 56 ? 22.156 27.969 -7.617 1 61.53 56 GLU B CA 1
ATOM 2905 C C . GLU B 1 56 ? 20.875 28.203 -6.82 1 61.53 56 GLU B C 1
ATOM 2907 O O . GLU B 1 56 ? 19.781 28.266 -7.395 1 61.53 56 GLU B O 1
ATOM 2912 N N . GLY B 1 57 ? 21.062 28.438 -5.543 1 72.69 57 GLY B N 1
ATOM 2913 C CA . GLY B 1 57 ? 19.844 28.703 -4.793 1 72.69 57 GLY B CA 1
ATOM 2914 C C . GLY B 1 57 ? 19.891 28.156 -3.379 1 72.69 57 GLY B C 1
ATOM 2915 O O . GLY B 1 57 ? 20.891 28.312 -2.674 1 72.69 57 GLY B O 1
ATOM 2916 N N . ILE B 1 58 ? 18.766 27.641 -2.895 1 77.88 58 ILE B N 1
ATOM 2917 C CA . ILE B 1 58 ? 18.688 27.156 -1.521 1 77.88 58 ILE B CA 1
ATOM 2918 C C . ILE B 1 58 ? 18.734 25.625 -1.509 1 77.88 58 ILE B C 1
ATOM 2920 O O . ILE B 1 58 ? 18.188 24.969 -2.396 1 77.88 58 ILE B O 1
ATOM 2924 N N . GLY B 1 59 ? 19.688 25.047 -0.785 1 81.56 59 GLY B N 1
ATOM 2925 C CA . GLY B 1 59 ? 19.766 23.625 -0.539 1 81.56 59 GLY B CA 1
ATOM 2926 C C . GLY B 1 59 ? 19.328 23.234 0.862 1 81.56 59 GLY B C 1
ATOM 2927 O O . GLY B 1 59 ? 19.047 24.094 1.692 1 81.56 59 GLY B O 1
ATOM 2928 N N . PHE B 1 60 ? 19.141 21.906 1.097 1 84.81 60 PHE B N 1
ATOM 2929 C CA . PHE B 1 60 ? 18.672 21.391 2.385 1 84.81 60 PHE B CA 1
ATOM 2930 C C . PHE B 1 60 ? 19.656 20.391 2.963 1 84.81 60 PHE B C 1
ATOM 2932 O O . PHE B 1 60 ? 20.234 19.594 2.229 1 84.81 60 PHE B O 1
ATOM 2939 N N . THR B 1 61 ? 19.953 20.547 4.34 1 80.94 61 THR B N 1
ATOM 2940 C CA . THR B 1 61 ? 20.703 19.516 5.055 1 80.94 61 THR B CA 1
ATOM 2941 C C . THR B 1 61 ? 19.875 18.25 5.215 1 80.94 61 THR B C 1
ATOM 2943 O O . THR B 1 61 ? 18.719 18.203 4.793 1 80.94 61 THR B O 1
ATOM 2946 N N . GLU B 1 62 ? 20.5 17.234 5.777 1 74.31 62 GLU B N 1
ATOM 2947 C CA . GLU B 1 62 ? 19.75 16.016 6.066 1 74.31 62 GLU B CA 1
ATOM 2948 C C . GLU B 1 62 ? 18.609 16.281 7.043 1 74.31 62 GLU B C 1
ATOM 2950 O O . GLU B 1 62 ? 17.531 15.711 6.906 1 74.31 62 GLU B O 1
ATOM 2955 N N . TYR B 1 63 ? 18.906 17.125 8.008 1 77.69 63 TYR B N 1
ATOM 2956 C CA . TYR B 1 63 ? 17.859 17.547 8.938 1 77.69 63 TYR B CA 1
ATOM 2957 C C . TYR B 1 63 ? 16.75 18.297 8.211 1 77.69 63 TYR B C 1
ATOM 2959 O O . TYR B 1 63 ? 15.562 18.078 8.492 1 77.69 63 TYR B O 1
ATOM 2967 N N . GLY B 1 64 ? 17.172 19.156 7.336 1 82.62 64 GLY B N 1
ATOM 2968 C CA . GLY B 1 64 ? 16.219 19.922 6.551 1 82.62 64 GLY B CA 1
ATOM 2969 C C . GLY B 1 64 ? 15.312 19.062 5.699 1 82.62 64 GLY B C 1
ATOM 2970 O O . GLY B 1 64 ? 14.109 19.297 5.625 1 82.62 64 GLY B O 1
ATOM 2971 N N . LYS B 1 65 ? 15.867 18.094 5.164 1 76.69 65 LYS B N 1
ATOM 2972 C CA . LYS B 1 65 ? 15.102 17.156 4.336 1 76.69 65 LYS B CA 1
ATOM 2973 C C . LYS B 1 65 ? 14.07 16.406 5.168 1 76.69 65 LYS B C 1
ATOM 2975 O O . LYS B 1 65 ? 12.93 16.219 4.734 1 76.69 65 LYS B O 1
ATOM 2980 N N . THR B 1 66 ? 14.523 15.945 6.297 1 73.69 66 THR B N 1
ATOM 2981 C CA . THR B 1 66 ? 13.625 15.242 7.199 1 73.69 66 THR B CA 1
ATOM 2982 C C . THR B 1 66 ? 12.453 16.141 7.602 1 73.69 66 THR B C 1
ATOM 2984 O O . THR B 1 66 ? 11.297 15.719 7.531 1 73.69 66 THR B O 1
ATOM 2987 N N . LEU B 1 67 ? 12.75 17.344 8 1 81.06 67 LEU B N 1
ATOM 2988 C CA . LEU B 1 67 ? 11.688 18.25 8.414 1 81.06 67 LEU B CA 1
ATOM 2989 C C . LEU B 1 67 ? 10.789 18.609 7.238 1 81.06 67 LEU B C 1
ATOM 2991 O O . LEU B 1 67 ? 9.578 18.781 7.402 1 81.06 67 LEU B O 1
ATOM 2995 N N . LEU B 1 68 ? 11.406 18.781 6.137 1 82.81 68 LEU B N 1
ATOM 2996 C CA . LEU B 1 68 ? 10.648 19.078 4.926 1 82.81 68 LEU B CA 1
ATOM 2997 C C . LEU B 1 68 ? 9.617 17.984 4.656 1 82.81 68 LEU B C 1
ATOM 2999 O O . LEU B 1 68 ? 8.469 18.281 4.316 1 82.81 68 LEU B O 1
ATOM 3003 N N . THR B 1 69 ? 10.008 16.781 4.836 1 73.38 69 THR B N 1
ATOM 3004 C CA . THR B 1 69 ? 9.094 15.648 4.664 1 73.38 69 THR B CA 1
ATOM 3005 C C . THR B 1 69 ? 7.895 15.781 5.594 1 73.38 69 THR B C 1
ATOM 3007 O O . THR B 1 69 ? 6.75 15.656 5.156 1 73.38 69 THR B O 1
ATOM 3010 N N . HIS B 1 70 ? 8.141 15.945 6.785 1 75.75 70 HIS B N 1
ATOM 3011 C CA . HIS B 1 70 ? 7.066 16.094 7.762 1 75.75 70 HIS B CA 1
ATOM 3012 C C . HIS B 1 70 ? 6.223 17.328 7.469 1 75.75 70 HIS B C 1
ATOM 3014 O O . HIS B 1 70 ? 5 17.312 7.645 1 75.75 70 HIS B O 1
ATOM 3020 N N . ALA B 1 71 ? 6.914 18.438 7.109 1 83.12 71 ALA B N 1
ATOM 3021 C CA . ALA B 1 71 ? 6.203 19.672 6.797 1 83.12 71 ALA B CA 1
ATOM 3022 C C . ALA B 1 71 ? 5.203 19.469 5.664 1 83.12 71 ALA B C 1
ATOM 3024 O O . ALA B 1 71 ? 4.062 19.922 5.742 1 83.12 71 ALA B O 1
ATOM 3025 N N . LYS B 1 72 ? 5.586 18.781 4.676 1 76.5 72 LYS B N 1
ATOM 3026 C CA . LYS B 1 72 ? 4.699 18.484 3.557 1 76.5 72 LYS B CA 1
ATOM 3027 C C . LYS B 1 72 ? 3.496 17.672 4.008 1 76.5 72 LYS B C 1
ATOM 3029 O O . LYS B 1 72 ? 2.369 17.922 3.578 1 76.5 72 LYS B O 1
ATOM 3034 N N . LEU B 1 73 ? 3.783 16.766 4.883 1 71.12 73 LEU B N 1
ATOM 3035 C CA . LEU B 1 73 ? 2.699 15.938 5.402 1 71.12 73 LEU B CA 1
ATOM 3036 C C . LEU B 1 73 ? 1.718 16.781 6.211 1 71.12 73 LEU B C 1
ATOM 3038 O O . LEU B 1 73 ? 0.503 16.578 6.121 1 71.12 73 LEU B O 1
ATOM 3042 N N . VAL B 1 74 ? 2.242 17.656 6.977 1 76.75 74 VAL B N 1
ATOM 3043 C CA . VAL B 1 74 ? 1.407 18.547 7.77 1 76.75 74 VAL B CA 1
ATOM 3044 C C . VAL B 1 74 ? 0.542 19.406 6.844 1 76.75 74 VAL B C 1
ATOM 3046 O O . VAL B 1 74 ? -0.671 19.516 7.043 1 76.75 74 VAL B O 1
ATOM 3049 N N . LEU B 1 75 ? 1.097 20 5.852 1 78 75 LEU B N 1
ATOM 3050 C CA . LEU B 1 75 ? 0.372 20.891 4.961 1 78 75 LEU B CA 1
ATOM 3051 C C . LEU B 1 75 ? -0.644 20.125 4.121 1 78 75 LEU B C 1
ATOM 3053 O O . LEU B 1 75 ? -1.75 20.609 3.877 1 78 75 LEU B O 1
ATOM 3057 N N . LYS B 1 76 ? -0.23 19.016 3.695 1 70.31 76 LYS B N 1
ATOM 3058 C CA . LYS B 1 76 ? -1.177 18.188 2.965 1 70.31 76 LYS B CA 1
ATOM 3059 C C . LYS B 1 76 ? -2.365 17.797 3.844 1 70.31 76 LYS B C 1
ATOM 3061 O O . LYS B 1 76 ? -3.506 17.781 3.377 1 70.31 76 LYS B O 1
ATOM 3066 N N . GLN B 1 77 ? -2.021 17.453 5.098 1 70.12 77 GLN B N 1
ATOM 3067 C CA . GLN B 1 77 ? -3.096 17.156 6.039 1 70.12 77 GLN B CA 1
ATOM 3068 C C . GLN B 1 77 ? -4.059 18.328 6.16 1 70.12 77 GLN B C 1
ATOM 3070 O O . GLN B 1 77 ? -5.273 18.141 6.258 1 70.12 77 GLN B O 1
ATOM 3075 N N . LEU B 1 78 ? -3.553 19.469 6.129 1 74.94 78 LEU B N 1
ATOM 3076 C CA . LEU B 1 78 ? -4.379 20.656 6.203 1 74.94 78 LEU B CA 1
ATOM 3077 C C . LEU B 1 78 ? -5.199 20.844 4.93 1 74.94 78 LEU B C 1
ATOM 3079 O O . LEU B 1 78 ? -6.359 21.25 4.984 1 74.94 78 LEU B O 1
ATOM 3083 N N . GLU B 1 79 ? -4.602 20.531 3.789 1 70.88 79 GLU B N 1
ATOM 3084 C CA . GLU B 1 79 ? -5.34 20.562 2.529 1 70.88 79 GLU B CA 1
ATOM 3085 C C . GLU B 1 79 ? -6.492 19.562 2.539 1 70.88 79 GLU B C 1
ATOM 3087 O O . GLU B 1 79 ? -7.594 19.859 2.076 1 70.88 79 GLU B O 1
ATOM 3092 N N . HIS B 1 80 ? -6.145 18.453 3.041 1 65 80 HIS B N 1
ATOM 3093 C CA . HIS B 1 80 ? -7.191 17.438 3.164 1 65 80 HIS B CA 1
ATOM 3094 C C . HIS B 1 80 ? -8.32 17.938 4.062 1 65 80 HIS B C 1
ATOM 3096 O O . HIS B 1 80 ? -9.5 17.672 3.787 1 65 80 HIS B O 1
ATOM 3102 N N . ALA B 1 81 ? -7.891 18.531 5.145 1 70.75 81 ALA B N 1
ATOM 3103 C CA . ALA B 1 81 ? -8.898 19.109 6.031 1 70.75 81 ALA B CA 1
ATOM 3104 C C . ALA B 1 81 ? -9.82 20.047 5.27 1 70.75 81 ALA B C 1
ATOM 3106 O O . ALA B 1 81 ? -11.047 19.984 5.402 1 70.75 81 ALA B O 1
ATOM 3107 N N . GLN B 1 82 ? -9.164 20.766 4.453 1 69.06 82 GLN B N 1
ATOM 3108 C CA . GLN B 1 82 ? -9.938 21.734 3.68 1 69.06 82 GLN B CA 1
ATOM 3109 C C . GLN B 1 82 ? -10.836 21.047 2.662 1 69.06 82 GLN B C 1
ATOM 3111 O O . GLN B 1 82 ? -12 21.406 2.5 1 69.06 82 GLN B O 1
ATOM 3116 N N . SER B 1 83 ? -10.227 20.109 1.995 1 62.03 83 SER B N 1
ATOM 3117 C CA . SER B 1 83 ? -11 19.359 1.01 1 62.03 83 SER B CA 1
ATOM 3118 C C . SER B 1 83 ? -12.18 18.656 1.661 1 62.03 83 SER B C 1
ATOM 3120 O O . SER B 1 83 ? -13.289 18.656 1.119 1 62.03 83 SER B O 1
ATOM 3122 N N . ASP B 1 84 ? -11.906 18.016 2.783 1 61.19 84 ASP B N 1
ATOM 3123 C CA . ASP B 1 84 ? -12.977 17.328 3.498 1 61.19 84 ASP B CA 1
ATOM 3124 C C . ASP B 1 84 ? -14.07 18.312 3.922 1 61.19 84 ASP B C 1
ATOM 3126 O O . ASP B 1 84 ? -15.258 18 3.811 1 61.19 84 ASP B O 1
ATOM 3130 N N . LEU B 1 85 ? -13.594 19.391 4.359 1 63.12 85 LEU B N 1
ATOM 3131 C CA . LEU B 1 85 ? -14.547 20.406 4.773 1 63.12 85 LEU B CA 1
ATOM 3132 C C . LEU B 1 85 ? -15.344 20.922 3.584 1 63.12 85 LEU B C 1
ATOM 3134 O O . LEU B 1 85 ? -16.547 21.156 3.697 1 63.12 85 LEU B O 1
ATOM 3138 N N . GLU B 1 86 ? -14.602 21.078 2.42 1 60.34 86 GLU B N 1
ATOM 3139 C CA . GLU B 1 86 ? -15.281 21.516 1.2 1 60.34 86 GLU B CA 1
ATOM 3140 C C . GLU B 1 86 ? -16.25 20.453 0.697 1 60.34 86 GLU B C 1
ATOM 3142 O O . GLU B 1 86 ? -17.344 20.766 0.248 1 60.34 86 GLU B O 1
ATOM 3147 N N . ARG B 1 87 ? -15.555 19.281 0.665 1 51.34 87 ARG B N 1
ATOM 3148 C CA . ARG B 1 87 ? -16.422 18.188 0.26 1 51.34 87 ARG B CA 1
ATOM 3149 C C . ARG B 1 87 ? -17.672 18.141 1.127 1 51.34 87 ARG B C 1
ATOM 3151 O O . ARG B 1 87 ? -18.766 17.828 0.636 1 51.34 87 ARG B O 1
ATOM 3158 N N . MET B 1 88 ? -17.391 18.25 2.316 1 50.78 88 MET B N 1
ATOM 3159 C CA . MET B 1 88 ? -18.531 18.297 3.234 1 50.78 88 MET B CA 1
ATOM 3160 C C . MET B 1 88 ? -19.469 19.438 2.879 1 50.78 88 MET B C 1
ATOM 3162 O O . MET B 1 88 ? -20.672 19.328 3.062 1 50.78 88 MET B O 1
ATOM 3166 N N . ARG B 1 89 ? -18.656 20.547 2.525 1 47.28 89 ARG B N 1
ATOM 3167 C CA . ARG B 1 89 ? -19.5 21.641 2.039 1 47.28 89 ARG B CA 1
ATOM 3168 C C . ARG B 1 89 ? -20.266 21.219 0.795 1 47.28 89 ARG B C 1
ATOM 3170 O O . ARG B 1 89 ? -21.422 21.609 0.613 1 47.28 89 ARG B O 1
ATOM 3177 N N . GLY B 1 90 ? -19.391 20.781 -0.234 1 41.94 90 GLY B N 1
ATOM 3178 C CA . GLY B 1 90 ? -19.953 20.219 -1.458 1 41.94 90 GLY B CA 1
ATOM 3179 C C . GLY B 1 90 ? -20 18.703 -1.452 1 41.94 90 GLY B C 1
ATOM 3180 O O . GLY B 1 90 ? -19.375 18.047 -2.279 1 41.94 90 GLY B O 1
ATOM 3181 N N . ARG B 1 91 ? -19.797 18.094 -0.385 1 43.66 91 ARG B N 1
ATOM 3182 C CA . ARG B 1 91 ? -19.688 16.656 -0.18 1 43.66 91 ARG B CA 1
ATOM 3183 C C . ARG B 1 91 ? -20.266 15.883 -1.367 1 43.66 91 ARG B C 1
ATOM 3185 O O . ARG B 1 91 ? -21.469 15.945 -1.623 1 43.66 91 ARG B O 1
ATOM 3192 N N . VAL B 1 92 ? -19.5 16 -2.252 1 41.09 92 VAL B N 1
ATOM 3193 C CA . VAL B 1 92 ? -19.875 15.148 -3.369 1 41.09 92 VAL B CA 1
ATOM 3194 C C . VAL B 1 92 ? -20.078 13.719 -2.877 1 41.09 92 VAL B C 1
ATOM 3196 O O . VAL B 1 92 ? -19.156 13.094 -2.361 1 41.09 92 VAL B O 1
ATOM 3199 N N . GLU B 1 93 ? -21 13.32 -2.383 1 51.72 93 GLU B N 1
ATOM 3200 C CA . GLU B 1 93 ? -21.766 12.117 -2.08 1 51.72 93 GLU B CA 1
ATOM 3201 C C . GLU B 1 93 ? -21.281 10.93 -2.908 1 51.72 93 GLU B C 1
ATOM 3203 O O . GLU B 1 93 ? -21.688 9.789 -2.662 1 51.72 93 GLU B O 1
ATOM 3208 N N . GLY B 1 94 ? -19.875 10.797 -3.391 1 74.06 94 GLY B N 1
ATOM 3209 C CA . GLY B 1 94 ? -19.891 9.672 -4.312 1 74.06 94 GLY B CA 1
ATOM 3210 C C . GLY B 1 94 ? -18.609 8.859 -4.281 1 74.06 94 GLY B C 1
ATOM 3211 O O . GLY B 1 94 ? -18.328 8.094 -5.203 1 74.06 94 GLY B O 1
ATOM 3212 N N . ARG B 1 95 ? -17.641 9.195 -3.25 1 82.31 95 ARG B N 1
ATOM 3213 C CA . ARG B 1 95 ? -16.438 8.375 -3.242 1 82.31 95 ARG B CA 1
ATOM 3214 C C . ARG B 1 95 ? -16.297 7.602 -1.934 1 82.31 95 ARG B C 1
ATOM 3216 O O . ARG B 1 95 ? -16.578 8.141 -0.859 1 82.31 95 ARG B O 1
ATOM 3223 N N . LEU B 1 96 ? -15.836 6.402 -1.964 1 89.88 96 LEU B N 1
ATOM 3224 C CA . LEU B 1 96 ? -15.539 5.559 -0.812 1 89.88 96 LEU B CA 1
ATOM 3225 C C . LEU B 1 96 ? -14.148 4.949 -0.928 1 89.88 96 LEU B C 1
ATOM 3227 O O . LEU B 1 96 ? -13.852 4.242 -1.895 1 89.88 96 LEU B O 1
ATOM 3231 N N . SER B 1 97 ? -13.258 5.293 -0.021 1 90.94 97 SER B N 1
ATOM 3232 C CA . SER B 1 97 ? -11.891 4.785 0.021 1 90.94 97 SER B CA 1
ATOM 3233 C C . SER B 1 97 ? -11.695 3.812 1.18 1 90.94 97 SER B C 1
ATOM 3235 O O . SER B 1 97 ? -11.883 4.18 2.342 1 90.94 97 SER B O 1
ATOM 3237 N N . ILE B 1 98 ? -11.234 2.582 0.839 1 94.19 98 ILE B N 1
ATOM 3238 C CA . ILE B 1 98 ? -11.195 1.54 1.859 1 94.19 98 ILE B CA 1
ATOM 3239 C C . ILE B 1 98 ? -9.852 0.821 1.814 1 94.19 98 ILE B C 1
ATOM 3241 O O . ILE B 1 98 ? -9.312 0.558 0.735 1 94.19 98 ILE B O 1
ATOM 3245 N N . GLY B 1 99 ? -9.305 0.569 2.996 1 94.56 99 GLY B N 1
ATOM 3246 C CA . GLY B 1 99 ? -8.195 -0.369 3.127 1 94.56 99 GLY B CA 1
ATOM 3247 C C . GLY B 1 99 ? -8.648 -1.776 3.469 1 94.56 99 GLY B C 1
ATOM 3248 O O . GLY B 1 99 ? -9.484 -1.97 4.352 1 94.56 99 GLY B O 1
ATOM 3249 N N . VAL B 1 100 ? -8.141 -2.738 2.752 1 95.94 100 VAL B N 1
ATOM 3250 C CA . VAL B 1 100 ? -8.531 -4.121 2.99 1 95.94 100 VAL B CA 1
ATOM 3251 C C . VAL B 1 100 ? -7.289 -4.992 3.166 1 95.94 100 VAL B C 1
ATOM 3253 O O . VAL B 1 100 ? -6.363 -4.934 2.355 1 95.94 100 VAL B O 1
ATOM 3256 N N . THR B 1 101 ? -7.238 -5.746 4.207 1 94.69 101 THR B N 1
ATOM 3257 C CA . THR B 1 101 ? -6.117 -6.648 4.445 1 94.69 101 THR B CA 1
ATOM 3258 C C . THR B 1 101 ? -6.016 -7.691 3.332 1 94.69 101 THR B C 1
ATOM 3260 O O . THR B 1 101 ? -7.023 -8.062 2.729 1 94.69 101 THR B O 1
ATOM 3263 N N . PRO B 1 102 ? -4.891 -8.281 3.096 1 92.06 102 PRO B N 1
ATOM 3264 C CA . PRO B 1 102 ? -4.648 -9.117 1.917 1 92.06 102 PRO B CA 1
ATOM 3265 C C . PRO B 1 102 ? -5.516 -10.375 1.896 1 92.06 102 PRO B C 1
ATOM 3267 O O . PRO B 1 102 ? -6.121 -10.695 0.869 1 92.06 102 PRO B O 1
ATOM 3270 N N . TRP B 1 103 ? -5.547 -11.086 2.98 1 91.25 103 TRP B N 1
ATOM 3271 C CA . TRP B 1 103 ? -6.277 -12.352 2.93 1 91.25 103 TRP B CA 1
ATOM 3272 C C . TRP B 1 103 ? -7.762 -12.109 2.676 1 91.25 103 TRP B C 1
ATOM 3274 O O . TRP B 1 103 ? -8.422 -12.914 2.012 1 91.25 103 TRP B O 1
ATOM 3284 N N . LEU B 1 104 ? -8.344 -11.047 3.17 1 94.94 104 LEU B N 1
ATOM 3285 C CA . LEU B 1 104 ? -9.727 -10.68 2.883 1 94.94 104 LEU B CA 1
ATOM 3286 C C . LEU B 1 104 ? -9.891 -10.297 1.416 1 94.94 104 LEU B C 1
ATOM 3288 O O . LEU B 1 104 ? -10.914 -10.617 0.802 1 94.94 104 LEU B O 1
ATOM 3292 N N . THR B 1 105 ? -8.938 -9.586 0.921 1 94.75 105 THR B N 1
ATOM 3293 C CA . THR B 1 105 ? -8.914 -9.211 -0.489 1 94.75 105 THR B CA 1
ATOM 3294 C C . THR B 1 105 ? -8.992 -10.445 -1.379 1 94.75 105 THR B C 1
ATOM 3296 O O . THR B 1 105 ? -9.773 -10.484 -2.33 1 94.75 105 THR B O 1
ATOM 3299 N N . MET B 1 106 ? -8.289 -11.422 -1.009 1 92.25 106 MET B N 1
ATOM 3300 C CA . MET B 1 106 ? -8.109 -12.578 -1.884 1 92.25 106 MET B CA 1
ATOM 3301 C C . MET B 1 106 ? -9.219 -13.602 -1.672 1 92.25 106 MET B C 1
ATOM 3303 O O . MET B 1 106 ? -9.273 -14.617 -2.367 1 92.25 106 MET B O 1
ATOM 3307 N N . THR B 1 107 ? -10.125 -13.406 -0.758 1 93.25 107 THR B N 1
ATOM 3308 C CA . THR B 1 107 ? -11.188 -14.359 -0.494 1 93.25 107 THR B CA 1
ATOM 3309 C C . THR B 1 107 ? -12.555 -13.75 -0.791 1 93.25 107 THR B C 1
ATOM 3311 O O . THR B 1 107 ? -13.195 -14.094 -1.787 1 93.25 107 THR B O 1
ATOM 3314 N N . PHE B 1 108 ? -12.93 -12.648 -0.142 1 96.06 108 PHE B N 1
ATOM 3315 C CA . PHE B 1 108 ? -14.32 -12.211 -0.105 1 96.06 108 PHE B CA 1
ATOM 3316 C C . PHE B 1 108 ? -14.492 -10.898 -0.857 1 96.06 108 PHE B C 1
ATOM 3318 O O . PHE B 1 108 ? -15.617 -10.516 -1.197 1 96.06 108 PHE B O 1
ATOM 3325 N N . LEU B 1 109 ? -13.469 -10.219 -1.128 1 96.88 109 LEU B N 1
ATOM 3326 C 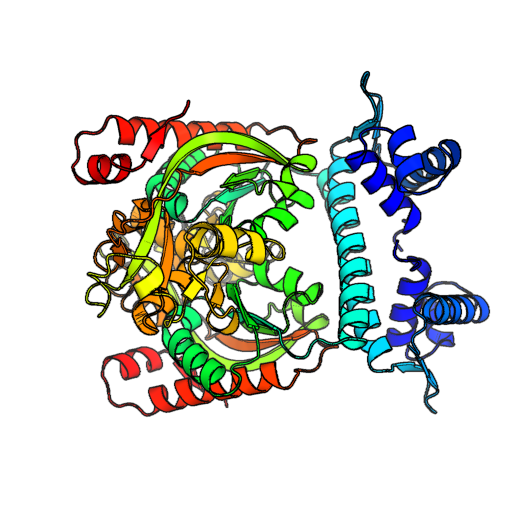CA . LEU B 1 109 ? -13.562 -8.82 -1.524 1 96.88 109 LEU B CA 1
ATOM 3327 C C . LEU B 1 109 ? -14.273 -8.68 -2.865 1 96.88 109 LEU B C 1
ATOM 3329 O O . LEU B 1 109 ? -15.102 -7.785 -3.043 1 96.88 109 LEU B O 1
ATOM 3333 N N . ALA B 1 110 ? -13.953 -9.508 -3.795 1 96.5 110 ALA B N 1
ATOM 3334 C CA . ALA B 1 110 ? -14.508 -9.375 -5.141 1 96.5 110 ALA B CA 1
ATOM 3335 C C . ALA B 1 110 ? -16.031 -9.414 -5.109 1 96.5 110 ALA B C 1
ATOM 3337 O O . ALA B 1 110 ? -16.703 -8.555 -5.699 1 96.5 110 ALA B O 1
ATOM 3338 N N . GLU B 1 111 ? -16.547 -10.398 -4.438 1 97.06 111 GLU B N 1
ATOM 3339 C CA . GLU B 1 111 ? -18 -10.523 -4.336 1 97.06 111 GLU B CA 1
ATOM 3340 C C . GLU B 1 111 ? -18.609 -9.328 -3.609 1 97.06 111 GLU B C 1
ATOM 3342 O O . GLU B 1 111 ? -19.688 -8.859 -3.971 1 97.06 111 GLU B O 1
ATOM 3347 N N . ALA B 1 112 ? -17.938 -8.898 -2.574 1 97.88 112 ALA B N 1
ATOM 3348 C CA . ALA B 1 112 ? -18.422 -7.727 -1.838 1 97.88 112 ALA B CA 1
ATOM 3349 C C . ALA B 1 112 ? -18.453 -6.492 -2.734 1 97.88 112 ALA B C 1
ATOM 3351 O O . ALA B 1 112 ? -19.406 -5.703 -2.678 1 97.88 112 ALA B O 1
ATOM 3352 N N . VAL B 1 113 ? -17.406 -6.309 -3.533 1 97.56 113 VAL B N 1
ATOM 3353 C CA . VAL B 1 113 ? -17.297 -5.172 -4.438 1 97.56 113 VAL B CA 1
ATOM 3354 C C . VAL B 1 113 ? -18.438 -5.219 -5.453 1 97.56 113 VAL B C 1
ATOM 3356 O O . VAL B 1 113 ? -19.078 -4.199 -5.73 1 97.56 113 VAL B O 1
ATOM 3359 N N . LEU B 1 114 ? -18.719 -6.395 -6 1 96.75 114 LEU B N 1
ATOM 3360 C CA . LEU B 1 114 ? -19.797 -6.547 -6.973 1 96.75 114 LEU B CA 1
ATOM 3361 C C . LEU B 1 114 ? -21.141 -6.184 -6.352 1 96.75 114 LEU B C 1
ATOM 3363 O O . LEU B 1 114 ? -21.938 -5.457 -6.957 1 96.75 114 LEU B O 1
ATOM 3367 N N . ARG B 1 115 ? -21.359 -6.699 -5.141 1 96.69 115 ARG B N 1
ATOM 3368 C CA . ARG B 1 115 ? -22.594 -6.398 -4.438 1 96.69 115 ARG B CA 1
ATOM 3369 C C . ARG B 1 115 ? -22.703 -4.906 -4.137 1 96.69 115 ARG B C 1
ATOM 3371 O O . ARG B 1 115 ? -23.781 -4.312 -4.305 1 96.69 115 ARG B O 1
ATOM 3378 N N . PHE B 1 116 ? -21.703 -4.297 -3.676 1 96.44 116 PHE B N 1
ATOM 3379 C CA . PHE B 1 116 ? -21.688 -2.875 -3.342 1 96.44 116 PHE B CA 1
ATOM 3380 C C . PHE B 1 116 ? -21.984 -2.027 -4.57 1 96.44 116 PHE B C 1
ATOM 3382 O O . PHE B 1 116 ? -22.781 -1.09 -4.504 1 96.44 116 PHE B O 1
ATOM 3389 N N . ARG B 1 117 ? -21.312 -2.34 -5.668 1 94.12 117 ARG B N 1
ATOM 3390 C CA . ARG B 1 117 ? -21.484 -1.563 -6.891 1 94.12 117 ARG B CA 1
ATOM 3391 C C . ARG B 1 117 ? -22.922 -1.654 -7.402 1 94.12 117 ARG B C 1
ATOM 3393 O O . ARG B 1 117 ? -23.438 -0.707 -8.008 1 94.12 117 ARG B O 1
ATOM 3400 N N . ALA B 1 118 ? -23.578 -2.785 -7.238 1 94.25 118 ALA B N 1
ATOM 3401 C CA . ALA B 1 118 ? -24.984 -2.949 -7.617 1 94.25 118 ALA B CA 1
ATOM 3402 C C . ALA B 1 118 ? -25.891 -2.076 -6.754 1 94.25 118 ALA B C 1
ATOM 3404 O O . ALA B 1 118 ? -26.891 -1.536 -7.238 1 94.25 118 ALA B O 1
ATOM 3405 N N . GLN B 1 119 ? -25.516 -1.937 -5.516 1 93.81 119 GLN B N 1
ATOM 3406 C CA . GLN B 1 119 ? -26.344 -1.216 -4.562 1 93.81 119 GLN B CA 1
ATOM 3407 C C . GLN B 1 119 ? -26.062 0.281 -4.594 1 93.81 119 GLN B C 1
ATOM 3409 O O . GLN B 1 119 ? -26.953 1.099 -4.359 1 93.81 119 GLN B O 1
ATOM 3414 N N . MET B 1 120 ? -24.844 0.579 -4.82 1 92.5 120 MET B N 1
ATOM 3415 C CA . MET B 1 120 ? -24.422 1.977 -4.84 1 92.5 120 MET B CA 1
ATOM 3416 C C . MET B 1 120 ? -23.641 2.289 -6.109 1 92.5 120 MET B C 1
ATOM 3418 O O . MET B 1 120 ? -22.453 2.65 -6.047 1 92.5 120 MET B O 1
ATOM 3422 N N . PRO B 1 121 ? -24.281 2.309 -7.191 1 89.12 121 PRO B N 1
ATOM 3423 C CA . PRO B 1 121 ? -23.594 2.451 -8.477 1 89.12 121 PRO B CA 1
ATOM 3424 C C . PRO B 1 121 ? -22.969 3.834 -8.664 1 89.12 121 PRO B C 1
ATOM 3426 O O . PRO B 1 121 ? -22.062 4 -9.492 1 89.12 121 PRO B O 1
ATOM 3429 N N . GLU B 1 122 ? -23.391 4.801 -7.879 1 86.88 122 GLU B N 1
ATOM 3430 C CA . GLU B 1 122 ? -22.922 6.172 -8.07 1 86.88 122 GLU B CA 1
ATOM 3431 C C . GLU B 1 122 ? -21.656 6.441 -7.273 1 86.88 122 GLU B C 1
ATOM 3433 O O . GLU B 1 122 ? -21 7.469 -7.465 1 86.88 122 GLU B O 1
ATOM 3438 N N . VAL B 1 123 ? -21.328 5.543 -6.398 1 89.25 123 VAL B N 1
ATOM 3439 C CA . VAL B 1 123 ? -20.188 5.754 -5.523 1 89.25 123 VAL B CA 1
ATOM 3440 C C . VAL B 1 123 ? -18.906 5.25 -6.199 1 89.25 123 VAL B C 1
ATOM 3442 O O . VAL B 1 123 ? -18.875 4.121 -6.691 1 89.25 123 VAL B O 1
ATOM 3445 N N . ARG B 1 124 ? -17.938 6.059 -6.293 1 89.06 124 ARG B N 1
ATOM 3446 C CA . ARG B 1 124 ? -16.625 5.652 -6.777 1 89.06 124 ARG B CA 1
ATOM 3447 C C . ARG B 1 124 ? -15.844 4.918 -5.691 1 89.06 124 ARG B C 1
ATOM 3449 O O . ARG B 1 124 ? -15.602 5.469 -4.613 1 89.06 124 ARG B O 1
ATOM 3456 N N . LEU B 1 125 ? -15.414 3.746 -6.012 1 93.06 125 LEU B N 1
ATOM 3457 C CA . LEU B 1 125 ? -14.758 2.896 -5.027 1 93.06 125 LEU B CA 1
ATOM 3458 C C . LEU B 1 125 ? -13.242 2.906 -5.23 1 93.06 125 LEU B C 1
ATOM 3460 O O . LEU B 1 125 ? -12.766 2.703 -6.348 1 93.06 125 LEU B O 1
ATOM 3464 N N . GLU B 1 126 ? -12.523 3.164 -4.172 1 91.75 126 GLU B N 1
ATOM 3465 C CA . GLU B 1 126 ? -11.062 3.117 -4.133 1 91.75 126 GLU B CA 1
ATOM 3466 C C . GLU B 1 126 ? -10.57 2.117 -3.09 1 91.75 126 GLU B C 1
ATOM 3468 O O . GLU B 1 126 ? -10.938 2.207 -1.916 1 91.75 126 GLU B O 1
ATOM 3473 N N . LEU B 1 127 ? -9.688 1.289 -3.525 1 93.81 127 LEU B N 1
ATOM 3474 C CA . LEU B 1 127 ? -9.242 0.195 -2.67 1 93.81 127 LEU B CA 1
ATOM 3475 C C . LEU B 1 127 ? -7.734 0.27 -2.432 1 93.81 127 LEU B C 1
ATOM 3477 O O . LEU B 1 127 ? -6.965 0.493 -3.369 1 93.81 127 LEU B O 1
ATOM 3481 N N . TYR B 1 128 ? -7.355 0.031 -1.201 1 90.94 128 TYR B N 1
ATOM 3482 C CA . TYR B 1 128 ? -5.957 -0.021 -0.785 1 90.94 128 TYR B CA 1
ATOM 3483 C C . TYR B 1 128 ? -5.664 -1.312 -0.028 1 90.94 128 TYR B C 1
ATOM 3485 O O . TYR B 1 128 ? -6.559 -1.896 0.586 1 90.94 128 TYR B O 1
ATOM 3493 N N . GLU B 1 129 ? -4.371 -1.685 -0.133 1 90 129 GLU B N 1
ATOM 3494 C CA . GLU B 1 129 ? -3.945 -2.771 0.741 1 90 129 GLU B CA 1
ATOM 3495 C C . GLU B 1 129 ? -3.738 -2.283 2.172 1 90 129 GLU B C 1
ATOM 3497 O O . GLU B 1 129 ? -2.998 -1.326 2.406 1 90 129 GLU B O 1
ATOM 3502 N N . ALA B 1 130 ? -4.465 -2.893 3.041 1 83.06 130 ALA B N 1
ATOM 3503 C CA . ALA B 1 130 ? -4.445 -2.422 4.422 1 83.06 130 ALA B CA 1
ATOM 3504 C C . ALA B 1 130 ? -3.404 -3.18 5.246 1 83.06 130 ALA B C 1
ATOM 3506 O O . ALA B 1 130 ? -3.752 -4.051 6.047 1 83.06 130 ALA B O 1
ATOM 3507 N N . LEU B 1 131 ? -2.15 -2.906 5.004 1 81.44 131 LEU B N 1
ATOM 3508 C CA . LEU B 1 131 ? -1.086 -3.189 5.961 1 81.44 131 LEU B CA 1
ATOM 3509 C C . LEU B 1 131 ? -0.763 -1.955 6.797 1 81.44 131 LEU B C 1
ATOM 3511 O O . LEU B 1 131 ? -0.758 -0.835 6.281 1 81.44 131 LEU B O 1
ATOM 3515 N N . MET B 1 132 ? -0.887 -2.072 8.023 1 71.06 132 MET B N 1
ATOM 3516 C CA . MET B 1 132 ? -0.998 -0.938 8.938 1 71.06 132 MET B CA 1
ATOM 3517 C C . MET B 1 132 ? -0.001 0.156 8.57 1 71.06 132 MET B C 1
ATOM 3519 O O . MET B 1 132 ? -0.311 1.345 8.672 1 71.06 132 MET B O 1
ATOM 3523 N N . ALA B 1 133 ? 1.109 -0.204 8.133 1 70.81 133 ALA B N 1
ATOM 3524 C CA . ALA B 1 133 ? 2.072 0.83 7.758 1 70.81 133 ALA B CA 1
ATOM 3525 C C . ALA B 1 133 ? 1.555 1.664 6.59 1 70.81 133 ALA B C 1
ATOM 3527 O O . ALA B 1 133 ? 1.873 2.85 6.477 1 70.81 133 ALA B O 1
ATOM 3528 N N . VAL B 1 134 ? 0.723 1.064 5.801 1 75.06 134 VAL B N 1
ATOM 3529 C CA . VAL B 1 134 ? 0.187 1.728 4.617 1 75.06 134 VAL B CA 1
ATOM 3530 C C . VAL B 1 134 ? -1.133 2.414 4.961 1 75.06 134 VAL B C 1
ATOM 3532 O O . VAL B 1 134 ? -1.37 3.555 4.555 1 75.06 134 VAL B O 1
ATOM 3535 N N . ALA B 1 135 ? -1.917 1.801 5.727 1 79.81 135 ALA B N 1
ATOM 3536 C CA . ALA B 1 135 ? -3.283 2.26 5.969 1 79.81 135 ALA B CA 1
ATOM 3537 C C . ALA B 1 135 ? -3.309 3.385 7 1 79.81 135 ALA B C 1
ATOM 3539 O O . ALA B 1 135 ? -4.137 4.293 6.918 1 79.81 135 ALA B O 1
ATOM 3540 N N . GLN B 1 136 ? -2.404 3.33 7.914 1 77.25 136 GLN B N 1
ATOM 3541 C CA . GLN B 1 136 ? -2.486 4.23 9.055 1 77.25 136 GLN B CA 1
ATOM 3542 C C . GLN B 1 136 ? -2.352 5.688 8.625 1 77.25 136 GLN B C 1
ATOM 3544 O O . GLN B 1 136 ? -3.16 6.531 9.008 1 77.25 136 GLN B O 1
ATOM 3549 N N . PRO B 1 137 ? -1.357 5.938 7.82 1 70.19 137 PRO B N 1
ATOM 3550 C CA . PRO B 1 137 ? -1.255 7.332 7.383 1 70.19 137 PRO B CA 1
ATOM 3551 C C . PRO B 1 137 ? -2.482 7.797 6.602 1 70.19 137 PRO B C 1
ATOM 3553 O O . PRO B 1 137 ? -2.9 8.953 6.73 1 70.19 137 PRO B O 1
ATOM 3556 N N . LEU B 1 138 ? -3.059 6.953 5.824 1 75.31 138 LEU B N 1
ATOM 3557 C CA . LEU B 1 138 ? -4.223 7.293 5.016 1 75.31 138 LEU B CA 1
ATOM 3558 C C . LEU B 1 138 ? -5.461 7.461 5.891 1 75.31 138 LEU B C 1
ATOM 3560 O O . LEU B 1 138 ? -6.301 8.328 5.629 1 75.31 138 LEU B O 1
ATOM 3564 N N . LEU B 1 139 ? -5.562 6.664 6.898 1 78.44 139 LEU B N 1
ATOM 3565 C CA . LEU B 1 139 ? -6.641 6.812 7.871 1 78.44 139 LEU B CA 1
ATOM 3566 C C . LEU B 1 139 ? -6.496 8.117 8.648 1 78.44 139 LEU B C 1
ATOM 3568 O O . LEU B 1 139 ? -7.48 8.828 8.859 1 78.44 139 LEU B O 1
ATOM 3572 N N . ARG B 1 140 ? -5.305 8.273 8.945 1 69.62 140 ARG B N 1
ATOM 3573 C CA . ARG B 1 140 ? -5.02 9.445 9.766 1 69.62 140 ARG B CA 1
ATOM 3574 C C . ARG B 1 140 ? -5.359 10.734 9.016 1 69.62 140 ARG B C 1
ATOM 3576 O O . ARG B 1 140 ? -5.938 11.656 9.594 1 69.62 140 ARG B O 1
ATOM 3583 N N . ASP B 1 141 ? -4.965 10.688 7.742 1 61 141 ASP B N 1
ATOM 3584 C CA . ASP B 1 141 ? -5.156 11.938 7 1 61 141 ASP B CA 1
ATOM 3585 C C . ASP B 1 141 ? -6.539 11.984 6.359 1 61 141 ASP B C 1
ATOM 3587 O O . ASP B 1 141 ? -6.891 12.969 5.707 1 61 141 ASP B O 1
ATOM 3591 N N . GLY B 1 142 ? -7.266 10.984 6.531 1 69.5 142 GLY B N 1
ATOM 3592 C CA . GLY B 1 142 ? -8.656 10.992 6.098 1 69.5 142 GLY B CA 1
ATOM 3593 C C . GLY B 1 142 ? -8.828 10.594 4.645 1 69.5 142 GLY B C 1
ATOM 3594 O O . GLY B 1 142 ? -9.945 10.57 4.129 1 69.5 142 GLY B O 1
ATOM 3595 N N . SER B 1 143 ? -7.77 10.32 3.969 1 73.56 143 SER B N 1
ATOM 3596 C CA . SER B 1 143 ? -7.852 9.906 2.572 1 73.56 143 SER B CA 1
ATOM 3597 C C . SER B 1 143 ? -8.43 8.5 2.447 1 73.56 143 SER B C 1
ATOM 3599 O O . SER B 1 143 ? -8.844 8.094 1.363 1 73.56 143 SER B O 1
ATOM 3601 N N . MET B 1 144 ? -8.43 7.867 3.59 1 84.06 144 MET B N 1
ATOM 3602 C CA . MET B 1 144 ? -9.078 6.562 3.697 1 84.06 144 MET B CA 1
ATOM 3603 C C . MET B 1 144 ? -10.227 6.609 4.703 1 84.06 144 M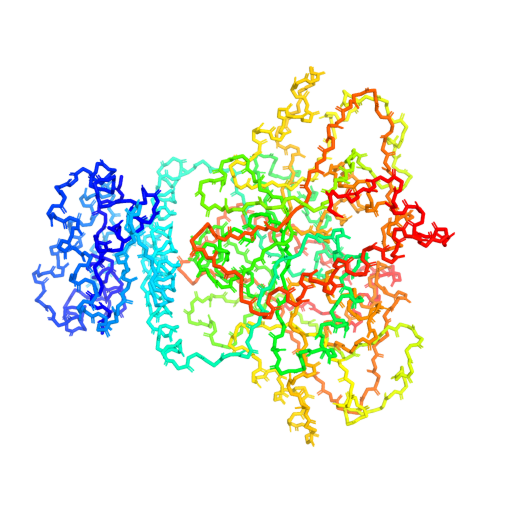ET B C 1
ATOM 3605 O O . MET B 1 144 ? -10.07 7.137 5.805 1 84.06 144 MET B O 1
ATOM 3609 N N . ASP B 1 145 ? -11.359 6.152 4.312 1 86 145 ASP B N 1
ATOM 3610 C CA . ASP B 1 145 ? -12.547 6.23 5.16 1 86 145 ASP B CA 1
ATOM 3611 C C . ASP B 1 145 ? -12.484 5.203 6.285 1 86 145 ASP B C 1
ATOM 3613 O O . ASP B 1 145 ? -12.844 5.5 7.426 1 86 145 ASP B O 1
ATOM 3617 N N . PHE B 1 146 ? -12.117 4.031 5.98 1 90.56 146 PHE B N 1
ATOM 3618 C CA . PHE B 1 146 ? -11.914 2.994 6.988 1 90.56 146 PHE B CA 1
ATOM 3619 C C . PHE B 1 146 ? -11.047 1.866 6.441 1 90.56 146 PHE B C 1
ATOM 3621 O O . PHE B 1 146 ? -10.805 1.796 5.234 1 90.56 146 PHE B O 1
ATOM 3628 N N . ALA B 1 147 ? -10.578 1.063 7.32 1 94.06 147 ALA B N 1
ATOM 3629 C CA . ALA B 1 147 ? -9.773 -0.094 6.934 1 94.06 147 ALA B CA 1
ATOM 3630 C C . ALA B 1 147 ? -10.328 -1.375 7.555 1 94.06 147 ALA B C 1
ATOM 3632 O O . ALA B 1 147 ? -10.938 -1.341 8.625 1 94.06 147 ALA B O 1
ATOM 3633 N N . LEU B 1 148 ? -10.266 -2.367 6.789 1 95.62 148 LEU B N 1
ATOM 3634 C CA . LEU B 1 148 ? -10.5 -3.719 7.281 1 95.62 148 LEU B CA 1
ATOM 3635 C C . LEU B 1 148 ? -9.18 -4.414 7.617 1 95.62 148 LEU B C 1
ATOM 3637 O O . LEU B 1 148 ? -8.516 -4.949 6.73 1 95.62 148 LEU B O 1
ATOM 3641 N N . GLY B 1 149 ? -8.828 -4.312 8.852 1 92.38 149 GLY B N 1
ATOM 3642 C CA . GLY B 1 149 ? -7.527 -4.801 9.289 1 92.38 149 GLY B CA 1
ATOM 3643 C C . GLY B 1 149 ? -7.414 -4.93 10.797 1 92.38 149 GLY B C 1
ATOM 3644 O O . GLY B 1 149 ? -8.398 -5.219 11.477 1 92.38 149 GLY B O 1
ATOM 3645 N N . HIS B 1 150 ? -6.164 -4.883 11.234 1 84.81 150 HIS B N 1
ATOM 3646 C CA . HIS B 1 150 ? -5.883 -4.992 12.664 1 84.81 150 HIS B CA 1
ATOM 3647 C C . HIS B 1 150 ? -5.34 -3.68 13.219 1 84.81 150 HIS B C 1
ATOM 3649 O O . HIS B 1 150 ? -4.848 -2.836 12.461 1 84.81 150 HIS B O 1
ATOM 3655 N N . VAL B 1 151 ? -5.668 -3.459 14.469 1 73 151 VAL B N 1
ATOM 3656 C CA . VAL B 1 151 ? -5.078 -2.301 15.125 1 73 151 VAL B CA 1
ATOM 3657 C C . VAL B 1 151 ? -3.963 -2.752 16.062 1 73 151 VAL B C 1
ATOM 3659 O O . VAL B 1 151 ? -4.09 -3.773 16.75 1 73 151 VAL B O 1
ATOM 3662 N N . GLN B 1 152 ? -2.844 -2.07 15.812 1 65 152 GLN B N 1
ATOM 3663 C CA . GLN B 1 152 ? -1.756 -2.342 16.75 1 65 152 GLN B CA 1
ATOM 3664 C C . GLN B 1 152 ? -2.037 -1.726 18.109 1 65 152 GLN B C 1
ATOM 3666 O O . GLN B 1 152 ? -2.744 -0.72 18.219 1 65 152 GLN B O 1
ATOM 3671 N N . PRO B 1 153 ? -1.648 -2.385 19.172 1 57.66 153 PRO B N 1
ATOM 3672 C CA . PRO B 1 153 ? -1.898 -1.869 20.516 1 57.66 153 PRO B CA 1
ATOM 3673 C C . PRO B 1 153 ? -1.605 -0.375 20.641 1 57.66 153 PRO B C 1
ATOM 3675 O O . PRO B 1 153 ? -2.361 0.354 21.281 1 57.66 153 PRO B O 1
ATOM 3678 N N . GLY B 1 154 ? -0.573 0.145 20.141 1 54.91 154 GLY B N 1
ATOM 3679 C CA . GLY B 1 154 ? -0.234 1.552 20.266 1 54.91 154 GLY B CA 1
ATOM 3680 C C . GLY B 1 154 ? -1.104 2.463 19.422 1 54.91 154 GLY B C 1
ATOM 3681 O O . GLY B 1 154 ? -1.131 3.676 19.641 1 54.91 154 GLY B O 1
ATOM 3682 N N . GLY B 1 155 ? -1.921 1.921 18.609 1 58.31 155 GLY B N 1
ATOM 3683 C CA . GLY B 1 155 ? -2.74 2.709 17.703 1 58.31 155 GLY B CA 1
ATOM 3684 C C . GLY B 1 155 ? -4.129 2.99 18.25 1 58.31 155 GLY B C 1
ATOM 3685 O O . GLY B 1 155 ? -4.891 3.756 17.656 1 58.31 155 GLY B O 1
ATOM 3686 N N . THR B 1 156 ? -4.336 2.537 19.406 1 60.97 156 THR B N 1
ATOM 3687 C CA . THR B 1 156 ? -5.699 2.525 19.938 1 60.97 156 THR B CA 1
ATOM 3688 C C . THR B 1 156 ? -6.133 3.93 20.328 1 60.97 156 THR B C 1
ATOM 3690 O O . THR B 1 156 ? -7.328 4.203 20.469 1 60.97 156 THR B O 1
ATOM 3693 N N . GLN B 1 157 ? -5.211 4.695 20.375 1 63.12 157 GLN B N 1
ATOM 3694 C CA . GLN B 1 157 ? -5.629 6.035 20.781 1 63.12 157 GLN B CA 1
ATOM 3695 C C . GLN B 1 157 ? -6.176 6.82 19.594 1 63.12 157 GLN B C 1
ATOM 3697 O O . GLN B 1 157 ? -7.074 7.652 19.75 1 63.12 157 GLN B O 1
ATOM 3702 N N . GLU B 1 158 ? -5.777 6.488 18.5 1 69.94 158 GLU B N 1
ATOM 3703 C CA . GLU B 1 158 ? -6.141 7.27 17.328 1 69.94 158 GLU B CA 1
ATOM 3704 C C . GLU B 1 158 ? -7.246 6.582 16.531 1 69.94 158 GLU B C 1
ATOM 3706 O O . GLU B 1 158 ? -8.023 7.246 15.844 1 69.94 158 GLU B O 1
ATOM 3711 N N . PHE B 1 159 ? -7.309 5.371 16.797 1 81.12 159 PHE B N 1
ATOM 3712 C CA . PHE B 1 159 ? -8.188 4.602 15.922 1 81.12 159 PHE B CA 1
ATOM 3713 C C . PHE B 1 159 ? -9.188 3.795 16.734 1 81.12 159 PHE B C 1
ATOM 3715 O O . PHE B 1 159 ? -8.867 3.32 17.828 1 81.12 159 PHE B O 1
ATOM 3722 N N . ALA B 1 160 ? -10.383 3.787 16.25 1 84.31 160 ALA B N 1
ATOM 3723 C CA . ALA B 1 160 ? -11.391 2.869 16.766 1 84.31 160 ALA B CA 1
ATOM 3724 C C . ALA B 1 160 ? -11.328 1.524 16.047 1 84.31 160 ALA B C 1
ATOM 3726 O O . ALA B 1 160 ? -10.977 1.459 14.867 1 84.31 160 ALA B O 1
ATOM 3727 N N . PHE B 1 161 ? -11.609 0.531 16.766 1 90 161 PHE B N 1
ATOM 3728 C CA . PHE B 1 161 ? -11.531 -0.829 16.25 1 90 161 PHE B CA 1
ATOM 3729 C C . PHE B 1 161 ? -12.789 -1.616 16.609 1 90 161 PHE B C 1
ATOM 3731 O O . PHE B 1 161 ? -13.156 -1.702 17.797 1 90 161 PHE B O 1
ATOM 3738 N N . GLU B 1 162 ? -13.508 -2.121 15.672 1 91.62 162 GLU B N 1
ATOM 3739 C CA . GLU B 1 162 ? -14.656 -3.004 15.852 1 91.62 162 GLU B CA 1
ATOM 3740 C C . GLU B 1 162 ? -14.375 -4.398 15.297 1 91.62 162 GLU B C 1
ATOM 3742 O O . GLU B 1 162 ? -14.406 -4.602 14.086 1 91.62 162 GLU B O 1
ATOM 3747 N N . PRO B 1 163 ? -14.188 -5.371 16.188 1 93.69 163 PRO B N 1
ATOM 3748 C CA . PRO B 1 163 ? -13.852 -6.719 15.719 1 93.69 163 PRO B CA 1
ATOM 3749 C C . PRO B 1 163 ? -14.992 -7.379 14.945 1 93.69 163 PRO B C 1
ATOM 3751 O O . PRO B 1 163 ? -16.156 -7.223 15.312 1 93.69 163 PRO B O 1
ATOM 3754 N N . MET B 1 164 ? -14.656 -8.102 13.859 1 94.75 164 MET B N 1
ATOM 3755 C CA . MET B 1 164 ? -15.641 -8.773 13.023 1 94.75 164 MET B CA 1
ATOM 3756 C C . MET B 1 164 ? -15.305 -10.258 12.867 1 94.75 164 MET B C 1
ATOM 3758 O O . MET B 1 164 ? -16.203 -11.102 12.844 1 94.75 164 MET B O 1
ATOM 3762 N N . LEU B 1 165 ? -14.016 -10.539 12.75 1 95.62 165 LEU B N 1
ATOM 3763 C CA . LEU B 1 165 ? -13.555 -11.898 12.484 1 95.62 165 LEU B CA 1
ATOM 3764 C C . LEU B 1 165 ? -12.375 -12.25 13.383 1 95.62 165 LEU B C 1
ATOM 3766 O O . LEU B 1 165 ? -11.648 -11.367 13.836 1 95.62 165 LEU B O 1
ATOM 3770 N N . ARG B 1 166 ? -12.258 -13.5 13.672 1 96.31 166 ARG B N 1
ATOM 3771 C CA . ARG B 1 166 ? -11.078 -14.055 14.336 1 96.31 166 ARG B CA 1
ATOM 3772 C C . ARG B 1 166 ? -10.406 -15.109 13.469 1 96.31 166 ARG B C 1
ATOM 3774 O O . ARG B 1 166 ? -11.078 -15.922 12.836 1 96.31 166 ARG B O 1
ATOM 3781 N N . TYR B 1 167 ? -9.094 -14.969 13.289 1 94.81 167 TYR B N 1
ATOM 3782 C CA . TYR B 1 167 ? -8.391 -15.891 12.406 1 94.81 167 TYR B CA 1
ATOM 3783 C C . TYR B 1 167 ? -7.098 -16.391 13.055 1 94.81 167 TYR B C 1
ATOM 3785 O O . TYR B 1 167 ? -6.562 -15.742 13.961 1 94.81 167 TYR B O 1
ATOM 3793 N N . GLU B 1 168 ? -6.66 -17.484 12.586 1 95.5 168 GLU B N 1
ATOM 3794 C CA . GLU B 1 168 ? -5.414 -18.094 13.055 1 95.5 168 GLU B CA 1
ATOM 3795 C C . GLU B 1 168 ? -4.234 -17.656 12.18 1 95.5 168 GLU B C 1
ATOM 3797 O O . GLU B 1 168 ? -4.422 -17.219 11.039 1 95.5 168 GLU B O 1
ATOM 3802 N N . THR B 1 169 ? -3.096 -17.656 12.82 1 95.56 169 THR B N 1
ATOM 3803 C CA . THR B 1 169 ? -1.856 -17.359 12.109 1 95.56 169 THR B CA 1
ATOM 3804 C C . THR B 1 169 ? -0.884 -18.531 12.203 1 95.56 169 THR B C 1
ATOM 3806 O O . THR B 1 169 ? -1.049 -19.422 13.055 1 95.56 169 THR B O 1
ATOM 3809 N N . ALA B 1 170 ? 0.086 -18.578 11.328 1 95.31 170 ALA B N 1
ATOM 3810 C CA . ALA B 1 170 ? 1.094 -19.625 11.32 1 95.31 170 ALA B CA 1
ATOM 3811 C C . ALA B 1 170 ? 2.387 -19.141 10.664 1 95.31 170 ALA B C 1
ATOM 3813 O O . ALA B 1 170 ? 2.383 -18.172 9.914 1 95.31 170 ALA B O 1
ATOM 3814 N N . VAL B 1 171 ? 3.418 -19.766 11.047 1 97.19 171 VAL B N 1
ATOM 3815 C CA . VAL B 1 171 ? 4.664 -19.641 10.297 1 97.19 171 VAL B CA 1
ATOM 3816 C C . VAL B 1 171 ? 4.574 -20.438 9 1 97.19 171 VAL B C 1
ATOM 3818 O O . VAL B 1 171 ? 4.113 -21.578 8.992 1 97.19 171 VAL B O 1
ATOM 3821 N N . MET B 1 172 ? 5 -19.812 7.914 1 95.94 172 MET B N 1
ATOM 3822 C CA . MET B 1 172 ? 4.855 -20.438 6.605 1 95.94 172 MET B CA 1
ATOM 3823 C C . MET B 1 172 ? 6.184 -20.438 5.852 1 95.94 172 MET B C 1
ATOM 3825 O O . MET B 1 172 ? 7.008 -19.531 6.047 1 95.94 172 MET B O 1
ATOM 3829 N N . VAL B 1 173 ? 6.344 -21.406 5.074 1 96.75 173 VAL B N 1
ATOM 3830 C CA . VAL B 1 173 ? 7.414 -21.516 4.086 1 96.75 173 VAL B CA 1
ATOM 3831 C C . VAL B 1 173 ? 6.832 -21.938 2.736 1 96.75 173 VAL B C 1
ATOM 3833 O O . VAL B 1 173 ? 5.645 -22.25 2.635 1 96.75 173 VAL B O 1
ATOM 3836 N N . ARG B 1 174 ? 7.613 -21.828 1.669 1 95.12 174 ARG B N 1
ATOM 3837 C CA . ARG B 1 174 ? 7.125 -22.312 0.38 1 95.12 174 ARG B CA 1
ATOM 3838 C C . ARG B 1 174 ? 6.949 -23.828 0.392 1 95.12 174 ARG B C 1
ATOM 3840 O O . ARG B 1 174 ? 7.609 -24.531 1.162 1 95.12 174 ARG B O 1
ATOM 3847 N N . ALA B 1 175 ? 6.074 -24.312 -0.494 1 93.19 175 ALA B N 1
ATOM 3848 C CA . ALA B 1 175 ? 5.969 -25.75 -0.681 1 93.19 175 ALA B CA 1
ATOM 3849 C C . ALA B 1 175 ? 7.293 -26.344 -1.15 1 93.19 175 ALA B C 1
ATOM 3851 O O . ALA B 1 175 ? 7.938 -25.797 -2.051 1 93.19 175 ALA B O 1
ATOM 3852 N N . GLY B 1 176 ? 7.727 -27.391 -0.455 1 94.19 176 GLY B N 1
ATOM 3853 C CA . GLY B 1 176 ? 8.969 -28.047 -0.828 1 94.19 176 GLY B CA 1
ATOM 3854 C C . GLY B 1 176 ? 10.18 -27.469 -0.129 1 94.19 176 GLY B C 1
ATOM 3855 O O . GLY B 1 176 ? 11.312 -27.906 -0.381 1 94.19 176 GLY B O 1
ATOM 3856 N N . HIS B 1 177 ? 9.93 -26.531 0.702 1 95.88 177 HIS B N 1
ATOM 3857 C CA . HIS B 1 177 ? 11.023 -25.922 1.452 1 95.88 177 HIS B CA 1
ATOM 3858 C C . HIS B 1 177 ? 11.742 -26.969 2.305 1 95.88 177 HIS B C 1
ATOM 3860 O O . HIS B 1 177 ? 11.109 -27.859 2.863 1 95.88 177 HIS B O 1
ATOM 3866 N N . PRO B 1 178 ? 13.047 -26.812 2.52 1 95.12 178 PRO B N 1
ATOM 3867 C CA . PRO B 1 178 ? 13.797 -27.75 3.355 1 95.12 178 PRO B CA 1
ATOM 3868 C C . PRO B 1 178 ? 13.273 -27.797 4.789 1 95.12 178 PRO B C 1
ATOM 3870 O O . PRO B 1 178 ? 13.406 -28.828 5.461 1 95.12 178 PRO B O 1
ATOM 3873 N N . LEU B 1 179 ? 12.695 -26.781 5.176 1 95.31 179 LEU B N 1
ATOM 3874 C CA . LEU B 1 179 ? 12.25 -26.688 6.562 1 95.31 179 LEU B CA 1
ATOM 3875 C C . LEU B 1 179 ? 10.758 -26.984 6.676 1 95.31 179 LEU B C 1
ATOM 3877 O O . LEU B 1 179 ? 10.133 -26.656 7.688 1 95.31 179 LEU B O 1
ATOM 3881 N N . GLU B 1 180 ? 10.195 -27.516 5.719 1 94.75 180 GLU B N 1
ATOM 3882 C CA . GLU B 1 180 ? 8.758 -27.766 5.684 1 94.75 180 GLU B CA 1
ATOM 3883 C C . GLU B 1 180 ? 8.32 -28.625 6.863 1 94.75 180 GLU B C 1
ATOM 3885 O O . GLU B 1 180 ? 7.156 -28.594 7.266 1 94.75 180 GLU B O 1
ATOM 3890 N N . HIS B 1 181 ? 9.273 -29.359 7.504 1 94.62 181 HIS B N 1
ATOM 3891 C CA . HIS B 1 181 ? 8.93 -30.281 8.586 1 94.62 181 HIS B CA 1
ATOM 3892 C C . HIS B 1 181 ? 9.508 -29.797 9.914 1 94.62 181 HIS B C 1
ATOM 3894 O O . HIS B 1 181 ? 9.586 -30.578 10.875 1 94.62 181 HIS B O 1
ATOM 3900 N N . ALA B 1 182 ? 9.938 -28.594 9.883 1 96.62 182 ALA B N 1
ATOM 3901 C CA . ALA B 1 182 ? 10.391 -28.031 11.148 1 96.62 182 ALA B CA 1
ATOM 3902 C C . ALA B 1 182 ? 9.305 -28.125 12.211 1 96.62 182 ALA B C 1
ATOM 3904 O O . ALA B 1 182 ? 8.117 -27.969 11.914 1 96.62 182 ALA B O 1
ATOM 3905 N N . ARG B 1 183 ? 9.719 -28.281 13.5 1 96.69 183 ARG B N 1
ATOM 3906 C CA . ARG B 1 183 ? 8.742 -28.531 14.547 1 96.69 183 ARG B CA 1
ATOM 3907 C C . ARG B 1 183 ? 8.805 -27.453 15.625 1 96.69 183 ARG B C 1
ATOM 3909 O O . ARG B 1 183 ? 7.984 -27.422 16.547 1 96.69 183 ARG B O 1
ATOM 3916 N N . SER B 1 184 ? 9.82 -26.578 15.484 1 97.69 184 SER B N 1
ATOM 3917 C CA . SER B 1 184 ? 9.984 -25.516 16.484 1 97.69 184 SER B CA 1
ATOM 3918 C C . SER B 1 184 ? 10.5 -24.234 15.836 1 97.69 184 SER B C 1
ATOM 3920 O O . SER B 1 184 ? 11.211 -24.281 14.836 1 97.69 184 SER B O 1
ATOM 3922 N N . ILE B 1 185 ? 10.203 -23.156 16.453 1 97.25 185 ILE B N 1
ATOM 3923 C CA . ILE B 1 185 ? 10.695 -21.859 16.016 1 97.25 185 ILE B CA 1
ATOM 3924 C C . ILE B 1 185 ? 12.219 -21.828 16.109 1 97.25 185 ILE B C 1
ATOM 3926 O O . ILE B 1 185 ? 12.875 -21.094 15.359 1 97.25 185 ILE B O 1
ATOM 3930 N N . HIS B 1 186 ? 12.797 -22.609 16.969 1 97.19 186 HIS B N 1
ATOM 3931 C CA . HIS B 1 186 ? 14.234 -22.688 17.172 1 97.19 186 HIS B CA 1
ATOM 3932 C C . HIS B 1 186 ? 14.945 -23.219 15.93 1 97.19 186 HIS B C 1
ATOM 3934 O O . HIS B 1 186 ? 16.078 -22.844 15.656 1 97.19 186 HIS B O 1
ATOM 3940 N N . ASP B 1 187 ? 14.234 -24.016 15.195 1 96.56 187 ASP B N 1
ATOM 3941 C CA . ASP B 1 187 ? 14.789 -24.578 13.969 1 96.56 187 ASP B CA 1
ATOM 3942 C C . ASP B 1 187 ? 14.883 -23.516 12.875 1 96.56 187 ASP B C 1
ATOM 3944 O O . ASP B 1 187 ? 15.555 -23.719 11.859 1 96.56 187 ASP B O 1
ATOM 3948 N N . LEU B 1 188 ? 14.25 -22.359 13.086 1 97.31 188 LEU B N 1
ATOM 3949 C CA . LEU B 1 188 ? 14.039 -21.406 12 1 97.31 188 LEU B CA 1
ATOM 3950 C C . LEU B 1 188 ? 14.852 -20.141 12.211 1 97.31 188 LEU B C 1
ATOM 3952 O O . LEU B 1 188 ? 14.93 -19.281 11.32 1 97.31 188 LEU B O 1
ATOM 3956 N N . VAL B 1 189 ? 15.523 -19.984 13.312 1 95.81 189 VAL B N 1
ATOM 3957 C CA . VAL B 1 189 ? 16.125 -18.719 13.727 1 95.81 189 VAL B CA 1
ATOM 3958 C C . VAL B 1 189 ? 17.344 -18.422 12.852 1 95.81 189 VAL B C 1
ATOM 3960 O O . VAL B 1 189 ? 17.766 -17.266 12.742 1 95.81 189 VAL B O 1
ATOM 3963 N N . ASP B 1 190 ? 17.906 -19.422 12.219 1 94.75 190 ASP B N 1
ATOM 3964 C CA . ASP B 1 190 ? 19.094 -19.234 11.406 1 94.75 190 ASP B CA 1
ATOM 3965 C C . ASP B 1 190 ? 18.734 -18.984 9.945 1 94.75 190 ASP B C 1
ATOM 3967 O O . ASP B 1 190 ? 19.609 -18.938 9.078 1 94.75 190 ASP B O 1
ATOM 3971 N N . HIS B 1 191 ? 17.484 -18.828 9.688 1 95.5 191 HIS B N 1
ATOM 3972 C CA . HIS B 1 191 ? 17 -18.562 8.336 1 95.5 191 HIS B CA 1
ATOM 3973 C C . HIS B 1 191 ? 16.516 -17.125 8.188 1 95.5 191 HIS B C 1
ATOM 3975 O O . HIS B 1 191 ? 16.312 -16.438 9.188 1 95.5 191 HIS B O 1
ATOM 3981 N N . ASP B 1 192 ? 16.391 -16.734 6.914 1 96.19 192 ASP B N 1
ATOM 3982 C CA . ASP B 1 192 ? 15.914 -15.383 6.645 1 96.19 192 ASP B CA 1
ATOM 3983 C C . ASP B 1 192 ? 14.391 -15.32 6.703 1 96.19 192 ASP B C 1
ATOM 3985 O O . ASP B 1 192 ? 13.703 -16.281 6.359 1 96.19 192 ASP B O 1
ATOM 3989 N N . TRP B 1 193 ? 13.93 -14.117 7.141 1 97.44 193 TRP B N 1
ATOM 3990 C CA . TRP B 1 193 ? 12.5 -13.906 7.34 1 97.44 193 TRP B CA 1
ATOM 3991 C C . TRP B 1 193 ? 12.016 -12.68 6.574 1 97.44 193 TRP B C 1
ATOM 3993 O O . TRP B 1 193 ? 12.75 -11.695 6.441 1 97.44 193 TRP B O 1
ATOM 4003 N N . VAL B 1 194 ? 10.914 -12.773 6.004 1 97.25 194 VAL B N 1
ATOM 4004 C CA . VAL B 1 194 ? 10.18 -11.617 5.5 1 97.25 194 VAL B CA 1
ATOM 4005 C C . VAL B 1 194 ? 8.922 -11.398 6.336 1 97.25 194 VAL B C 1
ATOM 4007 O O . VAL B 1 194 ? 8.078 -12.297 6.449 1 97.25 194 VAL B O 1
ATOM 4010 N N . LEU B 1 195 ? 8.789 -10.242 6.926 1 95.94 195 LEU B N 1
ATOM 4011 C CA . LEU B 1 195 ? 7.719 -9.977 7.875 1 95.94 195 LEU B CA 1
ATOM 4012 C C . LEU B 1 195 ? 7.074 -8.625 7.602 1 95.94 195 LEU B C 1
ATOM 4014 O O . LEU B 1 195 ? 7.656 -7.781 6.918 1 95.94 195 LEU B O 1
ATOM 4018 N N . ASN B 1 196 ? 5.875 -8.523 8.062 1 92.06 196 ASN B N 1
ATOM 4019 C CA . ASN B 1 196 ? 5.129 -7.273 7.98 1 92.06 196 ASN B CA 1
ATOM 4020 C C . ASN B 1 196 ? 4.805 -6.723 9.367 1 92.06 196 ASN B C 1
ATOM 4022 O O . ASN B 1 196 ? 4.266 -7.441 10.211 1 92.06 196 ASN B O 1
ATOM 4026 N N . PHE B 1 197 ? 5.141 -5.453 9.578 1 85.25 197 PHE B N 1
ATOM 4027 C CA . PHE B 1 197 ? 4.844 -4.754 10.82 1 85.25 197 PHE B CA 1
ATOM 4028 C C . PHE B 1 197 ? 4.953 -3.246 10.633 1 85.25 197 PHE B C 1
ATOM 4030 O O . PHE B 1 197 ? 5.562 -2.777 9.672 1 85.25 197 PHE B O 1
ATOM 4037 N N . ALA B 1 198 ? 4.348 -2.547 11.484 1 76.38 198 ALA B N 1
ATOM 4038 C CA . ALA B 1 198 ? 4.43 -1.089 11.453 1 76.38 198 ALA B CA 1
ATOM 4039 C C . ALA B 1 198 ? 5.836 -0.609 11.789 1 76.38 198 ALA B C 1
ATOM 4041 O O . ALA B 1 198 ? 6.672 -1.391 12.258 1 76.38 198 ALA B O 1
ATOM 4042 N N . ALA B 1 199 ? 6.133 0.63 11.5 1 69.69 199 ALA B N 1
ATOM 4043 C CA . ALA B 1 199 ? 7.461 1.207 11.68 1 69.69 199 ALA B CA 1
ATOM 4044 C C . ALA B 1 199 ? 7.957 0.989 13.109 1 69.69 199 ALA B C 1
ATOM 4046 O O . ALA B 1 199 ? 9.148 0.741 13.328 1 69.69 199 ALA B O 1
ATOM 4047 N N . ASP B 1 200 ? 7.098 1.008 14.039 1 68.5 200 ASP B N 1
ATOM 4048 C CA . ASP B 1 200 ? 7.488 0.864 15.438 1 68.5 200 ASP B CA 1
ATOM 4049 C C . ASP B 1 200 ? 7.074 -0.501 15.984 1 68.5 200 ASP B C 1
ATOM 4051 O O . ASP B 1 200 ? 7.016 -0.696 17.203 1 68.5 200 ASP B O 1
ATOM 4055 N N . GLY B 1 201 ? 6.855 -1.444 15.133 1 80.06 201 GLY B N 1
ATOM 4056 C CA . GLY B 1 201 ? 6.27 -2.691 15.602 1 80.06 201 GLY B CA 1
ATOM 4057 C C . GLY B 1 201 ? 7.238 -3.859 15.555 1 80.06 201 GLY B C 1
ATOM 4058 O O . GLY B 1 201 ? 6.871 -4.992 15.867 1 80.06 201 GLY B O 1
ATOM 4059 N N . GLN B 1 202 ? 8.438 -3.596 15.164 1 85.75 202 GLN B N 1
ATOM 4060 C CA . GLN B 1 202 ? 9.359 -4.703 14.961 1 85.75 202 GLN B CA 1
ATOM 4061 C C . GLN B 1 202 ? 9.656 -5.418 16.281 1 85.75 202 GLN B C 1
ATOM 4063 O O . GLN B 1 202 ? 9.594 -6.648 16.344 1 85.75 202 GLN B O 1
ATOM 4068 N N . ALA B 1 203 ? 9.992 -4.664 17.297 1 87.56 203 ALA B N 1
ATOM 4069 C CA . ALA B 1 203 ? 10.367 -5.254 18.578 1 87.56 203 ALA B CA 1
ATOM 4070 C C . ALA B 1 203 ? 9.25 -6.133 19.125 1 87.56 203 ALA B C 1
ATOM 4072 O O . ALA B 1 203 ? 9.5 -7.246 19.594 1 87.56 203 ALA B O 1
ATOM 4073 N N . ALA B 1 204 ? 8.109 -5.625 19.047 1 88.69 204 ALA B N 1
ATOM 4074 C CA . ALA B 1 204 ? 6.961 -6.367 19.562 1 88.69 204 ALA B CA 1
ATOM 4075 C C . ALA B 1 204 ? 6.746 -7.66 18.781 1 88.69 204 ALA B C 1
ATOM 4077 O O . ALA B 1 204 ? 6.41 -8.695 19.359 1 88.69 204 ALA B O 1
ATOM 4078 N N . LEU B 1 205 ? 6.879 -7.637 17.516 1 91.94 205 LEU B N 1
ATOM 4079 C CA . LEU B 1 205 ? 6.68 -8.82 16.688 1 91.94 205 LEU B CA 1
ATOM 4080 C C . LEU B 1 205 ? 7.773 -9.852 16.938 1 91.94 205 LEU B C 1
ATOM 4082 O O . LEU B 1 205 ? 7.492 -11.055 17.031 1 91.94 205 LEU B O 1
ATOM 4086 N N . VAL B 1 206 ? 8.969 -9.383 17.047 1 94.25 206 VAL B N 1
ATOM 4087 C CA . VAL B 1 206 ? 10.094 -10.273 17.328 1 94.25 206 VAL B CA 1
ATOM 4088 C C . VAL B 1 206 ? 9.898 -10.945 18.688 1 94.25 206 VAL B C 1
ATOM 4090 O O . VAL B 1 206 ? 10.156 -12.141 18.828 1 94.25 206 VAL B O 1
ATOM 4093 N N . ASP B 1 207 ? 9.508 -10.172 19.594 1 94.75 207 ASP B N 1
ATOM 4094 C CA . ASP B 1 207 ? 9.203 -10.75 20.906 1 94.75 207 ASP B CA 1
ATOM 4095 C C . ASP B 1 207 ? 8.117 -11.812 20.797 1 94.75 207 ASP B C 1
ATOM 4097 O O . ASP B 1 207 ? 8.266 -12.914 21.328 1 94.75 207 ASP B O 1
ATOM 4101 N N . TYR B 1 208 ? 7.137 -11.531 20.062 1 93.81 208 TYR B N 1
ATOM 4102 C CA . TYR B 1 208 ? 5.969 -12.398 19.938 1 93.81 208 TYR B CA 1
ATOM 4103 C C . TYR B 1 208 ? 6.336 -13.703 19.25 1 93.81 208 TYR B C 1
ATOM 4105 O O . TYR B 1 208 ? 5.918 -14.781 19.672 1 93.81 208 TYR B O 1
ATOM 4113 N N . LEU B 1 209 ? 7.152 -13.633 18.25 1 95.56 209 LEU B N 1
ATOM 4114 C CA . LEU B 1 209 ? 7.418 -14.797 17.406 1 95.56 209 LEU B CA 1
ATOM 4115 C C . LEU B 1 209 ? 8.57 -15.617 17.969 1 95.56 209 LEU B C 1
ATOM 4117 O O . LEU B 1 209 ? 8.609 -16.844 17.797 1 95.56 209 LEU B O 1
ATOM 4121 N N . PHE B 1 210 ? 9.523 -14.93 18.625 1 97.06 210 PHE B N 1
ATOM 4122 C CA . PHE B 1 210 ? 10.773 -15.617 18.938 1 97.06 210 PHE B CA 1
ATOM 4123 C C . PHE B 1 210 ? 11.07 -15.547 20.422 1 97.06 210 PHE B C 1
ATOM 4125 O O . PHE B 1 210 ? 10.992 -16.562 21.125 1 97.06 210 PHE B O 1
ATOM 4132 N N . THR B 1 211 ? 11.258 -14.375 20.938 1 96.38 211 THR B N 1
ATOM 4133 C CA . THR B 1 211 ? 11.805 -14.156 22.281 1 96.38 211 THR B CA 1
ATOM 4134 C C . THR B 1 211 ? 10.93 -14.828 23.328 1 96.38 211 THR B C 1
ATOM 4136 O O . THR B 1 211 ? 11.438 -15.445 24.266 1 96.38 211 THR B O 1
ATOM 4139 N N . ARG B 1 212 ? 9.688 -14.68 23.266 1 95.25 212 ARG B N 1
ATOM 4140 C CA . ARG B 1 212 ? 8.758 -15.227 24.25 1 95.25 212 ARG B CA 1
ATOM 4141 C C . ARG B 1 212 ? 8.812 -16.75 24.266 1 95.25 212 ARG B C 1
ATOM 4143 O O . ARG B 1 212 ? 8.406 -17.391 25.234 1 95.25 212 ARG B O 1
ATOM 4150 N N . HIS B 1 213 ? 9.305 -17.312 23.234 1 96.12 213 HIS B N 1
ATOM 4151 C CA . HIS B 1 213 ? 9.414 -18.766 23.125 1 96.12 213 HIS B CA 1
ATOM 4152 C C . HIS B 1 213 ? 10.844 -19.219 23.406 1 96.12 213 HIS B C 1
ATOM 4154 O O . HIS B 1 213 ? 11.195 -20.359 23.109 1 96.12 213 HIS B O 1
ATOM 4160 N N . GLY B 1 214 ? 11.656 -18.312 23.812 1 96.69 214 GLY B N 1
ATOM 4161 C CA . GLY B 1 214 ? 13.031 -18.641 24.156 1 96.69 214 GLY B CA 1
ATOM 4162 C C . GLY B 1 214 ? 13.969 -18.656 22.969 1 96.69 214 GLY B C 1
ATOM 4163 O O . GLY B 1 214 ? 15.102 -19.125 23.078 1 96.69 214 GLY B O 1
ATOM 4164 N N . ALA B 1 215 ? 13.492 -18.219 21.875 1 96.44 215 ALA B N 1
ATOM 4165 C CA . ALA B 1 215 ? 14.305 -18.188 20.656 1 96.44 215 ALA B CA 1
ATOM 4166 C C . ALA B 1 215 ? 14.844 -16.781 20.406 1 96.44 215 ALA B C 1
ATOM 4168 O O . ALA B 1 215 ? 14.211 -15.789 20.766 1 96.44 215 ALA B O 1
ATOM 4169 N N . HIS B 1 216 ? 16.016 -16.781 19.797 1 95.62 216 HIS B N 1
ATOM 4170 C CA . HIS B 1 216 ? 16.641 -15.5 19.469 1 95.62 216 HIS B CA 1
ATOM 4171 C C . HIS B 1 216 ? 16.953 -15.406 17.984 1 95.62 216 HIS B C 1
ATOM 4173 O O . HIS B 1 216 ? 17.719 -16.219 17.453 1 95.62 216 HIS B O 1
ATOM 4179 N N . ILE B 1 217 ? 16.422 -14.398 17.391 1 94.81 217 ILE B N 1
ATOM 4180 C CA . ILE B 1 217 ? 16.656 -14.18 15.969 1 94.81 217 ILE B CA 1
ATOM 4181 C C . ILE B 1 217 ? 17.562 -12.961 15.781 1 94.81 217 ILE B C 1
ATOM 4183 O O . ILE B 1 217 ? 17.453 -11.984 16.531 1 94.81 217 ILE B O 1
ATOM 4187 N N . ASP B 1 218 ? 18.5 -13.109 14.898 1 93.25 218 ASP B N 1
ATOM 4188 C CA . ASP B 1 218 ? 19.25 -11.945 14.438 1 93.25 218 ASP B CA 1
ATOM 4189 C C . ASP B 1 218 ? 18.359 -11.031 13.586 1 93.25 218 ASP B C 1
ATOM 4191 O O . ASP B 1 218 ? 17.938 -11.406 12.492 1 93.25 218 ASP B O 1
ATOM 4195 N N . GLU B 1 219 ? 18.125 -9.852 14.008 1 89.38 219 GLU B N 1
ATOM 4196 C CA . GLU B 1 219 ? 17.188 -8.93 13.367 1 89.38 219 GLU B CA 1
ATOM 4197 C C . GLU B 1 219 ? 17.656 -8.562 11.961 1 89.38 219 GLU B C 1
ATOM 4199 O O . GLU B 1 219 ? 16.844 -8.125 11.133 1 89.38 219 GLU B O 1
ATOM 4204 N N . ARG B 1 220 ? 18.969 -8.805 11.719 1 87.88 220 ARG B N 1
ATOM 4205 C CA . ARG B 1 220 ? 19.5 -8.547 10.391 1 87.88 220 ARG B CA 1
ATOM 4206 C C . ARG B 1 220 ? 18.938 -9.531 9.367 1 87.88 220 ARG B C 1
ATOM 4208 O O . ARG B 1 220 ? 19.016 -9.297 8.164 1 87.88 220 ARG B O 1
ATOM 4215 N N . ARG B 1 221 ? 18.312 -10.547 9.797 1 92.75 221 ARG B N 1
ATOM 4216 C CA . ARG B 1 221 ? 17.781 -11.594 8.93 1 92.75 221 ARG B CA 1
ATOM 4217 C C . ARG B 1 221 ? 16.328 -11.305 8.555 1 92.75 221 ARG B C 1
ATOM 4219 O O . ARG B 1 221 ? 15.719 -12.062 7.797 1 92.75 221 ARG B O 1
ATOM 4226 N N . ILE B 1 222 ? 15.875 -10.188 9.016 1 94.75 222 ILE B N 1
ATOM 4227 C CA . ILE B 1 222 ? 14.477 -9.852 8.773 1 94.75 222 ILE B CA 1
ATOM 4228 C C . ILE B 1 222 ? 14.383 -8.789 7.676 1 94.75 222 ILE B C 1
ATOM 4230 O O . ILE B 1 222 ? 14.969 -7.715 7.793 1 94.75 222 ILE B O 1
ATOM 4234 N N . VAL B 1 223 ? 13.711 -9.109 6.641 1 95.12 223 VAL B N 1
ATOM 4235 C CA . VAL B 1 223 ? 13.281 -8.141 5.637 1 95.12 223 VAL B CA 1
ATOM 4236 C C . VAL B 1 223 ? 11.844 -7.707 5.91 1 95.12 223 VAL B C 1
ATOM 4238 O O . VAL B 1 223 ? 10.961 -8.547 6.098 1 95.12 223 VAL B O 1
ATOM 4241 N N . ARG B 1 224 ? 11.617 -6.438 5.98 1 93.81 224 ARG B N 1
ATOM 4242 C CA . ARG B 1 224 ? 10.273 -5.91 6.156 1 93.81 224 ARG B CA 1
ATOM 4243 C C . ARG B 1 224 ? 9.586 -5.676 4.812 1 93.81 224 ARG B C 1
ATOM 4245 O O . ARG B 1 224 ? 10.141 -4.996 3.943 1 93.81 224 ARG B O 1
ATOM 4252 N N . ALA B 1 225 ? 8.461 -6.27 4.625 1 93.81 225 ALA B N 1
ATOM 4253 C CA . ALA B 1 225 ? 7.699 -6.113 3.385 1 93.81 225 ALA B CA 1
ATOM 4254 C C . ALA B 1 225 ? 6.273 -5.645 3.67 1 93.81 225 ALA B C 1
ATOM 4256 O O . ALA B 1 225 ? 5.59 -6.203 4.531 1 93.81 225 ALA B O 1
ATOM 4257 N N . GLN B 1 226 ? 5.828 -4.645 2.887 1 89.62 226 GLN B N 1
ATOM 4258 C CA . GLN B 1 226 ? 4.527 -4.027 3.129 1 89.62 226 GLN B CA 1
ATOM 4259 C C . GLN B 1 226 ? 3.551 -4.34 1.999 1 89.62 226 GLN B C 1
ATOM 4261 O O . GLN B 1 226 ? 2.785 -3.471 1.576 1 89.62 226 GLN B O 1
ATOM 4266 N N . SER B 1 227 ? 3.596 -5.48 1.446 1 91.44 227 SER B N 1
ATOM 4267 C CA . SER B 1 227 ? 2.709 -5.984 0.403 1 91.44 227 SER B CA 1
ATOM 4268 C C . SER B 1 227 ? 2.672 -7.512 0.4 1 91.44 227 SER B C 1
ATOM 4270 O O . SER B 1 227 ? 3.701 -8.164 0.588 1 91.44 227 SER B O 1
ATOM 4272 N N . VAL B 1 228 ? 1.504 -8.016 0.155 1 90.5 228 VAL B N 1
ATOM 4273 C CA . VAL B 1 228 ? 1.376 -9.469 0.136 1 90.5 228 VAL B CA 1
ATOM 4274 C C . VAL B 1 228 ? 2.162 -10.039 -1.041 1 90.5 228 VAL B C 1
ATOM 4276 O O . VAL B 1 228 ? 2.734 -11.133 -0.944 1 90.5 228 VAL B O 1
ATOM 4279 N N . ALA B 1 229 ? 2.203 -9.328 -2.117 1 90.5 229 ALA B N 1
ATOM 4280 C CA . ALA B 1 229 ? 2.973 -9.789 -3.268 1 90.5 229 ALA B CA 1
ATOM 4281 C C . ALA B 1 229 ? 4.457 -9.906 -2.926 1 90.5 229 ALA B C 1
ATOM 4283 O O . ALA B 1 229 ? 5.133 -10.836 -3.375 1 90.5 229 ALA B O 1
ATOM 4284 N N . MET B 1 230 ? 4.945 -8.992 -2.166 1 93.19 230 MET B N 1
ATOM 4285 C CA . MET B 1 230 ? 6.344 -9.016 -1.746 1 93.19 230 MET B CA 1
ATOM 4286 C C . MET B 1 230 ? 6.602 -10.172 -0.785 1 93.19 230 MET B C 1
ATOM 4288 O O . MET B 1 230 ? 7.617 -10.867 -0.893 1 93.19 230 MET B O 1
ATOM 4292 N N . LEU B 1 231 ? 5.715 -10.328 0.14 1 92.56 231 LEU B N 1
ATOM 4293 C CA . LEU B 1 231 ? 5.836 -11.445 1.065 1 92.56 231 LEU B CA 1
ATOM 4294 C C . LEU B 1 231 ? 5.879 -12.773 0.312 1 92.56 231 LEU B C 1
ATOM 4296 O O . LEU B 1 231 ? 6.766 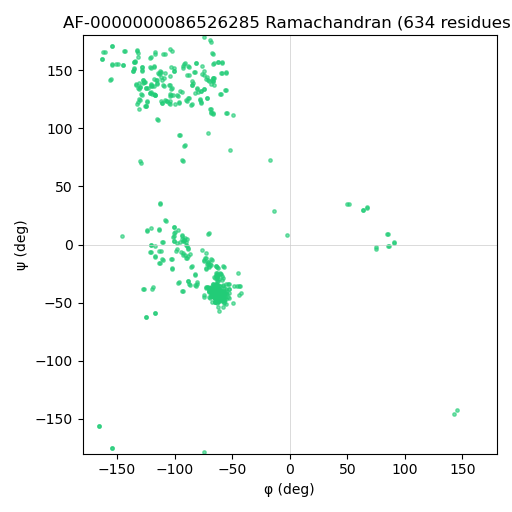-13.594 0.549 1 92.56 231 LEU B O 1
ATOM 4300 N N . GLN B 1 232 ? 4.973 -12.883 -0.578 1 90.81 232 GLN B N 1
ATOM 4301 C CA . GLN B 1 232 ? 4.883 -14.109 -1.36 1 90.81 232 GLN B CA 1
ATOM 4302 C C . GLN B 1 232 ? 6.145 -14.328 -2.191 1 90.81 232 GLN B C 1
ATOM 4304 O O . GLN B 1 232 ? 6.656 -15.445 -2.275 1 90.81 232 GLN B O 1
ATOM 4309 N N . THR B 1 233 ? 6.594 -13.297 -2.799 1 93.25 233 THR B N 1
ATOM 4310 C CA . THR B 1 233 ? 7.766 -13.375 -3.662 1 93.25 233 THR B CA 1
ATOM 4311 C C . THR B 1 233 ? 9 -13.789 -2.863 1 93.25 233 THR B C 1
ATOM 4313 O O . THR B 1 233 ? 9.758 -14.664 -3.287 1 93.25 233 THR B O 1
ATOM 4316 N N . MET B 1 234 ? 9.188 -13.18 -1.709 1 96 234 MET B N 1
ATOM 4317 C CA . MET B 1 234 ? 10.336 -13.51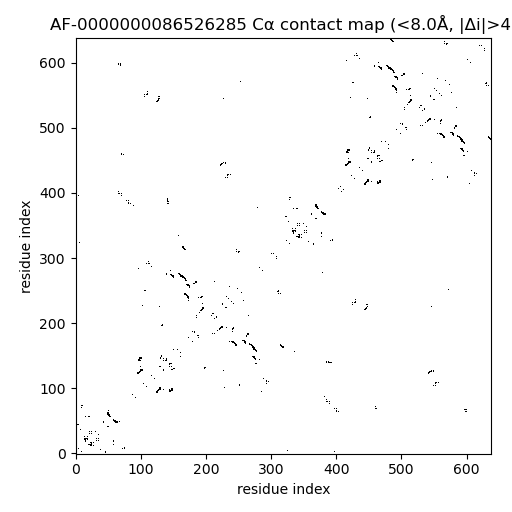6 -0.876 1 96 234 MET B CA 1
ATOM 4318 C C . MET B 1 234 ? 10.242 -14.945 -0.366 1 96 234 MET B C 1
ATOM 4320 O O . MET B 1 234 ? 11.25 -15.641 -0.255 1 96 234 MET B O 1
ATOM 4324 N N . LEU B 1 235 ? 9.07 -15.344 -0.057 1 94.5 235 LEU B N 1
ATOM 4325 C CA . LEU B 1 235 ? 8.844 -16.703 0.401 1 94.5 235 LEU B CA 1
ATOM 4326 C C . LEU B 1 235 ? 9.18 -17.703 -0.697 1 94.5 235 LEU B C 1
ATOM 4328 O O . LEU B 1 235 ? 9.953 -18.641 -0.474 1 94.5 235 LEU B O 1
ATOM 4332 N N . GLU B 1 236 ? 8.703 -17.516 -1.874 1 92 236 GLU B N 1
ATOM 4333 C CA . GLU B 1 236 ? 8.75 -18.484 -2.953 1 92 236 GLU B CA 1
ATOM 4334 C C . GLU B 1 236 ? 10.109 -18.469 -3.652 1 92 236 GLU B C 1
ATOM 4336 O O . GLU B 1 236 ? 10.602 -19.516 -4.094 1 92 236 GLU B O 1
ATOM 4341 N N . GLN B 1 237 ? 10.648 -17.297 -3.742 1 93.25 237 GLN B N 1
ATOM 4342 C CA . GLN B 1 237 ? 11.789 -17.156 -4.637 1 93.25 237 GLN B CA 1
ATOM 4343 C C . GLN B 1 237 ? 13.078 -16.922 -3.854 1 93.25 237 GLN B C 1
ATOM 4345 O O . GLN B 1 237 ? 14.18 -17.031 -4.402 1 93.25 237 GLN B O 1
ATOM 4350 N N . ALA B 1 238 ? 12.938 -16.609 -2.588 1 95.88 238 ALA B N 1
ATOM 4351 C CA . ALA B 1 238 ? 14.133 -16.359 -1.785 1 95.88 238 ALA B CA 1
ATOM 4352 C C . ALA B 1 238 ? 14.211 -17.328 -0.605 1 95.88 238 ALA B C 1
ATOM 4354 O O . ALA B 1 238 ? 15.094 -17.203 0.249 1 95.88 238 ALA B O 1
ATOM 4355 N N . ASP B 1 239 ? 13.227 -18.188 -0.506 1 95.81 239 ASP B N 1
ATOM 4356 C CA . ASP B 1 239 ? 13.188 -19.234 0.501 1 95.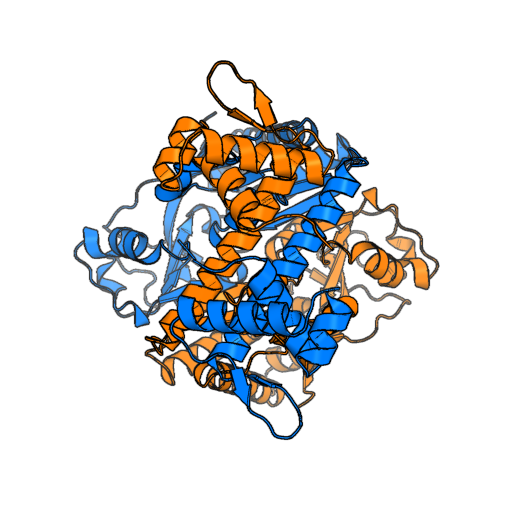81 239 ASP B CA 1
ATOM 4357 C C . ASP B 1 239 ? 13.125 -18.656 1.91 1 95.81 239 ASP B C 1
ATOM 4359 O O . ASP B 1 239 ? 13.727 -19.203 2.84 1 95.81 239 ASP B O 1
ATOM 4363 N N . MET B 1 240 ? 12.555 -17.547 2.002 1 97.56 240 MET B N 1
ATOM 4364 C CA . MET B 1 240 ? 12.414 -16.953 3.328 1 97.56 240 MET B CA 1
ATOM 4365 C C . MET B 1 240 ? 11.227 -17.547 4.07 1 97.56 240 MET B C 1
ATOM 4367 O O . MET B 1 240 ? 10.281 -18.047 3.449 1 97.56 240 MET B O 1
ATOM 4371 N N . CYS B 1 241 ? 11.297 -17.469 5.383 1 97.88 241 CYS B N 1
ATOM 4372 C CA . CYS B 1 241 ? 10.156 -17.781 6.242 1 97.88 241 CYS B CA 1
ATOM 4373 C C . CYS B 1 241 ? 9.281 -16.547 6.465 1 97.88 241 CYS B C 1
ATOM 4375 O O . CYS B 1 241 ? 9.75 -15.414 6.301 1 97.88 241 CYS B O 1
ATOM 4377 N N . THR B 1 242 ? 8.047 -16.766 6.707 1 96.75 242 THR B N 1
ATOM 4378 C CA . THR B 1 242 ? 7.16 -15.664 7.039 1 96.75 242 THR B CA 1
ATOM 4379 C C . THR B 1 242 ? 6.141 -16.078 8.094 1 96.75 242 THR B C 1
ATOM 4381 O O . THR B 1 242 ? 6.133 -17.234 8.531 1 96.75 242 THR B O 1
ATOM 4384 N N . TRP B 1 243 ? 5.465 -15.117 8.664 1 96.31 243 TRP B N 1
ATOM 4385 C CA . TRP B 1 243 ? 4.332 -15.289 9.57 1 96.31 243 TRP B CA 1
ATOM 4386 C C . TRP B 1 243 ? 3.115 -14.516 9.07 1 96.31 243 TRP B C 1
ATOM 4388 O O . TRP B 1 243 ? 3.178 -13.305 8.875 1 96.31 243 TRP B O 1
ATOM 4398 N N . CYS B 1 244 ? 2.062 -15.258 8.812 1 93.5 244 CYS B N 1
ATOM 4399 C CA . CYS B 1 244 ? 0.882 -14.617 8.242 1 93.5 244 CYS B CA 1
ATOM 4400 C C . CYS B 1 244 ? -0.381 -15.398 8.586 1 93.5 244 CYS B C 1
ATOM 4402 O O . CYS B 1 244 ? -0.311 -16.453 9.211 1 93.5 244 CYS B O 1
ATOM 4404 N N . PRO B 1 245 ? -1.57 -14.859 8.297 1 93.69 245 PRO B N 1
ATOM 4405 C CA . PRO B 1 245 ? -2.826 -15.586 8.508 1 93.69 245 PRO B CA 1
ATOM 4406 C C . PRO B 1 245 ? -2.859 -16.938 7.789 1 93.69 245 PRO B C 1
ATOM 4408 O O . PRO B 1 245 ? -2.594 -17 6.586 1 93.69 245 PRO B O 1
ATOM 4411 N N . THR B 1 246 ? -3.264 -17.969 8.492 1 93.25 246 THR B N 1
ATOM 4412 C CA . THR B 1 246 ? -3.266 -19.328 7.977 1 93.25 246 THR B CA 1
ATOM 4413 C C . THR B 1 246 ? -4.207 -19.469 6.785 1 93.25 246 THR B C 1
ATOM 4415 O O . THR B 1 246 ? -3.979 -20.281 5.887 1 93.25 246 THR B O 1
ATOM 4418 N N . ILE B 1 247 ? -5.219 -18.641 6.773 1 92.19 247 ILE B N 1
ATOM 4419 C CA . ILE B 1 247 ? -6.246 -18.672 5.738 1 92.19 247 ILE B CA 1
ATOM 4420 C C . ILE B 1 247 ? -5.605 -18.469 4.371 1 92.19 247 ILE B C 1
ATOM 4422 O O . ILE B 1 247 ? -6.133 -18.906 3.352 1 92.19 247 ILE B O 1
ATOM 4426 N N . LEU B 1 248 ? -4.477 -17.797 4.289 1 90.06 248 LEU B N 1
ATOM 4427 C CA . LEU B 1 248 ? -3.799 -17.547 3.023 1 90.06 248 LEU B CA 1
ATOM 4428 C C . LEU B 1 248 ? -3.383 -18.844 2.35 1 90.06 248 LEU B C 1
ATOM 4430 O O . LEU B 1 248 ? -3.338 -18.922 1.12 1 90.06 248 LEU B O 1
ATOM 4434 N N . ALA B 1 249 ? -3.129 -19.812 3.131 1 86.75 249 ALA B N 1
ATOM 4435 C CA . ALA B 1 249 ? -2.744 -21.109 2.59 1 86.75 249 ALA B CA 1
ATOM 4436 C C . ALA B 1 249 ? -3.924 -21.797 1.898 1 86.75 249 ALA B C 1
ATOM 4438 O O . ALA B 1 249 ? -3.736 -22.719 1.113 1 86.75 249 ALA B O 1
ATOM 4439 N N . ALA B 1 250 ? -5.113 -21.359 2.193 1 85.19 250 ALA B N 1
ATOM 4440 C CA . ALA B 1 250 ? -6.309 -21.969 1.617 1 85.19 250 ALA B CA 1
ATOM 4441 C C . ALA B 1 250 ? -6.754 -21.219 0.36 1 85.19 250 ALA B C 1
ATOM 4443 O O . ALA B 1 250 ? -7.652 -21.672 -0.353 1 85.19 250 ALA B O 1
ATOM 4444 N N . VAL B 1 251 ? -6.113 -20.125 0.087 1 83.19 251 VAL B N 1
ATOM 4445 C CA . VAL B 1 251 ? -6.469 -19.344 -1.092 1 83.19 251 VAL B CA 1
ATOM 4446 C C . VAL B 1 251 ? -5.824 -19.953 -2.334 1 83.19 251 VAL B C 1
ATOM 4448 O O . VAL B 1 251 ? -4.637 -20.281 -2.322 1 83.19 251 VAL B O 1
ATOM 4451 N N . PRO B 1 252 ? -6.547 -20.094 -3.375 1 73.25 252 PRO B N 1
ATOM 4452 C CA . PRO B 1 252 ? -6.051 -20.797 -4.562 1 73.25 252 PRO B CA 1
ATOM 4453 C C . PRO B 1 252 ? -4.781 -20.172 -5.133 1 73.25 252 PRO B C 1
ATOM 4455 O O . PRO B 1 252 ? -3.883 -20.875 -5.582 1 73.25 252 PRO B O 1
ATOM 4458 N N . SER B 1 253 ? -4.645 -18.906 -5.078 1 72.62 253 SER B N 1
ATOM 4459 C CA . SER B 1 253 ? -3.482 -18.234 -5.656 1 72.62 253 SER B CA 1
ATOM 4460 C C . SER B 1 253 ? -2.227 -18.5 -4.832 1 72.62 253 SER B C 1
ATOM 4462 O O . SER B 1 253 ? -1.108 -18.344 -5.328 1 72.62 253 SER B O 1
ATOM 4464 N N . PHE B 1 254 ? -2.383 -18.969 -3.607 1 72.88 254 PHE B N 1
ATOM 4465 C CA . PHE B 1 254 ? -1.258 -19.188 -2.705 1 72.88 254 PHE B CA 1
ATOM 4466 C C . PHE B 1 254 ? -1.15 -20.641 -2.307 1 72.88 254 PHE B C 1
ATOM 4468 O O . PHE B 1 254 ? -0.05 -21.156 -2.078 1 72.88 254 PHE B O 1
ATOM 4475 N N . GLY B 1 255 ? -2.268 -21.219 -2.143 1 65.19 255 GLY B N 1
ATOM 4476 C CA . GLY B 1 255 ? -2.441 -22.422 -1.353 1 65.19 255 GLY B CA 1
ATOM 4477 C C . GLY B 1 255 ? -1.542 -23.562 -1.797 1 65.19 255 GLY B C 1
ATOM 4478 O O . GLY B 1 255 ? -0.963 -24.266 -0.965 1 65.19 255 GLY B O 1
ATOM 4479 N N . GLU B 1 256 ? -1.327 -23.609 -2.973 1 77.62 256 GLU B N 1
ATOM 4480 C CA . GLU B 1 256 ? -0.51 -24.766 -3.332 1 77.62 256 GLU B CA 1
ATOM 4481 C C . GLU B 1 256 ? 0.977 -24.422 -3.281 1 77.62 256 GLU B C 1
ATOM 4483 O O . GLU B 1 256 ? 1.824 -25.312 -3.318 1 77.62 256 GLU B O 1
ATOM 4488 N N . ARG B 1 257 ? 1.182 -23.281 -2.908 1 86.38 257 ARG B N 1
ATOM 4489 C CA . ARG B 1 257 ? 2.574 -22.859 -3.023 1 86.38 257 ARG B CA 1
ATOM 4490 C C . ARG B 1 257 ? 3.166 -22.547 -1.653 1 86.38 257 ARG B C 1
ATOM 4492 O O . ARG B 1 257 ? 4.379 -22.375 -1.521 1 86.38 257 ARG B O 1
ATOM 4499 N N . MET B 1 258 ? 2.307 -22.5 -0.644 1 89.75 258 MET B N 1
ATOM 4500 C CA . MET B 1 258 ? 2.75 -22.234 0.72 1 89.75 258 MET B CA 1
ATOM 4501 C C . MET B 1 258 ? 2.385 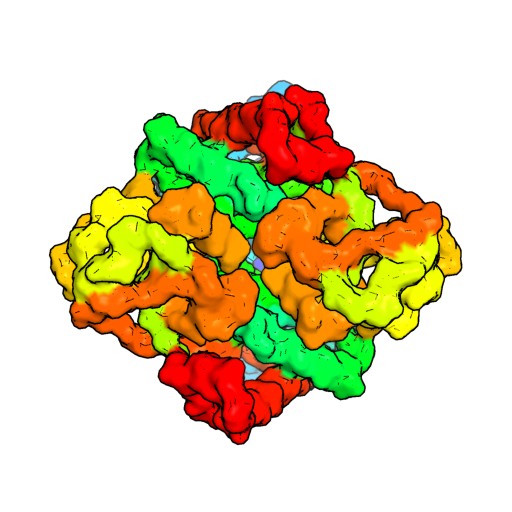-23.375 1.655 1 89.75 258 MET B C 1
ATOM 4503 O O . MET B 1 258 ? 1.398 -24.078 1.426 1 89.75 258 MET B O 1
ATOM 4507 N N . ARG B 1 259 ? 3.189 -23.516 2.672 1 92.69 259 ARG B N 1
ATOM 4508 C CA . ARG B 1 259 ? 2.965 -24.547 3.68 1 92.69 259 ARG B CA 1
ATOM 4509 C C . ARG B 1 259 ? 3.029 -23.953 5.086 1 92.69 259 ARG B C 1
ATOM 4511 O O . ARG B 1 259 ? 4.02 -23.312 5.453 1 92.69 259 ARG B O 1
ATOM 4518 N N . ALA B 1 260 ? 1.955 -24.172 5.809 1 94.06 260 ALA B N 1
ATOM 4519 C CA . ALA B 1 260 ? 1.965 -23.812 7.227 1 94.06 260 ALA B CA 1
ATOM 4520 C C . ALA B 1 260 ? 2.744 -24.844 8.047 1 94.06 260 ALA B C 1
ATOM 4522 O O . ALA B 1 260 ? 2.506 -26.047 7.938 1 94.06 260 ALA B O 1
ATOM 4523 N N . LEU B 1 261 ? 3.631 -24.375 8.891 1 96.44 261 LEU B N 1
ATOM 4524 C CA . LEU B 1 261 ? 4.434 -25.266 9.711 1 96.44 261 LEU B CA 1
ATOM 4525 C C . LEU B 1 261 ? 3.684 -25.672 10.977 1 96.44 261 LEU B C 1
ATOM 4527 O O . LEU B 1 261 ? 2.98 -24.844 11.57 1 96.44 261 LEU B O 1
ATOM 4531 N N . LYS B 1 262 ? 3.824 -26.906 11.305 1 95.31 262 LYS B N 1
ATOM 4532 C CA . LYS B 1 262 ? 3.266 -27.406 12.562 1 95.31 262 LYS B CA 1
ATOM 4533 C C . LYS B 1 262 ? 4.285 -27.312 13.695 1 95.31 262 LYS B C 1
ATOM 4535 O O . LYS B 1 262 ? 4.902 -28.297 14.07 1 95.31 262 LYS B O 1
ATOM 4540 N N . LEU B 1 263 ? 4.324 -26.172 14.297 1 97.06 263 LEU B N 1
ATOM 4541 C CA . LEU B 1 263 ? 5.297 -25.906 15.352 1 97.06 263 LEU B CA 1
ATOM 4542 C C . LEU B 1 263 ? 4.723 -26.25 16.719 1 97.06 263 LEU B C 1
ATOM 4544 O O . LEU B 1 263 ? 3.504 -26.266 16.906 1 97.06 263 LEU B O 1
ATOM 4548 N N . GLN B 1 264 ? 5.613 -26.516 17.594 1 96.31 264 GLN B N 1
ATOM 4549 C CA . GLN B 1 264 ? 5.211 -26.75 18.969 1 96.31 264 GLN B CA 1
ATOM 4550 C C . GLN B 1 264 ? 4.711 -25.453 19.625 1 96.31 264 GLN B C 1
ATOM 4552 O O . GLN B 1 264 ? 3.814 -25.484 20.469 1 96.31 264 GLN B O 1
ATOM 4557 N N . GLU B 1 265 ? 5.391 -24.359 19.25 1 94.62 265 GLU B N 1
ATOM 4558 C CA . GLU B 1 265 ? 4.965 -23.047 19.734 1 94.62 265 GLU B CA 1
ATOM 4559 C C . GLU B 1 265 ? 3.607 -22.656 19.156 1 94.62 265 GLU B C 1
ATOM 4561 O O . GLU B 1 265 ? 3.318 -22.953 17.984 1 94.62 265 GLU B O 1
ATOM 4566 N N . THR B 1 266 ? 2.836 -22.062 19.938 1 90.88 266 THR B N 1
ATOM 4567 C CA . THR B 1 266 ? 1.506 -21.641 19.484 1 90.88 266 THR B CA 1
ATOM 4568 C C . THR B 1 266 ? 1.402 -20.125 19.422 1 90.88 266 THR B C 1
ATOM 4570 O O . THR B 1 266 ? 2.064 -19.422 20.188 1 90.88 266 THR B O 1
ATOM 4573 N N . PHE B 1 267 ? 0.608 -19.75 18.453 1 93.12 267 PHE B N 1
ATOM 4574 C CA . PHE B 1 267 ? 0.335 -18.328 18.281 1 93.12 267 PHE B CA 1
ATOM 4575 C C . PHE B 1 267 ? -1.138 -18.016 18.531 1 93.12 267 PHE B C 1
ATOM 4577 O O . PHE B 1 267 ? -2.014 -18.781 18.109 1 93.12 267 PHE B O 1
ATOM 4584 N N . GLU B 1 268 ? -1.404 -16.938 19.219 1 91.38 268 GLU B N 1
ATOM 4585 C CA . GLU B 1 268 ? -2.777 -16.562 19.531 1 91.38 268 GLU B CA 1
ATOM 4586 C C . GLU B 1 268 ? -3.531 -16.094 18.297 1 91.38 268 GLU B C 1
ATOM 4588 O O . GLU B 1 268 ? -2.961 -15.438 17.422 1 91.38 268 GLU B O 1
ATOM 4593 N N . PRO B 1 269 ? -4.762 -16.5 18.266 1 93.25 269 PRO B N 1
ATOM 4594 C CA . PRO B 1 269 ? -5.57 -15.945 17.172 1 93.25 269 PRO B CA 1
ATOM 4595 C C . PRO B 1 269 ? -5.629 -14.422 17.203 1 93.25 269 PRO B C 1
ATOM 4597 O O . PRO B 1 269 ? -5.426 -13.805 18.25 1 93.25 269 PRO B O 1
ATOM 4600 N N . ARG B 1 270 ? -5.898 -13.898 16.016 1 92.94 270 ARG B N 1
ATOM 4601 C CA . ARG B 1 270 ? -5.969 -12.445 15.859 1 92.94 270 ARG B CA 1
ATOM 4602 C C . ARG B 1 270 ? -7.363 -12.016 15.422 1 92.94 270 ARG B C 1
ATOM 4604 O O . ARG B 1 270 ? -8.07 -12.766 14.75 1 92.94 270 ARG B O 1
ATOM 4611 N N . ASP B 1 271 ? -7.656 -10.781 15.781 1 93.38 271 ASP B N 1
ATOM 4612 C CA . ASP B 1 271 ? -8.945 -10.234 15.383 1 93.38 271 ASP B CA 1
ATOM 4613 C C . ASP B 1 271 ? -8.797 -9.273 14.203 1 93.38 271 ASP B C 1
ATOM 4615 O O . ASP B 1 271 ? -7.844 -8.5 14.141 1 93.38 271 ASP B O 1
ATOM 4619 N N . LEU B 1 272 ? -9.672 -9.492 13.289 1 94.44 272 LEU B N 1
ATOM 4620 C CA . LEU B 1 272 ? -9.859 -8.531 12.203 1 94.44 272 LEU B CA 1
ATOM 4621 C C . LEU B 1 272 ? -11.117 -7.703 12.414 1 94.44 272 LEU B C 1
ATOM 4623 O O . LEU B 1 272 ? -12.164 -8.242 12.789 1 94.44 272 LEU B O 1
ATOM 4627 N N . GLY B 1 273 ? -11 -6.41 12.156 1 94.56 273 GLY B N 1
ATOM 4628 C CA . GLY B 1 273 ? -12.156 -5.555 12.359 1 94.56 273 GLY B CA 1
ATOM 4629 C C . GLY B 1 273 ? -12.133 -4.305 11.5 1 94.56 273 GLY B C 1
ATOM 4630 O O . GLY B 1 273 ? -11.32 -4.195 10.578 1 94.56 273 GLY B O 1
ATOM 4631 N N . ILE B 1 274 ? -13.086 -3.486 11.734 1 93.06 274 ILE B N 1
ATOM 4632 C CA . ILE B 1 274 ? -13.203 -2.174 11.102 1 93.06 274 ILE B CA 1
ATOM 4633 C C . ILE B 1 274 ? -12.383 -1.151 11.891 1 93.06 274 ILE B C 1
ATOM 4635 O O . ILE B 1 274 ? -12.578 -0.988 13.094 1 93.06 274 ILE B O 1
ATOM 4639 N N . VAL B 1 275 ? -11.469 -0.618 11.172 1 91.44 275 VAL B N 1
ATOM 4640 C CA . VAL B 1 275 ? -10.641 0.413 11.781 1 91.44 275 VAL B CA 1
ATOM 4641 C C . VAL B 1 275 ? -11.016 1.783 11.227 1 91.44 275 VAL B C 1
ATOM 4643 O O . VAL B 1 275 ? -11.023 1.986 10.008 1 91.44 275 VAL B O 1
ATOM 4646 N N . THR B 1 276 ? -11.352 2.645 12.055 1 85.56 276 THR B N 1
ATOM 4647 C CA . THR B 1 276 ? -11.68 4.02 11.703 1 85.56 276 THR B CA 1
ATOM 4648 C C . THR B 1 276 ? -10.953 5.004 12.609 1 85.56 276 THR B C 1
ATOM 4650 O O . THR B 1 276 ? -10.438 4.621 13.664 1 85.56 276 THR B O 1
ATOM 4653 N N . ARG B 1 277 ? -10.938 6.074 12.086 1 74.69 277 ARG B N 1
ATOM 4654 C CA . ARG B 1 277 ? -10.523 7.113 13.023 1 74.69 277 ARG B CA 1
ATOM 4655 C C . ARG B 1 277 ? -11.555 7.285 14.141 1 74.69 277 ARG B C 1
ATOM 4657 O O . ARG B 1 277 ? -12.758 7.238 13.891 1 74.69 277 ARG B O 1
ATOM 4664 N N . ARG B 1 278 ? -11.094 7.418 15.312 1 69.69 278 ARG B N 1
ATOM 4665 C CA . ARG B 1 278 ? -12.008 7.512 16.453 1 69.69 278 ARG B CA 1
ATOM 4666 C C . ARG B 1 278 ? -12.961 8.688 16.281 1 69.69 278 ARG B C 1
ATOM 4668 O O . ARG B 1 278 ? -14.109 8.625 16.734 1 69.69 278 ARG B O 1
ATOM 4675 N N . SER B 1 279 ? -12.594 9.672 15.641 1 58.91 279 SER B N 1
ATOM 4676 C CA . SER B 1 279 ? -13.406 10.883 15.508 1 58.91 279 SER B CA 1
ATOM 4677 C C . SER B 1 279 ? -14.289 10.82 14.266 1 58.91 279 SER B C 1
ATOM 4679 O O . SER B 1 279 ? -15.023 11.758 13.969 1 58.91 279 SER B O 1
ATOM 4681 N N . SER B 1 280 ? -14.227 9.727 13.641 1 63.75 280 SER B N 1
ATOM 4682 C CA . SER B 1 280 ? -14.961 9.641 12.383 1 63.75 280 SER B CA 1
ATOM 4683 C C . SER B 1 280 ? -16.141 8.688 12.5 1 63.75 280 SER B C 1
ATOM 4685 O O . SER B 1 280 ? -16.141 7.789 13.344 1 63.75 280 SER B O 1
ATOM 4687 N N . THR B 1 281 ? -17.219 9.148 11.828 1 66.5 281 THR B N 1
ATOM 4688 C CA . THR B 1 281 ? -18.359 8.258 11.68 1 66.5 281 THR B CA 1
ATOM 4689 C C . THR B 1 281 ? -18.422 7.684 10.266 1 66.5 281 THR B C 1
ATOM 4691 O O . THR B 1 281 ? -18.078 8.367 9.297 1 66.5 281 THR B O 1
ATOM 4694 N N . LEU B 1 282 ? -18.844 6.508 10.25 1 78.88 282 LEU B N 1
ATOM 4695 C CA . LEU B 1 282 ? -18.984 5.855 8.953 1 78.88 282 LEU B CA 1
ATOM 4696 C C . LEU B 1 282 ? -20.156 6.445 8.172 1 78.88 282 LEU B C 1
ATOM 4698 O O . LEU B 1 282 ? -21.266 6.566 8.711 1 78.88 282 LEU B O 1
ATOM 4702 N N . GLY B 1 283 ? -19.922 6.855 7.027 1 78.31 283 GLY B N 1
ATOM 4703 C CA . GLY B 1 283 ? -20.984 7.309 6.152 1 78.31 283 GLY B CA 1
ATOM 4704 C C . GLY B 1 283 ? -21.812 6.168 5.578 1 78.31 283 GLY B C 1
ATOM 4705 O O . GLY B 1 283 ? -21.547 5 5.863 1 78.31 283 GLY B O 1
ATOM 4706 N N . ASP B 1 284 ? -22.797 6.504 4.805 1 82.69 284 ASP B N 1
ATOM 4707 C CA . ASP B 1 284 ? -23.734 5.535 4.242 1 82.69 284 ASP B CA 1
ATOM 4708 C C . ASP B 1 284 ? -23.031 4.555 3.314 1 82.69 284 ASP B C 1
ATOM 4710 O O . ASP B 1 284 ? -23.297 3.35 3.354 1 82.69 284 ASP B O 1
ATOM 4714 N N . ALA B 1 285 ? -22.188 5.055 2.514 1 89.94 285 ALA B N 1
ATOM 4715 C CA . ALA B 1 285 ? -21.469 4.203 1.572 1 89.94 285 ALA B CA 1
ATOM 4716 C C . ALA B 1 285 ? -20.594 3.195 2.309 1 89.94 285 ALA B C 1
ATOM 4718 O O . ALA B 1 285 ? -20.516 2.027 1.924 1 89.94 285 ALA B O 1
ATOM 4719 N N . ALA B 1 286 ? -19.953 3.688 3.342 1 91.88 286 ALA B N 1
ATOM 4720 C CA . ALA B 1 286 ? -19.109 2.814 4.148 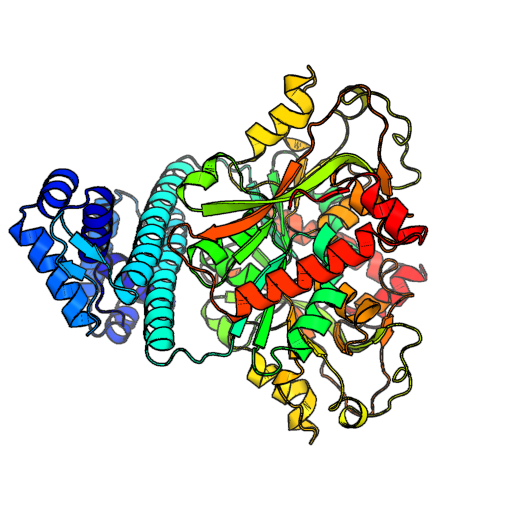1 91.88 286 ALA B CA 1
ATOM 4721 C C . ALA B 1 286 ? -19.922 1.713 4.812 1 91.88 286 ALA B C 1
ATOM 4723 O O . ALA B 1 286 ? -19.547 0.54 4.777 1 91.88 286 ALA B O 1
ATOM 4724 N N . ARG B 1 287 ? -21.016 2.057 5.387 1 90.62 287 ARG B N 1
ATOM 4725 C CA . ARG B 1 287 ? -21.891 1.09 6.035 1 90.62 287 ARG B CA 1
ATOM 4726 C C . ARG B 1 287 ? -22.422 0.076 5.031 1 90.62 287 ARG B C 1
ATOM 4728 O O . ARG B 1 287 ? -22.484 -1.12 5.324 1 90.62 287 ARG B O 1
ATOM 4735 N N . CYS B 1 288 ? -22.797 0.607 3.92 1 93.62 288 CYS B N 1
ATOM 4736 C CA . CYS B 1 288 ? -23.281 -0.283 2.869 1 93.62 288 CYS B CA 1
ATOM 4737 C C . CYS B 1 288 ? -22.203 -1.298 2.482 1 93.62 288 CYS B C 1
ATOM 4739 O O . CYS B 1 288 ? -22.5 -2.486 2.332 1 93.62 288 CYS B O 1
ATOM 4741 N N . PHE B 1 289 ? -20.953 -0.866 2.312 1 96.88 289 PHE B N 1
ATOM 4742 C CA . PHE B 1 289 ? -19.875 -1.769 1.944 1 96.88 289 PHE B CA 1
ATOM 4743 C C . PHE B 1 289 ? -19.672 -2.836 3.014 1 96.88 289 PHE B C 1
ATOM 4745 O O . PHE B 1 289 ? -19.5 -4.016 2.697 1 96.88 289 PHE B O 1
ATOM 4752 N N . ILE B 1 290 ? -19.656 -2.379 4.23 1 96.06 290 ILE B N 1
ATOM 4753 C CA . ILE B 1 290 ? -19.453 -3.293 5.352 1 96.06 290 ILE B CA 1
ATOM 4754 C C . ILE B 1 290 ? -20.578 -4.336 5.363 1 96.06 290 ILE B C 1
ATOM 4756 O O . ILE B 1 290 ? -20.312 -5.527 5.547 1 96.06 290 ILE B O 1
ATOM 4760 N N . ASP B 1 291 ? -21.797 -3.902 5.129 1 95.75 291 ASP B N 1
ATOM 4761 C CA . ASP B 1 291 ? -22.922 -4.816 5.074 1 95.75 291 ASP B CA 1
ATOM 4762 C C . ASP B 1 291 ? -22.766 -5.82 3.934 1 95.75 291 ASP B C 1
ATOM 4764 O O . ASP B 1 291 ? -23.062 -7.008 4.098 1 95.75 291 ASP B O 1
ATOM 4768 N N . CYS B 1 292 ? -22.375 -5.316 2.77 1 97.5 292 CYS B N 1
ATOM 4769 C CA . CYS B 1 292 ? -22.141 -6.195 1.631 1 97.5 292 CYS B CA 1
ATOM 4770 C C . CYS B 1 292 ? -21.078 -7.246 1.961 1 97.5 292 CYS B C 1
ATOM 4772 O O . CYS B 1 292 ? -21.25 -8.43 1.652 1 97.5 292 CYS B O 1
ATOM 4774 N N . LEU B 1 293 ? -20.031 -6.816 2.566 1 97.81 293 LEU B N 1
ATOM 4775 C CA . LEU B 1 293 ? -18.938 -7.723 2.924 1 97.81 293 LEU B CA 1
ATOM 4776 C C . LEU B 1 293 ? -19.422 -8.781 3.916 1 97.81 293 LEU B C 1
ATOM 4778 O O . LEU B 1 293 ? -19.141 -9.969 3.746 1 97.81 293 LEU B O 1
ATOM 4782 N N . LEU B 1 294 ? -20.125 -8.328 4.945 1 96.44 294 LEU B N 1
ATOM 4783 C CA . LEU B 1 294 ? -20.609 -9.25 5.961 1 96.44 294 LEU B CA 1
ATOM 4784 C C . LEU B 1 294 ? -21.578 -10.258 5.359 1 96.44 294 LEU B C 1
ATOM 4786 O O . LEU B 1 294 ? -21.578 -11.43 5.738 1 96.44 294 LEU B O 1
ATOM 4790 N N . HIS B 1 295 ? -22.406 -9.789 4.461 1 96.88 295 HIS B N 1
ATOM 4791 C CA . HIS B 1 295 ? -23.328 -10.688 3.762 1 96.88 295 HIS B CA 1
ATOM 4792 C C . HIS B 1 295 ? -22.562 -11.797 3.045 1 96.88 295 HIS B C 1
ATOM 4794 O O . HIS B 1 295 ? -22.922 -12.977 3.154 1 96.88 295 HIS B O 1
ATOM 4800 N N . VAL B 1 296 ? -21.516 -11.438 2.367 1 97.31 296 VAL B N 1
ATOM 4801 C CA . VAL B 1 296 ? -20.719 -12.398 1.612 1 97.31 296 VAL B CA 1
ATOM 4802 C C . VAL B 1 296 ? -20.047 -13.383 2.57 1 97.31 296 VAL B C 1
ATOM 4804 O O . VAL B 1 296 ? -20.094 -14.594 2.352 1 97.31 296 VAL B O 1
ATOM 4807 N N . ILE B 1 297 ? -19.469 -12.875 3.639 1 96.5 297 ILE B N 1
ATOM 4808 C CA . ILE B 1 297 ? -18.75 -13.711 4.594 1 96.5 297 ILE B CA 1
ATOM 4809 C C . ILE B 1 297 ? -19.719 -14.719 5.227 1 96.5 297 ILE B C 1
ATOM 4811 O O . ILE B 1 297 ? -19.391 -15.898 5.34 1 96.5 297 ILE B O 1
ATOM 4815 N N . ARG B 1 298 ? -20.875 -14.273 5.609 1 96.31 298 ARG B N 1
ATOM 4816 C CA . ARG B 1 298 ? -21.875 -15.148 6.23 1 96.31 298 ARG B CA 1
ATOM 4817 C C . ARG B 1 298 ? -22.328 -16.234 5.262 1 96.31 298 ARG B C 1
ATOM 4819 O O . ARG B 1 298 ? -22.562 -17.375 5.66 1 96.31 298 ARG B O 1
ATOM 4826 N N . ARG B 1 299 ? -22.531 -15.852 4.031 1 96.25 299 ARG B N 1
ATOM 4827 C CA . ARG B 1 299 ? -22.938 -16.828 3.02 1 96.25 299 ARG B CA 1
ATOM 4828 C C . ARG B 1 299 ? -21.875 -17.906 2.865 1 96.25 299 ARG B C 1
ATOM 4830 O O . ARG B 1 299 ? -22.203 -19.094 2.783 1 96.25 299 ARG B O 1
ATOM 4837 N N . HIS B 1 300 ? -20.609 -17.484 2.828 1 94.94 300 HIS B N 1
ATOM 4838 C CA . HIS B 1 300 ? -19.516 -18.453 2.727 1 94.94 300 HIS B CA 1
ATOM 4839 C C . HIS B 1 300 ? -19.438 -19.312 3.98 1 94.94 300 HIS B C 1
ATOM 4841 O O . HIS B 1 300 ? -19.109 -20.5 3.902 1 94.94 300 HIS B O 1
ATOM 4847 N N . ALA B 1 301 ? -19.688 -18.734 5.129 1 94 301 ALA B N 1
ATOM 4848 C CA . ALA B 1 301 ? -19.625 -19.453 6.398 1 94 301 ALA B CA 1
ATOM 4849 C C . ALA B 1 301 ? -20.672 -20.562 6.457 1 94 301 ALA B C 1
ATOM 4851 O O . ALA B 1 301 ? -20.469 -21.578 7.129 1 94 301 ALA B O 1
ATOM 4852 N N . ARG B 1 302 ? -21.734 -20.438 5.711 1 94 302 ARG B N 1
ATOM 4853 C CA . ARG B 1 302 ? -22.828 -21.391 5.734 1 94 302 ARG B CA 1
ATOM 4854 C C . ARG B 1 302 ? -22.719 -22.375 4.57 1 94 302 ARG B C 1
ATOM 4856 O O . ARG B 1 302 ? -23.516 -23.297 4.465 1 94 302 ARG B O 1
ATOM 4863 N N . SER B 1 303 ? -21.797 -22.125 3.752 1 93.44 303 SER B N 1
ATOM 4864 C CA . SER B 1 303 ? -21.625 -22.938 2.545 1 93.44 303 SER B CA 1
ATOM 4865 C C . SER B 1 303 ? -21.016 -24.297 2.867 1 93.44 303 SER B C 1
ATOM 4867 O O . SER B 1 303 ? -20.141 -24.406 3.73 1 93.44 303 SER B O 1
ATOM 4869 N N . ALA B 1 304 ? -21.391 -25.328 2.154 1 90.94 304 ALA B N 1
ATOM 4870 C CA . ALA B 1 304 ? -20.875 -26.672 2.33 1 90.94 304 ALA B CA 1
ATOM 4871 C C . ALA B 1 304 ? -19.812 -27 1.281 1 90.94 304 ALA B C 1
ATOM 4873 O O . ALA B 1 304 ? -19.266 -28.094 1.255 1 90.94 304 ALA B O 1
ATOM 4874 N N . ARG B 1 305 ? -19.547 -25.984 0.488 1 92.5 305 ARG B N 1
ATOM 4875 C CA . ARG B 1 305 ? -18.516 -26.188 -0.517 1 92.5 305 ARG B CA 1
ATOM 4876 C C . ARG B 1 305 ? -17.156 -26.391 0.136 1 92.5 305 ARG B C 1
ATOM 4878 O O . ARG B 1 305 ? -16.828 -25.734 1.127 1 92.5 305 ARG B O 1
ATOM 4885 N N . LYS B 1 306 ? -16.344 -27.234 -0.417 1 90.06 306 LYS B N 1
ATOM 4886 C CA . LYS B 1 306 ? -15.039 -27.609 0.138 1 90.06 306 LYS B CA 1
ATOM 4887 C C . LYS B 1 306 ? -14.148 -26.375 0.295 1 90.06 306 LYS B C 1
ATOM 4889 O O . LYS B 1 306 ? -13.469 -26.219 1.312 1 90.06 306 LYS B O 1
ATOM 4894 N N . ALA B 1 307 ? -14.211 -25.531 -0.692 1 87 307 ALA B N 1
ATOM 4895 C CA . ALA B 1 307 ? -13.367 -24.344 -0.661 1 87 307 ALA B CA 1
ATOM 4896 C C . ALA B 1 307 ? -13.758 -23.422 0.493 1 87 307 ALA B C 1
ATOM 4898 O O . ALA B 1 307 ? -12.891 -22.859 1.157 1 87 307 ALA B O 1
ATOM 4899 N N . ASP B 1 308 ? -15.047 -23.25 0.741 1 91.31 308 ASP B N 1
ATOM 4900 C CA . ASP B 1 308 ? -15.531 -22.406 1.823 1 91.31 308 ASP B CA 1
ATOM 4901 C C . ASP B 1 308 ? -15.234 -23.031 3.186 1 91.31 308 ASP B C 1
ATOM 4903 O O . ASP B 1 308 ? -14.836 -22.328 4.121 1 91.31 308 ASP B O 1
ATOM 4907 N N . LEU B 1 309 ? -15.414 -24.328 3.264 1 90.56 309 LEU B N 1
ATOM 4908 C CA . LEU B 1 309 ? -15.109 -25.031 4.504 1 90.56 309 LEU B CA 1
ATOM 4909 C C . LEU B 1 309 ? -13.633 -24.875 4.875 1 90.56 309 LEU B C 1
ATOM 4911 O O . LEU B 1 309 ? -13.297 -24.719 6.051 1 90.56 309 LEU B O 1
ATOM 4915 N N . ALA B 1 310 ? -12.844 -24.953 3.889 1 89 310 ALA B N 1
ATOM 4916 C CA . ALA B 1 310 ? -11.406 -24.812 4.117 1 89 310 ALA B CA 1
ATOM 4917 C C . ALA B 1 310 ? -11.078 -23.438 4.691 1 89 310 ALA B C 1
ATOM 4919 O O . ALA B 1 310 ? -10.219 -23.312 5.566 1 89 310 ALA B O 1
ATOM 4920 N N . LEU B 1 311 ? -11.695 -22.406 4.18 1 89.25 311 LEU B N 1
ATOM 4921 C CA . LEU B 1 311 ? -11.469 -21.047 4.652 1 89.25 311 LEU B CA 1
ATOM 4922 C C . LEU B 1 311 ? -11.844 -20.906 6.125 1 89.25 311 LEU B C 1
ATOM 4924 O O . LEU B 1 311 ? -11.117 -20.281 6.898 1 89.25 311 LEU B O 1
ATOM 4928 N N . PHE B 1 312 ? -12.906 -21.531 6.516 1 92.75 312 PHE B N 1
ATOM 4929 C CA . PHE B 1 312 ? -13.461 -21.281 7.84 1 92.75 312 PHE B CA 1
ATOM 4930 C C . PHE B 1 312 ? -12.922 -22.281 8.852 1 92.75 312 PHE B C 1
ATOM 4932 O O . PHE B 1 312 ? -13.344 -22.281 10.008 1 92.75 312 PHE B O 1
ATOM 4939 N N . ARG B 1 313 ? -11.992 -23.141 8.438 1 90.88 313 ARG B N 1
ATOM 4940 C CA . ARG B 1 313 ? -11.273 -23.984 9.383 1 90.88 313 ARG B CA 1
ATOM 4941 C C . ARG B 1 313 ? -10.453 -23.141 10.352 1 90.88 313 ARG B C 1
ATOM 4943 O O . ARG B 1 313 ? -10.258 -23.516 11.508 1 90.88 313 ARG B O 1
ATOM 4950 N N . THR B 1 314 ? -10.008 -22 9.812 1 91.38 314 THR B N 1
ATOM 4951 C CA . THR B 1 314 ? -9.117 -21.172 10.609 1 91.38 314 THR B CA 1
ATOM 4952 C C . THR B 1 314 ? -9.688 -19.75 10.75 1 91.38 314 THR B C 1
ATOM 4954 O O . THR B 1 314 ? -8.945 -18.812 11.062 1 91.38 314 THR B O 1
ATOM 4957 N N . LEU B 1 315 ? -10.914 -19.578 10.375 1 93.06 315 LEU B N 1
ATOM 4958 C CA . LEU B 1 315 ? -11.609 -18.297 10.398 1 93.06 315 LEU B CA 1
ATOM 4959 C C . LEU B 1 315 ? -12.961 -18.422 11.086 1 93.06 315 LEU B C 1
ATOM 4961 O O . LEU B 1 315 ? -13.695 -19.391 10.867 1 93.06 315 LEU B O 1
ATOM 4965 N N . SER B 1 316 ? -13.289 -17.469 11.961 1 93.88 316 SER B N 1
ATOM 4966 C CA . SER B 1 316 ? -14.594 -17.469 12.617 1 93.88 316 SER B CA 1
ATOM 4967 C C . SER B 1 316 ? -15.195 -16.062 12.641 1 93.88 316 SER B C 1
ATOM 4969 O O . SER B 1 316 ? -14.461 -15.07 12.68 1 93.88 316 SER B O 1
ATOM 4971 N N . LEU B 1 317 ? -16.484 -16 12.602 1 92.94 317 LEU B N 1
ATOM 4972 C CA . LEU B 1 317 ? -17.203 -14.742 12.703 1 92.94 317 LEU B CA 1
ATOM 4973 C C . LEU B 1 317 ? -17.406 -14.344 14.164 1 92.94 317 LEU B C 1
ATOM 4975 O O . LEU B 1 317 ? -17.719 -15.188 15.008 1 92.94 317 LEU B O 1
ATOM 4979 N N . LEU B 1 318 ? -17.188 -13.055 14.422 1 92.19 318 LEU B N 1
ATOM 4980 C CA . LEU B 1 318 ? -17.375 -12.555 15.773 1 92.19 318 LEU B CA 1
ATOM 4981 C C . LEU B 1 318 ? -18.703 -11.805 15.891 1 92.19 318 LEU B C 1
ATOM 4983 O O . LEU B 1 318 ? -19.109 -11.422 17 1 92.19 318 LEU B O 1
ATOM 4987 N N . ILE B 1 319 ? -19.312 -11.516 14.789 1 84.69 319 ILE B N 1
ATOM 4988 C CA . ILE B 1 319 ? -20.578 -10.773 14.773 1 84.69 319 ILE B CA 1
ATOM 4989 C C . ILE B 1 319 ? -21.594 -11.523 13.93 1 84.69 319 ILE B C 1
ATOM 4991 O O . ILE B 1 319 ? -21.234 -12.281 13.023 1 84.69 319 ILE B O 1
#

Sequence (638 aa):
MSTIKLHQLQALVASAEAGSIRGAARTLGLSQAAVTRALRELEASERLPLLVRAPEGIGFTEYGKTLLTHAKLVLKQLEHAQSDLERMRGRVEGRLSIGVTPWLTMTFLAEAVLRFRAQMPEVRLELYEALMAVAQPLLRDGSMDFALGHVQPGGTQEFAFEPMLRYETAVMVRAGHPLEHARSIHDLVDHDWVLNFAADGQAALVDYLFTRHGAHIDERRIVRAQSVAMLQTMLEQADMCTWCPTILAAVPSFGERMRALKLQETFEPRDLGIVTRRSSTLGDAARCFIDCLLHVIRRHARSARKADLALFRTLSLLIMSTIKLHQLQALVASAEAGSIRGAARTLGLSQAAVTRALRELEASERLPLLVRAPEGIGFTEYGKTLLTHAKLVLKQLEHAQSDLERMRGRVEGRLSIGVTPWLTMTFLAEAVLRFRAQMPEVRLELYEALMAVAQPLLRDGSMDFALGHVQPGGTQEFAFEPMLRYETAVMVRAGHPLEHARSIHDLVDHDWVLNFAADGQAALVDYLFTRHGAHIDERRIVRAQSVAMLQTMLEQADMCTWCPTILAAVPSFGERMRALKLQETFEPRDLGIVTRRSSTLGDAARCFIDCLLHVIRRHARSARKADLALFRTLSLLI

Nearest PDB structures (foldseek):
  3fxq-assembly1_A  TM=6.209E-01  e=1.251E-25  Comamonas testosteroni
  3fxu-assembly1_B-2  TM=6.669E-01  e=8.374E-19  Comamonas testosteroni
  6g1d-assembly1_A  TM=5.110E-01  e=1.752E-20  Corynebacterium glutamicum
  6g4r-assembly1_E  TM=4.889E-01  e=6.099E-20  Corynebacterium glutamicum
  7d98-assembly1_Q  TM=4.825E-01  e=1.779E-17  Cupriavidus necator

Foldseek 3Di:
DQPQDLVLLLLLLLCVVLLALVRSCVVVVHDSVVSVVSPVVNCVSVVHQAWDDDPSHIHGDPVVVVSNVVSVVVVVVVVVVVVVVVCVVVPDPAEAAEEEAPLLVLPQQVQLVVQLCVVRVRHHYHYHHPQPQPVVVCQQVVVHAKYWFDDDPVCVVFKDWDFWKKFFKFKKAWPPQPCLAPAAVQVQQPAAAEEEDHPPCPVVVCCQSAVVRPHDHDCVRYHYDRDPVVRQCCRQPVGHMYMDTPLQLLRPVPVNTMHGYNYPDGHDIDTITMMHGPPDDRDPSRVSSVVSSSVRLVVLCPDPDPSSVSNCVGMDTPD/DQPQDLVLLLLLLLCVVLQALVRSCVVVVHDSVVSVVSPVVNCVSVVHQAWDDDPSHIHGDPVVVVSNVVSVLVVVLVVLVVVVVVCVVVVPPAEAAEEEAPLLVLPQQVQLVVQLCVVRVRHHYHYHHPQPQPVVSCQQSVVHAKYWFADDPVCVVFKDWDFWKKFFKFKKAWPPQPCLAPAALQVQQPAAAEEEDHPPCPVVVCCQSAVVRVHDHDCVRYHYDRDPVVRQCCRQPVGHMYMDTPLQLLRPVPVNTMHGYNYPDGHDIDTITMMHGPPDDRDPSRVSSVVSSVVRLVVLCPDPDPSSVSNCVGMDTPD

Organism: NCBI:txid488447

Radius of gyration: 25.08 Å; Cα contacts (8 Å, |Δi|>4): 1175; chains: 2; bounding box: 53×70×64 Å

InterPro domains:
  IPR000847 LysR, HTH, N-terminal domain [PF00126] (6-64)
  IPR000847 LysR, HTH, N-terminal domain [PS50931] (4-61)
  IPR005119 LysR, substrate-binding [PF03466] (90-295)
  IPR036388 Winged helix-like DNA-binding domain superfamily [G3DSA:1.10.10.10] (3-92)
  IPR036390 Winged helix DNA-binding domain superfamily [SSF46785] (4-113)
  IPR050950 HTH-type LysR transcriptional regulators [PTHR30419] (4-301)